Protein AF-A0A1H7IT92-F1 (afdb_monomer)

Foldseek 3Di:
DDDDDDDDDDDDDDDDDDDDDDDDDDDDDDDDDDDDDDDDDDDPDDDPVVLVVVVVPDPVVVVVVVVVVLVVCVVDPVCVVVSVVVVLVVVVVVLLVLVVCCCPPSDPPGHNLVPDDPVVVVVVVVVSLVVLVVSLVVCVLQLVVVSVVLSVVLCVQPVPDDDPVSNVVSSVVVVLVVVCVVCVVVLVVCLVVVQALVNVCVVVVNDPVNSLVSLQVSLVAPLLVVLLVQQALVNVCVSRVDDDPNSSVSNLVSNCVQVLLLCLLVVDDLVVSCVSNVPDDPVSSVVSVVSNVVVCVCVVVVVPVLLSVLSVCVVVVNALVCSCVVSVVPDPVSSVVSLLCCLRHPLLVVLVVQDALVRSCVSRVRDDVVSSVVSLQVCLVPDLLVCLLVQAALVVSCVSNVRDDPVSSVSSLVSNCVNPVLVCLLVQAALVVSCVSNVPDDPVSSLSSLSSNCSHDLVVCVLLPDDLVVSCVRRVHDSVSSVVSVVSLVPDPVCVVVSVVSVVVVVVVVVD

Mean predicted aligned error: 17.18 Å

Solvent-accessible surface area (backbone atoms only — not comparable to full-atom values): 29131 Å² total; per-residue (Å²): 132,89,85,88,86,87,88,85,92,86,86,86,87,88,88,81,90,84,90,89,85,89,82,83,89,84,86,79,79,83,75,81,87,76,76,88,79,87,77,90,87,82,84,83,76,76,68,76,72,69,60,57,58,67,66,66,72,58,58,68,64,55,61,50,45,50,52,49,46,54,57,54,43,73,71,39,86,90,41,53,63,64,47,46,53,48,47,49,50,48,49,51,52,47,53,52,49,54,47,47,36,26,76,52,45,89,48,97,86,42,65,37,54,89,76,43,53,74,70,51,43,51,54,49,53,50,53,49,49,52,49,52,52,49,50,35,51,53,30,57,76,64,74,39,65,65,62,36,53,56,50,47,55,46,47,56,64,62,68,57,86,86,52,76,62,59,50,54,48,52,52,49,54,50,56,43,56,51,51,43,61,77,40,34,71,60,50,53,49,38,47,75,71,66,50,33,49,52,56,51,25,60,78,66,68,44,53,72,71,59,33,41,51,47,32,40,50,44,37,69,70,52,45,52,59,45,41,75,74,67,49,26,47,52,55,50,35,65,74,39,49,67,81,44,68,68,30,52,52,51,41,40,51,49,42,36,68,64,51,42,49,55,41,42,69,73,68,49,52,54,67,59,48,36,60,61,41,39,60,77,56,67,67,55,53,50,48,44,46,50,54,45,49,51,50,48,52,43,44,73,68,58,76,43,59,69,53,52,56,41,51,55,42,43,76,73,67,46,42,48,56,56,42,38,62,76,67,61,59,77,50,68,68,60,48,50,54,51,38,43,48,43,40,68,73,53,29,43,60,45,35,75,72,65,41,26,44,57,56,29,35,58,72,46,50,56,78,58,62,71,48,50,52,53,53,43,43,55,37,37,77,38,69,46,36,53,43,35,74,73,65,46,30,38,52,60,44,34,61,62,43,45,56,79,54,68,68,43,50,50,52,46,37,48,50,41,30,74,76,47,41,53,56,45,24,49,75,54,45,27,38,56,58,46,30,62,69,44,36,53,80,54,69,66,52,50,53,54,42,36,48,48,22,41,79,32,46,36,40,52,40,38,70,76,69,43,52,63,68,59,32,20,65,64,35,48,35,57,60,67,58,54,50,54,53,49,52,56,52,68,70,36,74,80,44,54,60,53,50,53,51,48,56,52,50,52,57,55,61,76,74,107

Nearest PDB structures (foldseek):
  8fni-assembly1_6  TM=1.551E-01  e=2.163E-01  Trypanosoma brucei
  8fnk-assembly1_8  TM=2.147E-01  e=4.131E+00  Trypanosoma brucei

Radius of gyration: 33.47 Å; Cα contacts (8 Å, |Δi|>4): 419; chains: 1; bounding box: 94×77×106 Å

Sequence (512 aa):
MSDLEGTRAGTSAMNTSVAPGATAGATTQIAPRQGPSIAPGWSSRLPIEMVGAIAQYLPLIELTRLKRVSSAVKSHTSMLWTAQALQLRISTITTVLDFMKVLHPTSESDPNLNHLSPAEQARFLARLSDRLCSLSRLDAKRGLPFLLTTLKDFRQRCSTTHSELRVREAFGMLGIDMLIREHSTRLCLAICLGASPKSLASDFELNQRTAELVEIAFVRFVARHQLNEGTSVNALVRQHGFQTAAAIEQLEDFALNIVGKKAILGGKSPEDLIQELGITTHAAKVEVQELAHGYRSTVQRGEFPHLHAAFCDLDSGITIHNVVSNRQVKDARDRRILENYVGEFLAWPDIMNGLPIGDAVNARGITDPAVRDSLERVVAEGPASIKVLDGVKVNEVVVAHGITSDEEIGHLEQLAIYVSGGKRVNDGESVSEVCTSLGLFGTEARIILEQISFFGPAGLSVLVGQSSEEAAGRFGISLDDMKSALYSLQAAPELSEFRNFVAAAETRQSQV

Secondary structure (DSSP, 8-state):
---------------------------------PPPP-------PPPTHHHHHHHTSS-HHHHHHHHHHHHHHTT-GGGHHHHHHHHHHHHHHHHHHHHHHHHS-SSTTS--GGGS-HHHHHHHHHHHHHHHHHHHHHHHHTT-HHHHHHHHHHHHHHHS---HHHHHHHHHHHHHHHHHHHHHHHHHHHHHTT--HHHHHHHTT--HHHHHHHHHHHIIIIIHHHHHTT--HHHHHHHHT---HHHHHHHHHHHIIIIIHHHHHTT--HHHHHHHHT---HHHHHHHHHHHHHHHHHHHTTSSHHHHHHHHHHHTT--HHHHHHHTT---HHHHHHHHHHHIIIIIHHHHHTT--HHHHHHHHT---HHHHHHHHHHHIIIIIHHHHHTT--HHHHHHHHT---HHHHHHHHHHHIIIIIHHHHHTT--HHHHHHHHT---HHHHHHHHHHHIIIIIHHHHHTT--HHHHHHHHT--HHHHHHHHHHHHS-THHHHHHHHHHHHHHHHTT-

pLDDT: mean 71.58, std 22.37, range [25.94, 98.38]

Structure (mmCIF, N/CA/C/O backbone):
data_AF-A0A1H7IT92-F1
#
_entry.id   AF-A0A1H7IT92-F1
#
loop_
_atom_site.group_PDB
_atom_site.id
_atom_site.type_symbol
_atom_site.label_atom_id
_atom_site.label_alt_id
_atom_site.label_comp_id
_atom_site.label_asym_id
_atom_site.label_entity_id
_atom_site.label_seq_id
_atom_site.pdbx_PDB_ins_code
_atom_site.Cartn_x
_atom_site.Cartn_y
_atom_site.Cartn_z
_atom_site.occupancy
_atom_site.B_iso_or_equiv
_atom_site.auth_seq_id
_atom_site.auth_comp_id
_atom_site.auth_asym_id
_atom_site.auth_atom_id
_atom_site.pdbx_PDB_model_num
ATOM 1 N N . MET A 1 1 ? 51.457 -3.741 -55.002 1.00 35.97 1 MET A N 1
ATOM 2 C CA . MET A 1 1 ? 52.435 -3.820 -56.104 1.00 35.97 1 MET A CA 1
ATOM 3 C C . MET A 1 1 ? 51.662 -3.566 -57.383 1.00 35.97 1 MET A C 1
ATOM 5 O O . MET A 1 1 ? 50.735 -4.332 -57.601 1.00 35.97 1 MET A O 1
ATOM 9 N N . SER A 1 2 ? 52.026 -2.476 -58.083 1.00 40.31 2 SER A N 1
ATOM 10 C CA . SER A 1 2 ? 51.707 -2.093 -59.484 1.00 40.31 2 SER A CA 1
ATOM 11 C C . SER A 1 2 ? 50.212 -1.989 -59.869 1.00 40.31 2 SER A C 1
ATOM 13 O O . SER A 1 2 ? 49.451 -2.909 -59.625 1.00 40.31 2 SER A O 1
ATOM 15 N N . ASP A 1 3 ? 49.665 -0.929 -60.467 1.00 40.50 3 ASP A N 1
ATOM 16 C CA . ASP A 1 3 ? 50.217 0.271 -61.097 1.00 40.50 3 ASP A CA 1
ATOM 17 C C . ASP A 1 3 ? 49.181 1.413 -61.105 1.00 40.50 3 ASP A C 1
ATOM 19 O O . ASP A 1 3 ? 47.974 1.210 -60.963 1.00 40.50 3 ASP A O 1
ATOM 23 N N . LEU A 1 4 ? 49.726 2.621 -61.240 1.00 46.38 4 LEU A N 1
ATOM 24 C CA . LEU A 1 4 ? 49.091 3.924 -61.423 1.00 46.38 4 LEU A CA 1
ATOM 25 C C . LEU A 1 4 ? 48.688 4.155 -62.888 1.00 46.38 4 LEU A C 1
ATOM 27 O O . LEU A 1 4 ? 49.410 3.720 -63.771 1.00 46.38 4 LEU A O 1
ATOM 31 N N . GLU A 1 5 ? 47.632 4.948 -63.107 1.00 44.38 5 GLU A N 1
ATOM 32 C CA . GLU A 1 5 ? 47.449 5.986 -64.151 1.00 44.38 5 GLU A CA 1
ATOM 33 C C . GLU A 1 5 ? 45.984 6.480 -64.036 1.00 44.38 5 GLU A C 1
ATOM 35 O O . GLU A 1 5 ? 45.065 5.680 -63.942 1.00 44.38 5 GLU A O 1
ATOM 40 N N . GLY A 1 6 ? 45.613 7.757 -63.940 1.00 35.31 6 GLY A N 1
ATOM 41 C CA . GLY A 1 6 ? 46.311 9.002 -64.213 1.00 35.31 6 GLY A CA 1
ATOM 42 C C . GLY A 1 6 ? 45.521 9.789 -65.259 1.00 35.31 6 GLY A C 1
ATOM 43 O O . GLY A 1 6 ? 45.669 9.517 -66.440 1.00 35.31 6 GLY A O 1
ATOM 44 N N . THR A 1 7 ? 44.716 10.785 -64.867 1.00 38.47 7 THR A N 1
ATOM 45 C CA . THR A 1 7 ? 44.590 12.038 -65.643 1.00 38.47 7 THR A CA 1
ATOM 46 C C . THR A 1 7 ? 43.902 13.155 -64.863 1.00 38.47 7 THR A C 1
ATOM 48 O O . THR A 1 7 ? 42.931 12.971 -64.135 1.00 38.47 7 THR A O 1
ATOM 51 N N . ARG A 1 8 ? 44.487 14.338 -65.023 1.00 40.81 8 ARG A N 1
ATOM 52 C CA . ARG A 1 8 ? 44.271 15.613 -64.343 1.00 40.81 8 ARG A CA 1
ATOM 53 C C . ARG A 1 8 ? 44.101 16.663 -65.448 1.00 40.81 8 ARG A C 1
ATOM 55 O O . ARG A 1 8 ? 44.673 16.473 -66.518 1.00 40.81 8 ARG A O 1
ATOM 62 N N . ALA A 1 9 ? 43.461 17.784 -65.110 1.00 36.62 9 ALA A N 1
ATOM 63 C CA . ALA A 1 9 ? 43.737 19.161 -65.565 1.00 36.62 9 ALA A CA 1
ATOM 64 C C . ALA A 1 9 ? 42.543 19.912 -66.177 1.00 36.62 9 ALA A C 1
ATOM 66 O O . ALA A 1 9 ? 41.836 19.411 -67.043 1.00 36.62 9 ALA A O 1
ATOM 67 N N . GLY A 1 10 ? 42.395 21.167 -65.734 1.00 31.95 10 GLY A N 1
ATOM 68 C CA . GLY A 1 10 ? 41.480 22.146 -66.314 1.00 31.95 10 GLY A CA 1
ATOM 69 C C . GLY A 1 10 ? 41.241 23.392 -65.455 1.00 31.95 10 GLY A C 1
ATOM 70 O O . GLY A 1 10 ? 40.098 23.741 -65.204 1.00 31.95 10 GLY A O 1
ATOM 71 N N . THR A 1 11 ? 42.296 24.056 -64.973 1.00 39.69 11 THR A N 1
ATOM 72 C CA . THR A 1 11 ? 42.247 25.428 -64.427 1.00 39.69 11 THR A CA 1
ATOM 73 C C . THR A 1 11 ? 42.433 26.458 -65.542 1.00 39.69 11 THR A C 1
ATOM 75 O O . THR A 1 11 ? 43.371 26.312 -66.321 1.00 39.69 11 THR A O 1
ATOM 78 N N . SER A 1 12 ? 41.669 27.557 -65.540 1.00 34.81 12 SER A N 1
ATOM 79 C CA . SER A 1 12 ? 42.197 28.875 -65.934 1.00 34.81 12 SER A CA 1
ATOM 80 C C . SER A 1 12 ? 41.390 30.014 -65.314 1.00 34.81 12 SER A C 1
ATOM 82 O O . SER A 1 12 ? 40.167 30.060 -65.401 1.00 34.81 12 SER A O 1
ATOM 84 N N . ALA A 1 13 ? 42.130 30.929 -64.698 1.00 42.12 13 ALA A N 1
ATOM 85 C CA . ALA A 1 13 ? 41.706 32.200 -64.135 1.00 42.12 13 ALA A CA 1
ATOM 86 C C . ALA A 1 13 ? 41.703 33.314 -65.198 1.00 42.12 13 ALA A C 1
ATOM 88 O O . ALA A 1 13 ? 42.387 33.181 -66.211 1.00 42.12 13 ALA A O 1
ATOM 89 N N . MET A 1 14 ? 41.061 34.452 -64.904 1.00 35.12 14 MET A N 1
ATOM 90 C CA . MET A 1 14 ? 41.675 35.768 -65.135 1.00 35.12 14 MET A CA 1
ATOM 91 C C . MET A 1 14 ? 41.018 36.891 -64.310 1.00 35.12 14 MET A C 1
ATOM 93 O O . MET A 1 14 ? 39.802 36.966 -64.167 1.00 35.12 14 MET A O 1
ATOM 97 N N . ASN A 1 15 ? 41.904 37.721 -63.755 1.00 38.88 15 ASN A N 1
ATOM 98 C CA . ASN A 1 15 ? 41.731 38.912 -62.917 1.00 38.88 15 ASN A CA 1
ATOM 99 C C . ASN A 1 15 ? 41.330 40.172 -63.709 1.00 38.88 15 ASN A C 1
ATOM 101 O O . ASN A 1 15 ? 41.627 40.228 -64.895 1.00 38.88 15 ASN A O 1
ATOM 1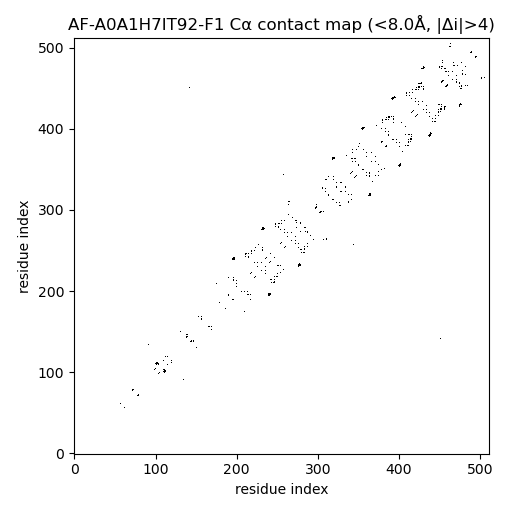05 N N . THR A 1 16 ? 40.816 41.199 -63.001 1.00 33.06 16 THR A N 1
ATOM 106 C CA . THR A 1 16 ? 41.371 42.582 -62.799 1.00 33.06 16 THR A CA 1
ATOM 107 C C . THR A 1 16 ? 40.300 43.443 -62.080 1.00 33.06 16 THR A C 1
ATOM 109 O O . THR A 1 16 ? 39.157 43.418 -62.514 1.00 33.06 16 THR A O 1
ATOM 112 N N . SER A 1 17 ? 40.489 44.016 -60.870 1.00 35.44 17 SER A N 1
ATOM 113 C CA . SER A 1 17 ? 41.211 45.270 -60.488 1.00 35.44 17 SER A CA 1
ATOM 114 C C . SER A 1 17 ? 40.656 46.524 -61.231 1.00 35.44 17 SER A C 1
ATOM 116 O O . SER A 1 17 ? 40.449 46.424 -62.429 1.00 35.44 17 SER A O 1
ATOM 118 N N . VAL A 1 18 ? 40.295 47.707 -60.678 1.00 33.66 18 VAL A N 1
ATOM 119 C CA . VAL A 1 18 ? 40.802 48.572 -59.578 1.00 33.66 18 VAL A CA 1
ATOM 120 C C . VAL A 1 18 ? 39.775 49.696 -59.217 1.00 33.66 18 VAL A C 1
ATOM 122 O O . VAL A 1 18 ? 39.308 50.400 -60.103 1.00 33.66 18 VAL A O 1
ATOM 125 N N . ALA A 1 19 ? 39.515 49.866 -57.906 1.00 35.78 19 ALA A N 1
ATOM 126 C CA . ALA A 1 19 ? 39.455 51.094 -57.064 1.00 35.78 19 ALA A CA 1
ATOM 127 C C . ALA A 1 19 ? 38.465 52.288 -57.315 1.00 35.78 19 ALA A C 1
ATOM 129 O O . ALA A 1 19 ? 37.547 52.174 -58.116 1.00 35.78 19 ALA A O 1
ATOM 130 N N . PRO A 1 20 ? 38.537 53.396 -56.526 1.00 48.44 20 PRO A N 1
ATOM 131 C CA . PRO A 1 20 ? 37.796 53.593 -55.268 1.00 48.44 20 PRO A CA 1
ATOM 132 C C . PRO A 1 20 ? 36.915 54.867 -55.265 1.00 48.44 20 PRO A C 1
ATOM 134 O O . PRO A 1 20 ? 37.155 55.809 -56.014 1.00 48.44 20 PRO A O 1
ATOM 137 N N . GLY A 1 21 ? 35.935 54.957 -54.360 1.00 32.09 21 GLY A N 1
ATOM 138 C CA . GLY A 1 21 ? 35.112 56.165 -54.211 1.00 32.09 21 GLY A CA 1
ATOM 139 C C . GLY A 1 21 ? 34.469 56.272 -52.834 1.00 32.09 21 GLY A C 1
ATOM 140 O O . GLY A 1 21 ? 33.633 55.456 -52.463 1.00 32.09 21 GLY A O 1
ATOM 141 N N . ALA A 1 22 ? 34.893 57.280 -52.077 1.00 36.91 22 ALA A N 1
ATOM 142 C CA . ALA A 1 22 ? 34.348 57.659 -50.785 1.00 36.91 22 ALA A CA 1
ATOM 143 C C . ALA A 1 22 ? 33.010 58.397 -50.938 1.00 36.91 22 ALA A C 1
ATOM 145 O O . ALA A 1 22 ? 32.921 59.319 -51.741 1.00 36.91 22 ALA A O 1
ATOM 146 N N . THR A 1 23 ? 32.036 58.098 -50.076 1.00 36.78 23 THR A N 1
ATOM 147 C CA . THR A 1 23 ? 31.021 59.073 -49.651 1.00 36.78 23 THR A CA 1
ATOM 148 C C . THR A 1 23 ? 30.606 58.801 -48.214 1.00 36.78 23 THR A C 1
ATOM 150 O O . THR A 1 23 ? 30.307 57.675 -47.822 1.00 36.78 23 THR A O 1
ATOM 153 N N . ALA A 1 24 ? 30.651 59.876 -47.442 1.00 34.53 24 ALA A N 1
ATOM 154 C CA . ALA A 1 24 ? 30.368 59.968 -46.029 1.00 34.53 24 ALA A CA 1
ATOM 155 C C . ALA A 1 24 ? 28.861 60.033 -45.725 1.00 34.53 24 ALA A C 1
ATOM 157 O O . ALA A 1 24 ? 28.076 60.507 -46.538 1.00 34.53 24 ALA A O 1
ATOM 158 N N . GLY A 1 25 ? 28.522 59.683 -44.480 1.00 35.59 25 GLY A N 1
ATOM 159 C CA . GLY A 1 25 ? 27.577 60.452 -43.668 1.00 35.59 25 GLY A CA 1
ATOM 160 C C . GLY A 1 25 ? 26.091 60.124 -43.804 1.00 35.59 25 GLY A C 1
ATOM 161 O O . GLY A 1 25 ? 25.366 60.817 -44.506 1.00 35.59 25 GLY A O 1
ATOM 162 N N . ALA A 1 26 ? 25.609 59.183 -42.989 1.00 33.56 26 ALA A N 1
ATOM 163 C CA . ALA A 1 26 ? 24.222 59.184 -42.526 1.00 33.56 26 ALA A CA 1
ATOM 164 C C . ALA A 1 26 ? 24.185 58.864 -41.024 1.00 33.56 26 ALA A C 1
ATOM 166 O O . ALA A 1 26 ? 24.154 57.714 -40.589 1.00 33.56 26 ALA A O 1
ATOM 167 N N . THR A 1 27 ? 24.243 59.925 -40.225 1.00 37.25 27 THR A N 1
ATOM 168 C CA . THR A 1 27 ? 24.030 59.910 -38.779 1.00 37.25 27 THR A CA 1
ATOM 169 C C . THR A 1 27 ? 22.557 59.608 -38.518 1.00 37.25 27 THR A C 1
ATOM 171 O O . THR A 1 27 ? 21.703 60.458 -38.757 1.00 37.25 27 THR A O 1
ATOM 174 N N . THR A 1 28 ? 22.236 58.409 -38.030 1.00 35.00 28 THR A N 1
ATOM 175 C CA . THR A 1 28 ? 20.873 58.118 -37.563 1.00 35.00 28 THR A CA 1
ATOM 176 C C . THR A 1 28 ? 20.798 58.513 -36.090 1.00 35.00 28 THR A C 1
ATOM 178 O O . THR A 1 28 ? 21.383 57.855 -35.231 1.00 35.00 28 THR A O 1
ATOM 181 N N . GLN A 1 29 ? 20.147 59.643 -35.808 1.00 33.78 29 GLN A N 1
ATOM 182 C CA . GLN A 1 29 ? 19.831 60.081 -34.450 1.00 33.78 29 GLN A CA 1
ATOM 183 C C . GLN A 1 29 ? 18.906 59.060 -33.777 1.00 33.78 29 GLN A C 1
ATOM 185 O O . GLN A 1 29 ? 17.847 58.716 -34.300 1.00 33.78 29 GLN A O 1
ATOM 190 N N . ILE A 1 30 ? 19.301 58.606 -32.589 1.00 35.19 30 ILE A N 1
ATOM 191 C CA . ILE A 1 30 ? 18.447 57.854 -31.673 1.00 35.19 30 ILE A CA 1
ATOM 192 C C . ILE A 1 30 ? 17.440 58.845 -31.077 1.00 35.19 30 ILE A C 1
ATOM 194 O O . ILE A 1 30 ? 17.811 59.714 -30.289 1.00 35.19 30 ILE A O 1
ATOM 198 N N . ALA A 1 31 ? 16.170 58.726 -31.464 1.00 36.12 31 ALA A N 1
ATOM 199 C CA . ALA A 1 31 ? 15.068 59.408 -30.791 1.00 36.12 31 ALA A CA 1
ATOM 200 C C . ALA A 1 31 ? 14.829 58.778 -29.399 1.00 36.12 31 ALA A C 1
ATOM 202 O O . ALA A 1 31 ? 14.974 57.561 -29.242 1.00 36.12 31 ALA A O 1
ATOM 203 N N . PRO A 1 32 ? 14.477 59.570 -28.370 1.00 35.16 32 PRO A N 1
ATOM 204 C CA . PRO A 1 32 ? 14.304 59.064 -27.016 1.00 35.16 32 PRO A CA 1
ATOM 205 C C . PRO A 1 32 ? 13.087 58.135 -26.919 1.00 35.16 32 PRO A C 1
ATOM 207 O O . PRO A 1 32 ? 12.016 58.426 -27.450 1.00 35.16 32 PRO A O 1
ATOM 210 N N . ARG A 1 33 ? 13.264 57.023 -26.191 1.00 38.75 33 ARG A N 1
ATOM 211 C CA . ARG A 1 33 ? 12.204 56.094 -25.774 1.00 38.75 33 ARG A CA 1
ATOM 212 C C . ARG A 1 33 ? 11.021 56.866 -25.178 1.00 38.75 33 ARG A C 1
ATOM 214 O O . ARG A 1 33 ? 11.120 57.375 -24.065 1.00 38.75 33 ARG A O 1
ATOM 221 N N . GLN A 1 34 ? 9.891 56.876 -25.878 1.00 36.19 34 GLN A N 1
ATOM 222 C CA . GLN A 1 34 ? 8.588 57.073 -25.252 1.00 36.19 34 GLN A CA 1
ATOM 223 C C . GLN A 1 34 ? 8.076 55.701 -24.806 1.00 36.19 34 GLN A C 1
ATOM 225 O O . GLN A 1 34 ? 7.982 54.774 -25.610 1.00 36.19 34 GLN A O 1
ATOM 230 N N . GLY A 1 35 ? 7.832 55.549 -23.503 1.00 40.28 35 GLY A N 1
ATOM 231 C CA . GLY A 1 35 ? 7.224 54.345 -22.943 1.00 40.28 35 GLY A CA 1
ATOM 232 C C . GLY A 1 35 ? 5.778 54.179 -23.429 1.00 40.28 35 GLY A C 1
ATOM 233 O O . GLY A 1 35 ? 5.126 55.180 -23.736 1.00 40.28 35 GLY A O 1
ATOM 234 N N . PRO A 1 36 ? 5.258 52.943 -23.514 1.00 32.56 36 PRO A N 1
ATOM 235 C CA . PRO A 1 36 ? 3.877 52.731 -23.906 1.00 32.56 36 PRO A CA 1
ATOM 236 C C . PRO A 1 36 ? 2.927 53.307 -22.849 1.00 32.56 36 PRO A C 1
ATOM 238 O O . PRO A 1 36 ? 2.944 52.930 -21.678 1.00 32.56 36 PRO A O 1
ATOM 241 N N . SER A 1 37 ? 2.110 54.245 -23.322 1.00 32.59 37 SER A N 1
ATOM 242 C CA . SER A 1 37 ? 0.928 54.792 -22.668 1.00 32.59 37 SER A CA 1
ATOM 243 C C . SER A 1 37 ? -0.058 53.669 -22.337 1.00 32.59 37 SER A C 1
ATOM 245 O O . SER A 1 37 ? -0.436 52.887 -23.210 1.00 32.59 37 SER A O 1
ATOM 247 N N . ILE A 1 38 ? -0.470 53.590 -21.072 1.00 33.44 38 ILE A N 1
ATOM 248 C CA . ILE A 1 38 ? -1.524 52.689 -20.607 1.00 33.44 38 ILE A CA 1
ATOM 249 C C . ILE A 1 38 ? -2.866 53.348 -20.939 1.00 33.44 38 ILE A C 1
ATOM 251 O O . ILE A 1 38 ? -3.234 54.350 -20.328 1.00 33.44 38 ILE A O 1
ATOM 255 N N . ALA A 1 39 ? -3.600 52.768 -21.889 1.00 29.50 39 ALA A N 1
ATOM 256 C CA . ALA A 1 39 ? -5.025 53.025 -22.072 1.00 29.50 39 ALA A CA 1
ATOM 257 C C . ALA A 1 39 ? -5.840 51.861 -21.467 1.00 29.50 39 ALA A C 1
ATOM 259 O O . ALA A 1 39 ? -5.441 50.702 -21.615 1.00 29.50 39 ALA A O 1
ATOM 260 N N . PRO A 1 40 ? -6.960 52.140 -20.776 1.00 37.84 40 PRO A N 1
ATOM 261 C CA . PRO A 1 40 ? -7.734 51.139 -20.057 1.00 37.84 40 PRO A CA 1
ATOM 262 C C . PRO A 1 40 ? -8.791 50.497 -20.962 1.00 37.84 40 PRO A C 1
ATOM 264 O O . PRO A 1 40 ? -9.455 51.185 -21.734 1.00 37.84 40 PRO A O 1
ATOM 267 N N . GLY A 1 41 ? -9.019 49.195 -20.785 1.00 38.06 41 GLY A N 1
ATOM 268 C CA . GLY A 1 41 ? -10.298 48.585 -21.148 1.00 38.06 41 GLY A CA 1
ATOM 269 C C . GLY A 1 41 ? -10.206 47.280 -21.917 1.00 38.06 41 GLY A C 1
ATOM 270 O O . GLY A 1 41 ? -10.438 47.286 -23.114 1.00 38.06 41 GLY A O 1
ATOM 271 N N . TRP A 1 42 ? -9.987 46.166 -21.213 1.00 25.94 42 TRP A N 1
ATOM 272 C CA . TRP A 1 42 ? -10.478 44.841 -21.610 1.00 25.94 42 TRP A CA 1
ATOM 273 C C . TRP A 1 42 ? -11.066 44.172 -20.363 1.00 25.94 42 TRP A C 1
ATOM 275 O O . TRP A 1 42 ? -10.355 43.624 -19.525 1.00 25.94 42 TRP A O 1
ATOM 285 N N . SER A 1 43 ? -12.384 44.290 -20.206 1.00 31.25 43 SER A N 1
ATOM 286 C CA . SER A 1 43 ? -13.174 43.531 -19.241 1.00 31.25 43 SER A CA 1
ATOM 287 C C . SER A 1 43 ? -13.406 42.121 -19.789 1.00 31.25 43 SER A C 1
ATOM 289 O O . SER A 1 43 ? -14.236 41.939 -20.681 1.00 31.25 43 SER A O 1
ATOM 291 N N . SER A 1 44 ? -12.716 41.115 -19.260 1.00 28.44 44 SER A N 1
ATOM 292 C CA . SER A 1 44 ? -13.086 39.712 -19.456 1.00 28.44 44 SER A CA 1
ATOM 293 C C . SER A 1 44 ? -14.245 39.366 -18.516 1.00 28.44 44 SER A C 1
ATOM 295 O O . SER A 1 44 ? -14.061 38.923 -17.385 1.00 28.44 44 SER A O 1
ATOM 297 N N . ARG A 1 45 ? -15.476 39.609 -18.979 1.00 30.94 45 ARG A N 1
ATOM 298 C CA . ARG A 1 45 ? -16.673 39.027 -18.363 1.00 30.94 45 ARG A CA 1
ATOM 299 C C . ARG A 1 45 ? -16.672 37.522 -18.645 1.00 30.94 45 ARG A C 1
ATOM 301 O O . ARG A 1 45 ? -16.725 37.119 -19.803 1.00 30.94 45 ARG A O 1
ATOM 308 N N . LEU A 1 46 ? -16.627 36.711 -17.592 1.00 30.92 46 LEU A N 1
ATOM 309 C CA . LEU A 1 46 ? -17.108 35.328 -17.635 1.00 30.92 46 LEU A CA 1
ATOM 310 C C . LEU A 1 46 ? -18.633 35.343 -17.885 1.00 30.92 46 LEU A C 1
ATOM 312 O O . LEU A 1 46 ? -19.304 36.254 -17.387 1.00 30.92 46 LEU A O 1
ATOM 316 N N . PRO A 1 47 ? -19.205 34.389 -18.643 1.00 33.16 47 PRO A N 1
ATOM 317 C CA . PRO A 1 47 ? -20.640 34.363 -18.911 1.00 33.16 47 PRO A CA 1
ATOM 318 C C . PRO A 1 47 ? -21.436 34.124 -17.620 1.00 33.16 47 PRO A C 1
ATOM 320 O O . PRO A 1 47 ? -21.209 33.151 -16.902 1.00 33.16 47 PRO A O 1
ATOM 323 N N . ILE A 1 48 ? -22.400 35.009 -17.350 1.00 32.97 48 ILE A N 1
ATOM 324 C CA . ILE A 1 48 ? -23.349 34.992 -16.215 1.00 32.97 48 ILE A CA 1
ATOM 325 C C . ILE A 1 48 ? -24.145 33.671 -16.113 1.00 32.97 48 ILE A C 1
ATOM 327 O O . ILE A 1 48 ? -24.650 33.319 -15.049 1.00 32.97 48 ILE A O 1
ATOM 331 N N . GLU A 1 49 ? -24.183 32.883 -17.185 1.00 31.91 49 GLU A N 1
ATOM 332 C CA . GLU A 1 49 ? -24.820 31.562 -17.253 1.00 31.91 49 GLU A CA 1
ATOM 333 C C . GLU A 1 49 ? -24.092 30.492 -16.405 1.00 31.91 49 GLU A C 1
ATOM 335 O O . GLU A 1 49 ? -24.712 29.522 -15.973 1.00 31.91 49 GLU A O 1
ATOM 340 N N . MET A 1 50 ? -22.809 30.701 -16.072 1.00 33.81 50 MET A N 1
ATOM 341 C CA . MET A 1 50 ? -21.953 29.756 -15.331 1.00 33.81 50 MET A CA 1
ATOM 342 C C . MET A 1 50 ? -22.214 29.735 -13.808 1.00 33.81 50 MET A C 1
ATOM 344 O O . MET A 1 50 ? -21.877 28.767 -13.129 1.00 33.81 50 MET A O 1
ATOM 348 N N . VAL A 1 51 ? -22.845 30.780 -13.259 1.00 34.72 51 VAL A N 1
ATOM 349 C CA . VAL A 1 51 ? -23.133 30.906 -11.813 1.00 34.72 51 VAL A CA 1
ATOM 350 C C . VAL A 1 51 ? -24.559 30.451 -11.476 1.00 34.72 51 VAL A C 1
ATOM 352 O O . VAL A 1 51 ? -24.813 29.952 -10.379 1.00 34.72 51 VAL A O 1
ATOM 355 N N . GLY A 1 52 ? -25.479 30.521 -12.445 1.00 29.69 52 GLY A N 1
ATOM 356 C CA . GLY A 1 52 ? -26.848 30.020 -12.295 1.00 29.69 52 GLY A CA 1
ATOM 357 C C . GLY A 1 52 ? -26.923 28.502 -12.109 1.00 29.69 52 GLY A C 1
ATOM 358 O O . GLY A 1 52 ? -27.767 28.031 -11.351 1.00 29.69 52 GLY A O 1
ATOM 359 N N . ALA A 1 53 ? -26.011 27.743 -12.728 1.00 31.95 53 ALA A N 1
ATOM 360 C CA . ALA A 1 53 ? -26.005 26.284 -12.639 1.00 31.95 53 ALA A CA 1
ATOM 361 C C . ALA A 1 53 ? -25.594 25.788 -11.241 1.00 31.95 53 ALA A C 1
ATOM 363 O O . ALA A 1 53 ? -26.268 24.940 -10.674 1.00 31.95 53 ALA A O 1
ATOM 364 N N . ILE A 1 54 ? -24.572 26.377 -10.610 1.00 33.66 54 ILE A N 1
ATOM 365 C CA . ILE A 1 54 ? -24.109 25.940 -9.275 1.00 33.66 54 ILE A CA 1
ATOM 366 C C . ILE A 1 54 ? -25.137 26.287 -8.179 1.00 33.66 54 ILE A C 1
ATOM 368 O O . ILE A 1 54 ? -25.309 25.534 -7.222 1.00 33.66 54 ILE A O 1
ATOM 372 N N . ALA A 1 55 ? -25.889 27.381 -8.342 1.00 31.58 55 ALA A N 1
ATOM 373 C CA . ALA A 1 55 ? -26.966 27.756 -7.424 1.00 31.58 55 ALA A CA 1
ATOM 374 C C . ALA A 1 55 ? -28.231 26.877 -7.553 1.00 31.58 55 ALA A C 1
ATOM 376 O O . ALA A 1 55 ? -29.050 26.861 -6.634 1.00 31.58 55 ALA A O 1
ATOM 377 N N . GLN A 1 56 ? -28.395 26.130 -8.653 1.00 31.36 56 GLN A N 1
ATOM 378 C CA . GLN A 1 56 ? -29.548 25.243 -8.879 1.00 31.36 56 GLN A CA 1
ATOM 379 C C . GLN A 1 56 ? -29.383 23.833 -8.282 1.00 31.36 56 GLN A C 1
ATOM 381 O O . GLN A 1 56 ? -30.369 23.103 -8.199 1.00 31.36 56 GLN A O 1
ATOM 386 N N . TYR A 1 57 ? -28.193 23.469 -7.785 1.00 39.25 57 TYR A N 1
ATOM 387 C CA . TYR A 1 57 ? -27.886 22.110 -7.304 1.00 39.25 57 TYR A CA 1
ATOM 388 C C . TYR A 1 57 ? -27.846 21.914 -5.782 1.00 39.25 57 TYR A C 1
ATOM 390 O O . TYR A 1 57 ? -27.446 20.864 -5.286 1.00 39.25 57 TYR A O 1
ATOM 398 N N . LEU A 1 58 ? -28.367 22.868 -5.017 1.00 37.31 58 LEU A N 1
ATOM 399 C CA . LEU A 1 58 ? -28.829 22.598 -3.658 1.00 37.31 58 LEU A CA 1
ATOM 400 C C . LEU A 1 58 ? -30.349 22.702 -3.670 1.00 37.31 58 LEU A C 1
ATOM 402 O O . LEU A 1 58 ? -30.874 23.820 -3.681 1.00 37.31 58 LEU A O 1
ATOM 406 N N . PRO A 1 59 ? -31.101 21.586 -3.620 1.00 37.62 59 PRO A N 1
ATOM 407 C CA . PRO A 1 59 ? -32.503 21.699 -3.285 1.00 37.62 59 PRO A CA 1
ATOM 408 C C . PRO A 1 59 ? -32.546 22.385 -1.918 1.00 37.62 59 PRO A C 1
ATOM 410 O O . PRO A 1 59 ? -32.050 21.843 -0.931 1.00 37.62 59 PRO A O 1
ATOM 413 N N . LEU A 1 60 ? -33.168 23.564 -1.814 1.00 37.03 60 LEU A N 1
ATOM 414 C CA . LEU A 1 60 ? -33.494 24.190 -0.521 1.00 37.03 60 LEU A CA 1
ATOM 415 C C . LEU A 1 60 ? -34.210 23.195 0.423 1.00 37.03 60 LEU A C 1
ATOM 417 O O . LEU A 1 60 ? -34.186 23.345 1.647 1.00 37.03 60 LEU A O 1
ATOM 421 N N . ILE A 1 61 ? -34.810 22.151 -0.156 1.00 34.84 61 ILE A N 1
ATOM 422 C CA . ILE A 1 61 ? -35.368 20.971 0.502 1.00 34.84 61 ILE A CA 1
ATOM 423 C C . ILE A 1 61 ? -34.330 20.209 1.344 1.00 34.84 61 ILE A C 1
ATOM 425 O O . ILE A 1 61 ? -34.680 19.821 2.451 1.00 34.84 61 ILE A O 1
ATOM 429 N N . GLU A 1 62 ? -33.077 20.050 0.915 1.00 40.91 62 GLU A N 1
ATOM 430 C CA . GLU A 1 62 ? -32.014 19.331 1.645 1.00 40.91 62 GLU A CA 1
ATOM 431 C C . GLU A 1 62 ? -31.487 20.140 2.839 1.00 40.91 62 GLU A C 1
ATOM 433 O O . GLU A 1 62 ? -31.351 19.608 3.933 1.00 40.91 62 GLU A O 1
ATOM 438 N N . LEU A 1 63 ? -31.309 21.458 2.703 1.00 38.75 63 LEU A N 1
ATOM 439 C CA . LEU A 1 63 ? -30.878 22.338 3.805 1.00 38.75 63 LEU A CA 1
ATOM 440 C C . LEU A 1 63 ? -31.988 22.529 4.857 1.00 38.75 63 LEU A C 1
ATOM 442 O O . LEU A 1 63 ? -31.730 22.611 6.061 1.00 38.75 63 LEU A O 1
ATOM 446 N N . THR A 1 64 ? -33.248 22.533 4.412 1.00 39.00 64 THR A N 1
ATOM 447 C CA . THR A 1 64 ? -34.424 22.539 5.295 1.00 39.00 64 THR A CA 1
ATOM 448 C C . THR A 1 64 ? -34.647 21.165 5.932 1.00 39.00 64 THR A C 1
ATOM 450 O O . THR A 1 64 ? -35.026 21.102 7.100 1.00 39.00 64 THR A O 1
ATOM 453 N N . ARG A 1 65 ? -34.357 20.063 5.223 1.00 38.62 65 ARG A N 1
ATOM 454 C CA . ARG A 1 65 ? -34.341 18.699 5.775 1.00 38.62 65 ARG A CA 1
ATOM 455 C C . ARG A 1 65 ? -33.207 18.516 6.774 1.00 38.62 65 ARG A C 1
ATOM 457 O O . ARG A 1 65 ? -33.486 18.012 7.843 1.00 38.62 65 ARG A O 1
ATOM 464 N N . LEU A 1 66 ? -32.001 19.020 6.528 1.00 36.94 66 LEU A N 1
ATOM 465 C CA . LEU A 1 66 ? -30.874 19.011 7.470 1.00 36.94 66 LEU A CA 1
ATOM 466 C C . LEU A 1 66 ? -31.147 19.866 8.709 1.00 36.94 66 LEU A C 1
ATOM 468 O O . LEU A 1 66 ? -30.825 19.447 9.817 1.00 36.94 66 LEU A O 1
ATOM 472 N N . LYS A 1 67 ? -31.810 21.022 8.570 1.00 40.81 67 LYS A N 1
ATOM 473 C CA . LYS A 1 67 ? -32.288 21.805 9.724 1.00 40.81 67 LYS A CA 1
ATOM 474 C C . LYS A 1 67 ? -33.407 21.089 10.487 1.00 40.81 67 LYS A C 1
ATOM 476 O O . LYS A 1 67 ? -33.392 21.119 11.713 1.00 40.81 67 LYS A O 1
ATOM 481 N N . ARG A 1 68 ? -34.327 20.405 9.791 1.00 40.19 68 ARG A N 1
ATOM 482 C CA . ARG A 1 68 ? -35.390 19.586 10.407 1.00 40.19 68 ARG A CA 1
ATOM 483 C C . ARG A 1 68 ? -34.841 18.334 11.088 1.00 40.19 68 ARG A C 1
ATOM 485 O O . ARG A 1 68 ? -35.286 18.016 12.182 1.00 40.19 68 ARG A O 1
ATOM 492 N N . VAL A 1 69 ? -33.851 17.678 10.490 1.00 37.38 69 VAL A N 1
ATOM 493 C CA . VAL A 1 69 ? -33.106 16.544 11.046 1.00 37.38 69 VAL A CA 1
ATOM 494 C C . VAL A 1 69 ? -32.284 17.024 12.236 1.00 37.38 69 VAL A C 1
ATOM 496 O O . VAL A 1 69 ? -32.388 16.427 13.288 1.00 37.38 69 VAL A O 1
ATOM 499 N N . SER A 1 70 ? -31.595 18.166 12.164 1.00 39.12 70 SER A N 1
ATOM 500 C CA . SER A 1 70 ? -30.916 18.783 13.318 1.00 39.12 70 SER A CA 1
ATOM 501 C C . SER A 1 70 ? -31.888 19.107 14.464 1.00 39.12 70 SER A C 1
ATOM 503 O O . SER A 1 70 ? -31.578 18.845 15.625 1.00 39.12 70 SER A O 1
ATOM 505 N N . SER A 1 71 ? -33.093 19.614 14.172 1.00 41.16 71 SER A N 1
ATOM 506 C CA . SER A 1 71 ? -34.120 19.848 15.199 1.00 41.16 71 SER A CA 1
ATOM 507 C C . SER A 1 71 ? -34.781 18.566 15.724 1.00 41.16 71 SER A C 1
ATOM 509 O O . SER A 1 71 ? -35.123 18.516 16.899 1.00 41.16 71 SER A O 1
ATOM 511 N N . ALA A 1 72 ? -34.929 17.529 14.893 1.00 36.66 72 ALA A N 1
ATOM 512 C CA . ALA A 1 72 ? -35.484 16.225 15.272 1.00 36.66 72 ALA A CA 1
ATOM 513 C C . ALA A 1 72 ? -34.470 15.362 16.044 1.00 36.66 72 ALA A C 1
ATOM 515 O O . ALA A 1 72 ? -34.830 14.602 16.934 1.00 36.66 72 ALA A O 1
ATOM 516 N N . VAL A 1 73 ? -33.183 15.533 15.754 1.00 37.34 73 VAL A N 1
ATOM 517 C CA . VAL A 1 73 ? -32.067 14.902 16.460 1.00 37.34 73 VAL A CA 1
ATOM 518 C C . VAL A 1 73 ? -31.841 15.570 17.823 1.00 37.34 73 VAL A C 1
ATOM 520 O O . VAL A 1 73 ? -31.470 14.898 18.778 1.00 37.34 73 VAL A O 1
ATOM 523 N N . LYS A 1 74 ? -32.158 16.865 17.975 1.00 39.78 74 LYS A N 1
ATOM 524 C CA . LYS A 1 74 ? -32.193 17.536 19.289 1.00 39.78 74 LYS A CA 1
ATOM 525 C C . LYS A 1 74 ? -33.294 17.016 20.225 1.00 39.78 74 LYS A C 1
ATOM 527 O O . LYS A 1 74 ? -33.184 17.246 21.425 1.00 39.78 74 LYS A O 1
ATOM 532 N N . SER A 1 75 ? -34.335 16.347 19.715 1.00 36.34 75 SER A N 1
ATOM 533 C CA . SER A 1 75 ? -35.448 15.835 20.531 1.00 36.34 75 SER A CA 1
ATOM 534 C C . SER A 1 75 ? -35.330 14.356 20.923 1.00 36.34 75 SER A C 1
ATOM 536 O O . SER A 1 75 ? -36.154 13.890 21.703 1.00 36.34 75 SER A O 1
ATOM 538 N N . HIS A 1 76 ? -34.315 13.628 20.438 1.00 33.53 76 HIS A N 1
ATOM 539 C CA . HIS A 1 76 ? -34.079 12.216 20.766 1.00 33.53 76 HIS A CA 1
ATOM 540 C C . HIS A 1 76 ? -32.727 12.040 21.474 1.00 33.53 76 HIS A C 1
ATOM 542 O O . HIS A 1 76 ? -31.659 12.206 20.887 1.00 33.53 76 HIS A O 1
ATOM 548 N N . THR A 1 77 ? -32.773 11.689 22.760 1.00 38.31 77 THR A N 1
ATOM 549 C CA . THR A 1 77 ? -31.624 11.614 23.680 1.00 38.31 77 THR A CA 1
ATOM 550 C C . THR A 1 77 ? -30.581 10.543 23.330 1.00 38.31 77 THR A C 1
ATOM 552 O O . THR A 1 77 ? -29.443 10.659 23.775 1.00 38.31 77 THR A O 1
ATOM 555 N N . SER A 1 78 ? -30.901 9.553 22.489 1.00 35.03 78 SER A N 1
ATOM 556 C CA . SER A 1 78 ? -29.979 8.470 22.097 1.00 35.03 78 SER A CA 1
ATOM 557 C C . SER A 1 78 ? -29.062 8.786 20.905 1.00 35.03 78 SER A C 1
ATOM 559 O O . SER A 1 78 ? -28.172 7.998 20.602 1.00 35.03 78 SER A O 1
ATOM 561 N N . MET A 1 79 ? -29.225 9.934 20.235 1.00 36.28 79 MET A N 1
ATOM 562 C CA . MET A 1 79 ? -28.431 10.314 19.051 1.00 36.28 79 MET A CA 1
ATOM 563 C C . MET A 1 79 ? -27.522 11.529 19.276 1.00 36.28 79 MET A C 1
ATOM 565 O O . MET A 1 79 ? -27.043 12.127 18.316 1.00 36.28 79 MET A O 1
ATOM 569 N N . LEU A 1 80 ? -27.249 11.916 20.525 1.00 39.22 80 LEU A N 1
ATOM 570 C CA . LEU A 1 80 ? -26.519 13.155 20.823 1.00 39.22 80 LEU A CA 1
ATOM 571 C C . LEU A 1 80 ? -25.070 13.169 20.297 1.00 39.22 80 LEU A C 1
ATOM 573 O O . LEU A 1 80 ? -24.579 14.229 19.919 1.00 39.22 80 LEU A O 1
ATOM 577 N N . TRP A 1 81 ? -24.395 12.019 20.216 1.00 39.62 81 TRP A N 1
ATOM 578 C CA . TRP A 1 81 ? -23.018 11.937 19.708 1.00 39.62 81 TRP A CA 1
ATOM 579 C C . TRP A 1 81 ? -22.943 11.958 18.185 1.00 39.62 81 TRP A C 1
ATOM 581 O O . TRP A 1 81 ? -22.137 12.700 17.628 1.00 39.62 81 TRP A O 1
ATOM 591 N N . THR A 1 82 ? -23.843 11.253 17.498 1.00 39.25 82 THR A N 1
ATOM 592 C CA . THR A 1 82 ? -24.034 11.389 16.049 1.00 39.25 82 THR A CA 1
ATOM 593 C C . THR A 1 82 ? -24.444 12.815 15.711 1.00 39.25 82 THR A C 1
ATOM 595 O O . THR A 1 82 ? -23.905 13.385 14.773 1.00 39.25 82 THR A O 1
ATOM 598 N N . ALA A 1 83 ? -25.299 13.442 16.525 1.00 37.47 83 ALA A N 1
ATOM 599 C CA . ALA A 1 83 ? -25.663 14.848 16.406 1.00 37.47 83 ALA A CA 1
ATOM 600 C C . ALA A 1 83 ? -24.466 15.773 16.577 1.00 37.47 83 ALA A C 1
ATOM 602 O O . ALA A 1 83 ? -24.340 16.710 15.810 1.00 37.47 83 ALA A O 1
ATOM 603 N N . GLN A 1 84 ? -23.598 15.542 17.565 1.00 45.12 84 GLN A N 1
ATOM 604 C CA . GLN A 1 84 ? -22.448 16.398 17.851 1.00 45.12 84 GLN A CA 1
ATOM 605 C C . GLN A 1 84 ? -21.304 16.197 16.860 1.00 45.12 84 GLN A C 1
ATOM 607 O O . GLN A 1 84 ? -20.691 17.182 16.466 1.00 45.12 84 GLN A O 1
ATOM 612 N N . ALA A 1 85 ? -21.032 14.968 16.423 1.00 44.34 85 ALA A N 1
ATOM 613 C CA . ALA A 1 85 ? -20.084 14.674 15.352 1.00 44.34 85 ALA A CA 1
ATOM 614 C C . ALA A 1 85 ? -20.596 15.217 14.011 1.00 44.34 85 ALA A C 1
ATOM 616 O O . ALA A 1 85 ? -19.836 15.836 13.271 1.00 44.34 85 ALA A O 1
ATOM 617 N N . LEU A 1 86 ? -21.897 15.079 13.733 1.00 43.56 86 LEU A N 1
ATOM 618 C CA . LEU A 1 86 ? -22.554 15.700 12.586 1.00 43.56 86 LEU A CA 1
ATOM 619 C C . LEU A 1 86 ? -22.579 17.225 12.721 1.00 43.56 86 LEU A C 1
ATOM 621 O O . LEU A 1 86 ? -22.348 17.898 11.737 1.00 43.56 86 LEU A O 1
ATOM 625 N N . GLN A 1 87 ? -22.776 17.797 13.910 1.00 46.97 87 GLN A N 1
ATOM 626 C CA . GLN A 1 87 ? -22.729 19.243 14.157 1.00 46.97 87 GLN A CA 1
ATOM 627 C C . GLN A 1 87 ? -21.304 19.778 14.000 1.00 46.97 87 GLN A C 1
ATOM 629 O O . GLN A 1 87 ? -21.135 20.878 13.485 1.00 46.97 87 GLN A O 1
ATOM 634 N N . LEU A 1 88 ? -20.280 19.017 14.407 1.00 50.44 88 LEU A N 1
ATOM 635 C CA . LEU A 1 88 ? -18.877 19.362 14.185 1.00 50.44 88 LEU A CA 1
ATOM 636 C C . LEU A 1 88 ? -18.550 19.286 12.695 1.00 50.44 88 LEU A C 1
ATOM 638 O O . LEU A 1 88 ? -18.011 20.241 12.156 1.00 50.44 88 LEU A O 1
ATOM 642 N N . ARG A 1 89 ? -18.955 18.208 12.010 1.00 49.31 89 ARG A N 1
ATOM 643 C CA . ARG A 1 89 ? -18.809 18.058 10.555 1.00 49.31 89 ARG A CA 1
ATOM 644 C C . ARG A 1 89 ? -19.559 19.151 9.804 1.00 49.31 89 ARG A C 1
ATOM 646 O O . ARG A 1 89 ? -18.968 19.779 8.944 1.00 49.31 89 ARG A O 1
ATOM 653 N N . ILE A 1 90 ? -20.800 19.457 10.178 1.00 48.62 90 ILE A N 1
ATOM 654 C CA . ILE A 1 90 ? -21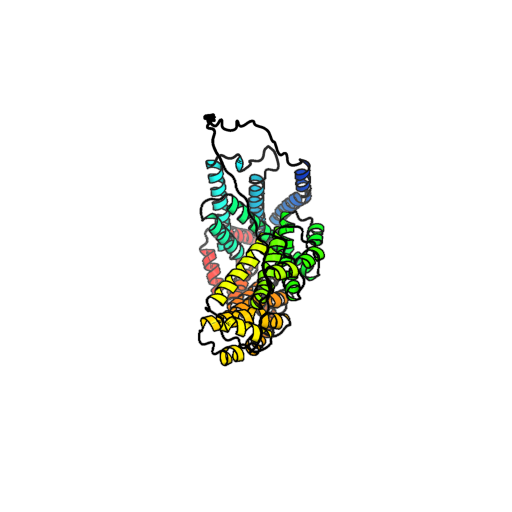.589 20.575 9.649 1.00 48.62 90 ILE A CA 1
ATOM 655 C C . ILE A 1 90 ? -20.884 21.891 9.958 1.00 48.62 90 ILE A C 1
ATOM 657 O O . ILE A 1 90 ? -20.808 22.727 9.076 1.00 48.62 90 ILE A O 1
ATOM 661 N N . SER A 1 91 ? -20.332 22.099 11.154 1.00 50.78 91 SER A N 1
ATOM 662 C CA . SER A 1 91 ? -19.598 23.325 11.491 1.00 50.78 91 SER A CA 1
ATOM 663 C C . SER A 1 91 ? -18.323 23.458 10.664 1.00 50.78 91 SER A C 1
ATOM 665 O O . SER A 1 91 ? -18.016 24.562 10.226 1.00 50.78 91 SER A O 1
ATOM 667 N N . THR A 1 92 ? -17.591 22.370 10.433 1.00 53.34 92 THR A N 1
ATOM 668 C CA . THR A 1 92 ? -16.387 22.335 9.598 1.00 53.34 92 THR A CA 1
ATOM 669 C C . THR A 1 92 ? -16.752 22.575 8.138 1.00 53.34 92 THR A C 1
ATOM 671 O O . THR A 1 92 ? -16.201 23.482 7.530 1.00 53.34 92 THR A O 1
ATOM 674 N N . ILE A 1 93 ? -17.755 21.869 7.610 1.00 48.69 93 ILE A N 1
ATOM 675 C CA . ILE A 1 93 ? -18.302 22.056 6.259 1.00 48.69 93 ILE A CA 1
ATOM 676 C C . ILE A 1 93 ? -18.820 23.485 6.087 1.00 48.69 93 ILE A C 1
ATOM 678 O O . ILE A 1 93 ? -18.497 24.121 5.101 1.00 48.69 93 ILE A O 1
ATOM 682 N N . THR A 1 94 ? -19.548 24.041 7.056 1.00 51.19 94 THR A N 1
ATOM 683 C CA . THR A 1 94 ? -20.054 25.425 7.006 1.00 51.19 94 THR A CA 1
ATOM 684 C C . THR A 1 94 ? -18.902 26.425 7.049 1.00 51.19 94 THR A C 1
ATOM 686 O O . THR A 1 94 ? -18.909 27.377 6.286 1.00 51.19 94 THR A O 1
ATOM 689 N N . THR A 1 95 ? -17.869 26.181 7.862 1.00 55.84 95 THR A N 1
ATOM 690 C CA . THR A 1 95 ? -16.665 27.033 7.908 1.00 55.84 95 THR A CA 1
ATOM 691 C C . THR A 1 95 ? -15.901 26.986 6.581 1.00 55.84 95 THR A C 1
ATOM 693 O O . THR A 1 95 ? -15.452 28.020 6.096 1.00 55.84 95 THR A O 1
ATOM 696 N N . VAL A 1 96 ? -15.789 25.804 5.965 1.00 51.50 96 VAL A N 1
ATOM 697 C CA . VAL A 1 96 ? -15.171 25.612 4.645 1.00 51.50 96 VAL A CA 1
ATOM 698 C C . VAL A 1 96 ? -16.028 26.239 3.541 1.00 51.50 96 VAL A C 1
ATOM 700 O O . VAL A 1 96 ? -15.487 26.906 2.669 1.00 51.50 96 VAL A O 1
ATOM 703 N N . LEU A 1 97 ? -17.354 26.105 3.591 1.00 48.91 97 LEU A N 1
ATOM 704 C CA . LEU A 1 97 ? -18.284 26.703 2.630 1.00 48.91 97 LEU A CA 1
ATOM 705 C C . LEU A 1 97 ? -18.323 28.229 2.742 1.00 48.91 97 LEU A C 1
ATOM 707 O O . LEU A 1 97 ? -18.301 28.909 1.723 1.00 48.91 97 LEU A O 1
ATOM 711 N N . ASP A 1 98 ? -18.344 28.784 3.951 1.00 55.19 98 ASP A N 1
ATOM 712 C CA . ASP A 1 98 ? -18.272 30.231 4.164 1.00 55.19 98 ASP A CA 1
ATOM 713 C C . ASP A 1 98 ? -16.907 30.779 3.727 1.00 55.19 98 ASP A C 1
ATOM 715 O O . ASP A 1 98 ? -16.833 31.858 3.146 1.00 55.19 98 ASP A O 1
ATOM 719 N N . PHE A 1 99 ? -15.832 30.004 3.890 1.00 58.19 99 PHE A N 1
ATOM 720 C CA . PHE A 1 99 ? -14.529 30.320 3.310 1.00 58.19 99 PHE A CA 1
ATOM 721 C C . PHE A 1 99 ? -14.545 30.277 1.774 1.00 58.19 99 PHE A C 1
ATOM 723 O O . PHE A 1 99 ? -14.034 31.193 1.130 1.00 58.19 99 PHE A O 1
ATOM 730 N N . MET A 1 100 ? -15.181 29.268 1.172 1.00 48.12 100 MET A N 1
ATOM 731 C CA . MET A 1 100 ? -15.340 29.185 -0.280 1.00 48.12 100 MET A CA 1
ATOM 732 C C . MET A 1 100 ? -16.164 30.347 -0.842 1.00 48.12 100 MET A C 1
ATOM 734 O O . MET A 1 100 ? -15.790 30.877 -1.883 1.00 48.12 100 MET A O 1
ATOM 738 N N . LYS A 1 101 ? -17.208 30.807 -0.139 1.00 52.47 101 LYS A N 1
ATOM 739 C CA . LYS A 1 101 ? -17.974 32.013 -0.512 1.00 52.47 101 LYS A CA 1
ATOM 740 C C . LYS A 1 101 ? -17.127 33.285 -0.471 1.00 52.47 101 LYS A C 1
ATOM 742 O O . LYS A 1 101 ? -17.303 34.154 -1.312 1.00 52.47 101 LYS A O 1
ATOM 747 N N . VAL A 1 102 ? -16.191 33.395 0.472 1.00 53.28 102 VAL A N 1
ATOM 748 C CA . VAL A 1 102 ? -15.269 34.544 0.559 1.00 53.28 102 VAL A CA 1
ATOM 749 C C . VAL A 1 102 ? -14.190 34.491 -0.534 1.00 53.28 102 VAL A C 1
ATOM 751 O O . VAL A 1 102 ? -13.767 35.524 -1.056 1.00 53.28 102 VAL A O 1
ATOM 754 N N . LEU A 1 103 ? -13.735 33.292 -0.913 1.00 45.25 103 LEU A N 1
ATOM 755 C CA . LEU A 1 103 ? -12.781 33.112 -2.013 1.00 45.25 103 LEU A CA 1
ATOM 756 C C . LEU A 1 103 ? -13.421 33.256 -3.400 1.00 45.25 103 LEU A C 1
ATOM 758 O O . LEU A 1 103 ? -12.723 33.640 -4.342 1.00 45.25 103 LEU A O 1
ATOM 762 N N . HIS A 1 104 ? -14.711 32.937 -3.516 1.00 45.81 104 HIS A N 1
ATOM 763 C CA . HIS A 1 104 ? -15.488 32.911 -4.753 1.00 45.81 104 HIS A CA 1
ATOM 764 C C . HIS A 1 104 ? -16.905 33.461 -4.495 1.00 45.81 104 HIS A C 1
ATOM 766 O O . HIS A 1 104 ? -17.850 32.680 -4.353 1.00 45.81 104 HIS A O 1
ATOM 772 N N . PRO A 1 105 ? -17.063 34.794 -4.394 1.00 49.97 105 PRO A N 1
ATOM 773 C CA . PRO A 1 105 ? -18.343 35.416 -4.073 1.00 49.97 105 PRO A CA 1
ATOM 774 C C . PRO A 1 105 ? -19.388 35.117 -5.150 1.00 49.97 105 PRO A C 1
ATOM 776 O O . PRO A 1 105 ? -19.148 35.287 -6.345 1.00 49.97 105 PRO A O 1
ATOM 779 N N . THR A 1 106 ? -20.556 34.658 -4.710 1.00 42.66 106 THR A N 1
ATOM 780 C CA . THR A 1 106 ? -21.684 34.273 -5.573 1.00 42.66 106 THR A CA 1
ATOM 781 C C . THR A 1 106 ? -22.637 35.434 -5.873 1.00 42.66 106 THR A C 1
ATOM 783 O O . THR A 1 106 ? -23.524 35.295 -6.713 1.00 42.66 106 THR A O 1
ATOM 786 N N . SER A 1 107 ? -22.459 36.578 -5.203 1.00 48.91 107 SER A N 1
ATOM 787 C CA . SER A 1 107 ? -23.221 37.816 -5.398 1.00 48.91 107 SER A CA 1
ATOM 788 C C . SER A 1 107 ? -22.319 39.056 -5.283 1.00 48.91 107 SER A C 1
ATOM 790 O O . SER A 1 107 ? -21.281 39.004 -4.627 1.00 48.91 107 SER A O 1
ATOM 792 N N . GLU A 1 108 ? -22.728 40.191 -5.870 1.00 47.78 108 GLU A N 1
ATOM 793 C CA . GLU A 1 108 ? -22.021 41.486 -5.738 1.00 47.78 108 GLU A CA 1
ATOM 794 C C . GLU A 1 108 ? -21.934 41.989 -4.282 1.00 47.78 108 GLU A C 1
ATOM 796 O O . GLU A 1 108 ? -21.114 42.848 -3.970 1.00 47.78 108 GLU A O 1
ATOM 801 N N . SER A 1 109 ? -22.759 41.445 -3.382 1.00 46.91 109 SER A N 1
ATOM 802 C CA . SER A 1 109 ? -22.778 41.772 -1.953 1.00 46.91 109 SER A CA 1
ATOM 803 C C . SER A 1 109 ? -21.883 40.885 -1.077 1.00 46.91 109 SER A C 1
ATOM 805 O O . SER A 1 109 ? -21.739 41.179 0.110 1.00 46.91 109 SER A O 1
ATOM 807 N N . ASP A 1 110 ? -21.286 39.818 -1.619 1.00 49.84 110 ASP A N 1
ATOM 808 C CA . ASP A 1 110 ? -20.424 38.919 -0.845 1.00 49.84 110 ASP A CA 1
ATOM 809 C C . ASP A 1 110 ? -18.968 39.426 -0.826 1.00 49.84 110 ASP A C 1
ATOM 811 O O . ASP A 1 110 ? -18.422 39.811 -1.865 1.00 49.84 110 ASP A O 1
ATOM 815 N N . PRO A 1 111 ? -18.291 39.429 0.337 1.00 51.88 111 PRO A N 1
ATOM 816 C CA . PRO A 1 111 ? -16.938 39.957 0.443 1.00 51.88 111 PRO A CA 1
ATOM 817 C C . PRO A 1 111 ? -15.942 39.047 -0.287 1.00 51.88 111 PRO A C 1
ATOM 819 O O . PRO A 1 111 ? -15.624 37.957 0.183 1.00 51.88 111 PRO A O 1
ATOM 822 N N . ASN A 1 112 ? -15.406 39.519 -1.414 1.00 62.56 112 ASN A N 1
ATOM 823 C CA . ASN A 1 112 ? -14.249 38.900 -2.059 1.00 62.56 112 ASN A CA 1
ATOM 824 C C . ASN A 1 112 ? -13.011 39.120 -1.187 1.00 62.56 112 ASN A C 1
ATOM 826 O O . ASN A 1 112 ? -12.706 40.264 -0.833 1.00 62.56 112 ASN A O 1
ATOM 830 N N . LEU A 1 113 ? -12.246 38.063 -0.914 1.00 52.53 113 LEU A N 1
ATOM 831 C CA . LEU A 1 113 ? -10.967 38.175 -0.211 1.00 52.53 113 LEU A CA 1
ATOM 832 C C . LEU A 1 113 ? -10.051 39.236 -0.858 1.00 52.53 113 LEU A C 1
ATOM 834 O O . LEU A 1 113 ? -9.415 40.009 -0.147 1.00 52.53 113 LEU A O 1
ATOM 838 N N . ASN A 1 114 ? -10.072 39.354 -2.191 1.00 57.22 114 ASN A N 1
ATOM 839 C CA . ASN A 1 114 ? -9.265 40.312 -2.957 1.00 57.22 114 ASN A CA 1
ATOM 840 C C . ASN A 1 114 ? -9.712 41.780 -2.795 1.00 57.22 114 ASN A C 1
ATOM 842 O O . ASN A 1 114 ? -8.974 42.685 -3.179 1.00 57.22 114 ASN A O 1
ATOM 846 N N . HIS A 1 115 ? -10.912 42.029 -2.261 1.00 62.19 115 HIS A N 1
ATOM 847 C CA . HIS A 1 115 ? -11.431 43.375 -1.982 1.00 62.19 115 HIS A CA 1
ATOM 848 C C . HIS A 1 115 ? -11.224 43.805 -0.526 1.00 62.19 115 HIS A C 1
ATOM 850 O O . HIS A 1 115 ? -11.426 44.973 -0.200 1.00 62.19 115 HIS A O 1
ATOM 856 N N . LEU A 1 116 ? -10.803 42.886 0.345 1.00 64.56 116 LEU A N 1
ATOM 857 C CA . LEU A 1 116 ? -10.396 43.211 1.705 1.00 64.56 116 LEU A CA 1
ATOM 858 C C . LEU A 1 116 ? -9.020 43.881 1.686 1.00 64.56 116 LEU A C 1
ATOM 860 O O . LEU A 1 116 ? -8.143 43.506 0.907 1.00 64.56 116 LEU A O 1
ATOM 864 N N . SER A 1 117 ? -8.798 44.845 2.579 1.00 74.00 117 SER A N 1
ATOM 865 C CA . SER A 1 117 ? -7.453 45.386 2.774 1.00 74.00 117 SER A CA 1
ATOM 866 C C . SER A 1 117 ? -6.494 44.280 3.247 1.00 74.00 117 SER A C 1
ATOM 868 O O . SER A 1 117 ? -6.927 43.337 3.918 1.00 74.00 117 SER A O 1
ATOM 870 N N . PRO A 1 118 ? -5.176 44.389 2.997 1.00 66.50 118 PRO A N 1
ATOM 871 C CA . PRO A 1 118 ? -4.205 43.392 3.461 1.00 66.50 118 PRO A CA 1
ATOM 872 C C . PRO A 1 118 ? -4.295 43.100 4.970 1.00 66.50 118 PRO A C 1
ATOM 874 O O . PRO A 1 118 ? -4.111 41.967 5.411 1.00 66.50 118 PRO A O 1
ATOM 877 N N . ALA A 1 119 ? -4.646 44.109 5.776 1.00 62.41 119 ALA A N 1
ATOM 878 C CA . ALA A 1 119 ? -4.862 43.952 7.212 1.00 62.41 119 ALA A CA 1
ATOM 879 C C . ALA A 1 119 ? -6.127 43.135 7.543 1.00 62.41 119 ALA A C 1
ATOM 881 O O . ALA A 1 119 ? -6.134 42.363 8.501 1.00 62.41 119 ALA A O 1
ATOM 882 N N . GLU A 1 120 ? -7.200 43.282 6.769 1.00 60.75 120 GLU A N 1
ATOM 883 C CA . GLU A 1 120 ? -8.441 42.518 6.933 1.00 60.75 120 GLU A CA 1
ATOM 884 C C . GLU A 1 120 ? -8.296 41.082 6.439 1.00 60.75 120 GLU A C 1
ATOM 886 O O . GLU A 1 120 ? -8.748 40.167 7.128 1.00 60.75 120 GLU A O 1
ATOM 891 N N . GLN A 1 121 ? -7.592 40.875 5.322 1.00 62.06 121 GLN A N 1
ATOM 892 C CA . GLN A 1 121 ? -7.196 39.549 4.846 1.00 62.06 121 GLN A CA 1
ATOM 893 C C . GLN A 1 121 ? -6.370 38.821 5.913 1.00 62.06 121 GLN A C 1
ATOM 895 O O . GLN A 1 121 ? -6.698 37.696 6.288 1.00 62.06 121 GLN A O 1
ATOM 900 N N . ALA A 1 122 ? -5.360 39.486 6.488 1.00 61.25 122 ALA A N 1
ATOM 901 C CA . ALA A 1 122 ? -4.538 38.920 7.555 1.00 61.25 122 ALA A CA 1
ATOM 902 C C . ALA A 1 122 ? -5.362 38.562 8.805 1.00 61.25 122 ALA A C 1
ATOM 904 O O . ALA A 1 122 ? -5.218 37.468 9.348 1.00 61.25 122 ALA A O 1
ATOM 905 N N . ARG A 1 123 ? -6.281 39.436 9.247 1.00 63.66 123 ARG A N 1
ATOM 906 C CA . ARG A 1 123 ? -7.181 39.150 10.385 1.00 63.66 123 ARG A CA 1
ATOM 907 C C . ARG A 1 123 ? -8.178 38.031 10.091 1.00 63.66 123 ARG A C 1
ATOM 909 O O . ARG A 1 123 ? -8.587 37.319 11.007 1.00 63.66 123 ARG A O 1
ATOM 916 N N . PHE A 1 124 ? -8.637 37.910 8.852 1.00 62.62 124 PHE A N 1
ATOM 917 C CA . PHE A 1 124 ? -9.538 36.842 8.433 1.00 62.62 124 PHE A CA 1
ATOM 918 C C . PHE A 1 124 ? -8.811 35.493 8.418 1.00 62.62 124 PHE A C 1
ATOM 920 O O . PHE A 1 124 ? -9.275 34.548 9.055 1.00 62.62 124 PHE A O 1
ATOM 927 N N . LEU A 1 125 ? -7.626 35.432 7.804 1.00 63.84 125 LEU A N 1
ATOM 928 C CA . LEU A 1 125 ? -6.772 34.243 7.791 1.00 63.84 125 LEU A CA 1
ATOM 929 C C . LEU A 1 125 ? -6.329 33.834 9.203 1.00 63.84 125 LEU A C 1
ATOM 931 O O . LEU A 1 125 ? -6.337 32.647 9.515 1.00 63.84 125 LEU A O 1
ATOM 935 N N . ALA A 1 126 ? -6.021 34.793 10.084 1.00 62.31 126 ALA A N 1
ATOM 936 C CA . ALA A 1 126 ? -5.710 34.518 11.487 1.00 62.31 126 ALA A CA 1
ATOM 937 C C . ALA A 1 126 ? -6.901 33.885 12.226 1.00 62.31 126 ALA A C 1
ATOM 939 O O . ALA A 1 126 ? -6.741 32.852 12.869 1.00 62.31 126 ALA A O 1
ATOM 940 N N . ARG A 1 127 ? -8.116 34.430 12.066 1.00 63.03 127 ARG A N 1
ATOM 941 C CA . ARG A 1 127 ? -9.336 33.862 12.672 1.00 63.03 127 ARG A CA 1
ATOM 942 C C . ARG A 1 127 ? -9.665 32.469 12.140 1.00 63.03 127 ARG A C 1
ATOM 944 O O . ARG A 1 127 ? -10.082 31.608 12.913 1.00 63.03 127 ARG A O 1
ATOM 951 N N . LEU A 1 128 ? -9.471 32.236 10.843 1.00 58.72 128 LEU A N 1
ATOM 952 C CA . LEU A 1 128 ? -9.653 30.922 10.231 1.00 58.72 128 LEU A CA 1
ATOM 953 C C . LEU A 1 128 ? -8.619 29.921 10.758 1.00 58.72 128 LEU A C 1
ATOM 955 O O . LEU A 1 128 ? -8.987 28.817 11.148 1.00 58.72 128 LEU A O 1
ATOM 959 N N . SER A 1 129 ? -7.350 30.326 10.828 1.00 60.31 129 SER A N 1
ATOM 960 C CA . SER A 1 129 ? -6.266 29.530 11.408 1.00 60.31 129 SER A CA 1
ATOM 961 C C . SER A 1 129 ? -6.554 29.172 12.867 1.00 60.31 129 SER A C 1
ATOM 963 O O . SER A 1 129 ? -6.479 28.002 13.234 1.00 60.31 129 SER A O 1
ATOM 965 N N . ASP A 1 130 ? -6.993 30.132 13.685 1.00 61.84 130 ASP A N 1
ATOM 966 C CA . ASP A 1 130 ? -7.382 29.899 15.080 1.00 61.84 130 ASP A CA 1
ATOM 967 C C . ASP A 1 130 ? -8.581 28.955 15.192 1.00 61.84 130 ASP A C 1
ATOM 969 O O . ASP A 1 130 ? -8.621 28.090 16.076 1.00 61.84 130 ASP A O 1
ATOM 973 N N . ARG A 1 131 ? -9.555 29.068 14.280 1.00 56.41 131 ARG A N 1
ATOM 974 C CA . ARG A 1 131 ? -10.726 28.189 14.253 1.00 56.41 131 ARG A CA 1
ATOM 975 C C . ARG A 1 131 ? -10.357 26.767 13.842 1.00 56.41 131 ARG A C 1
ATOM 977 O O . ARG A 1 131 ? -10.784 25.832 14.513 1.00 56.41 131 ARG A O 1
ATOM 984 N N . LEU A 1 132 ? -9.518 26.599 12.822 1.00 55.03 132 LEU A N 1
ATOM 985 C CA . LEU A 1 132 ? -8.971 25.304 12.410 1.00 55.03 132 LEU A CA 1
ATOM 986 C C . LEU A 1 132 ? -8.070 24.703 13.494 1.00 55.03 132 LEU A C 1
ATOM 988 O O . LEU A 1 132 ? -8.144 23.509 13.751 1.00 55.03 132 LEU A O 1
ATOM 992 N N . CYS A 1 133 ? -7.291 25.519 14.208 1.00 57.09 133 CYS A N 1
ATOM 993 C CA . CYS A 1 133 ? -6.511 25.081 15.367 1.00 57.09 133 CYS A CA 1
ATOM 994 C C . CYS A 1 133 ? -7.401 24.662 16.541 1.00 57.09 133 CYS A C 1
ATOM 996 O O . CYS A 1 133 ? -7.037 23.762 17.296 1.00 57.09 133 CYS A O 1
ATOM 998 N N . SER A 1 134 ? -8.546 25.318 16.726 1.00 59.19 134 SER A N 1
ATOM 999 C CA . SER A 1 134 ? -9.525 24.951 17.752 1.00 59.19 134 SER A CA 1
ATOM 1000 C C . SER A 1 134 ? -10.222 23.638 17.397 1.00 59.19 134 SER A C 1
ATOM 1002 O O . SER A 1 134 ? -10.359 22.779 18.262 1.00 59.19 134 SER A O 1
ATOM 1004 N N . LEU A 1 135 ? -10.584 23.449 16.123 1.00 52.50 135 LEU A N 1
ATOM 1005 C CA . LEU A 1 135 ? -11.139 22.196 15.601 1.00 52.50 135 LEU A CA 1
ATOM 1006 C C . LEU A 1 135 ? -10.117 21.053 15.679 1.00 52.50 135 LEU A C 1
ATOM 1008 O O . LEU A 1 135 ? -10.432 20.012 16.235 1.00 52.50 135 LEU A O 1
ATOM 1012 N N . SER A 1 136 ? -8.864 21.290 15.279 1.00 53.56 136 SER A N 1
ATOM 1013 C CA . SER A 1 136 ? -7.759 20.333 15.423 1.00 53.56 136 SER A CA 1
ATOM 1014 C C . SER A 1 136 ? -7.544 19.917 16.881 1.00 53.56 136 SER A C 1
ATOM 1016 O O . SER A 1 136 ? -7.386 18.738 17.171 1.00 53.56 136 SER A O 1
ATOM 1018 N N . ARG A 1 137 ? -7.581 20.862 17.831 1.00 58.03 137 ARG A N 1
ATOM 1019 C CA . ARG A 1 137 ? -7.476 20.552 19.268 1.00 58.03 137 ARG A CA 1
ATOM 1020 C C . ARG A 1 137 ? -8.677 19.758 19.787 1.00 58.03 137 ARG A C 1
ATOM 1022 O O . ARG A 1 137 ? -8.493 18.876 20.623 1.00 58.03 137 ARG A O 1
ATOM 1029 N N . LEU A 1 138 ? -9.879 20.058 19.298 1.00 50.78 138 LEU A N 1
ATOM 1030 C CA . LEU A 1 138 ? -11.099 19.300 19.590 1.00 50.78 138 LEU A CA 1
ATOM 1031 C C . LEU A 1 138 ? -11.035 17.873 19.025 1.00 50.78 138 LEU A C 1
ATOM 1033 O O . LEU A 1 138 ? -11.446 16.950 19.722 1.00 50.78 138 LEU A O 1
ATOM 1037 N N . ASP A 1 139 ? -10.466 17.681 17.835 1.00 55.75 139 ASP A N 1
ATOM 1038 C CA . ASP A 1 139 ? -10.268 16.363 17.216 1.00 55.75 139 ASP A CA 1
ATOM 1039 C C . ASP A 1 139 ? -9.169 15.546 17.914 1.00 55.75 139 ASP A C 1
ATOM 1041 O O . ASP A 1 139 ? -9.368 14.360 18.177 1.00 55.75 139 ASP A O 1
ATOM 1045 N N . ALA A 1 140 ? -8.053 16.177 18.311 1.00 50.62 140 ALA A N 1
ATOM 1046 C CA . ALA A 1 140 ? -6.988 15.536 19.101 1.00 50.62 140 ALA A CA 1
ATOM 1047 C C . ALA A 1 140 ? -7.508 15.011 20.438 1.00 50.62 140 ALA A C 1
ATOM 1049 O O . ALA A 1 140 ? -7.201 13.890 20.831 1.00 50.62 140 ALA A O 1
ATOM 1050 N N . LYS A 1 141 ? -8.315 15.819 21.133 1.00 50.03 141 LYS A N 1
ATOM 1051 C CA . LYS A 1 141 ? -8.930 15.431 22.408 1.00 50.03 141 LYS A CA 1
ATOM 1052 C C . LYS A 1 141 ? -9.959 14.304 22.260 1.00 50.03 141 LYS A C 1
ATOM 1054 O O . LYS A 1 141 ? -10.272 13.655 23.251 1.00 50.03 141 LYS A O 1
ATOM 1059 N N . ARG A 1 142 ? -10.503 14.090 21.059 1.00 51.75 142 ARG A N 1
ATOM 1060 C CA . ARG A 1 142 ? -11.556 13.101 20.774 1.00 51.75 142 ARG A CA 1
ATOM 1061 C C . ARG A 1 142 ? -11.042 11.842 20.074 1.00 51.75 142 ARG A C 1
ATOM 1063 O O . ARG A 1 142 ? -11.856 11.051 19.616 1.00 51.75 142 ARG A O 1
ATOM 1070 N N . GLY A 1 143 ? -9.722 11.664 19.973 1.00 40.97 143 GLY A N 1
ATOM 1071 C CA . GLY A 1 143 ? -9.141 10.460 19.379 1.00 40.97 143 GLY A CA 1
ATOM 1072 C C . GLY A 1 143 ? -9.502 10.278 17.903 1.00 40.97 143 GLY A C 1
ATOM 1073 O O . GLY A 1 143 ? -9.631 9.152 17.443 1.00 40.97 143 GLY A O 1
ATOM 1074 N N . LEU A 1 144 ? -9.692 11.374 17.156 1.00 49.25 144 LEU A N 1
ATOM 1075 C CA . LEU A 1 144 ? -9.861 11.349 15.701 1.00 49.25 144 LEU A CA 1
ATOM 1076 C C . LEU A 1 144 ? -8.514 11.711 15.047 1.00 49.25 144 LEU A C 1
ATOM 1078 O O . LEU A 1 144 ? -8.315 12.869 14.665 1.00 49.25 144 LEU A O 1
ATOM 1082 N N . PRO A 1 145 ? -7.561 10.761 14.922 1.00 47.44 145 PRO A N 1
ATOM 1083 C CA . PRO A 1 145 ? -6.202 11.045 14.454 1.00 47.44 145 PRO A CA 1
ATOM 1084 C C . PRO A 1 145 ? -6.177 11.649 13.045 1.00 47.44 145 PRO A C 1
ATOM 1086 O O . PRO A 1 145 ? -5.305 12.455 12.741 1.00 47.44 145 PRO A O 1
ATOM 1089 N N . PHE A 1 146 ? -7.178 11.341 12.217 1.00 46.41 146 PHE A N 1
ATOM 1090 C CA . PHE A 1 146 ? -7.222 11.697 10.802 1.00 46.41 146 PHE A CA 1
ATOM 1091 C C . PHE A 1 146 ? -7.286 13.209 10.514 1.00 46.41 146 PHE A C 1
ATOM 1093 O O . PHE A 1 146 ? -6.456 13.728 9.770 1.00 46.41 146 PHE A O 1
ATOM 1100 N N . LEU A 1 147 ? -8.223 13.941 11.134 1.00 47.12 147 LEU A N 1
ATOM 1101 C CA . LEU A 1 147 ? -8.282 15.404 10.990 1.00 47.12 147 LEU A CA 1
ATOM 1102 C C . LEU A 1 147 ? -7.012 16.049 11.542 1.00 47.12 147 LEU A C 1
ATOM 1104 O O . LEU A 1 147 ? -6.578 17.083 11.046 1.00 47.12 147 LEU A O 1
ATOM 1108 N N . LEU A 1 148 ? -6.375 15.417 12.529 1.00 45.91 148 LEU A N 1
ATOM 1109 C CA . LEU A 1 148 ? -5.127 15.895 13.092 1.00 45.91 148 LEU A CA 1
ATOM 1110 C C . LEU A 1 148 ? -3.969 15.825 12.101 1.00 45.91 148 LEU A C 1
ATOM 1112 O O . LEU A 1 148 ? -3.220 16.793 12.020 1.00 45.91 148 LEU A O 1
ATOM 1116 N N . THR A 1 149 ? -3.808 14.724 11.364 1.00 49.31 149 THR A N 1
ATOM 1117 C CA . THR A 1 149 ? -2.735 14.568 10.369 1.00 49.31 149 THR A CA 1
ATOM 1118 C C . THR A 1 149 ? -2.944 15.531 9.212 1.00 49.31 149 THR A C 1
ATOM 1120 O O . THR A 1 149 ? -2.048 16.304 8.887 1.00 49.31 149 THR A O 1
ATOM 1123 N N . THR A 1 150 ? -4.164 15.600 8.674 1.00 50.28 150 THR A N 1
ATOM 1124 C CA . THR A 1 150 ? -4.466 16.487 7.548 1.00 50.28 150 THR A CA 1
ATOM 1125 C C . THR A 1 150 ? -4.404 17.968 7.939 1.00 50.28 150 THR A C 1
ATOM 1127 O O . THR A 1 150 ? -3.903 18.786 7.169 1.00 50.28 150 THR A O 1
ATOM 1130 N N . LEU A 1 151 ? -4.828 18.339 9.157 1.00 49.88 151 LEU A N 1
ATOM 1131 C CA . LEU A 1 151 ? -4.683 19.708 9.672 1.00 49.88 151 LEU A CA 1
ATOM 1132 C C . LEU A 1 151 ? -3.240 20.037 10.085 1.00 49.88 151 LEU A C 1
ATOM 1134 O O . LEU A 1 151 ? -2.849 21.200 9.990 1.00 49.88 151 LEU A O 1
ATOM 1138 N N . LYS A 1 152 ? -2.435 19.057 10.522 1.00 52.97 152 LYS A N 1
ATOM 1139 C CA . LYS A 1 152 ? -0.992 19.228 10.770 1.00 52.97 152 LYS A CA 1
ATOM 1140 C C . LYS A 1 152 ? -0.237 19.453 9.466 1.00 52.97 152 LYS A C 1
ATOM 1142 O O . LYS A 1 152 ? 0.525 20.410 9.404 1.00 52.97 152 LYS A O 1
ATOM 1147 N N . ASP A 1 153 ? -0.505 18.665 8.430 1.00 53.00 153 ASP A N 1
ATOM 1148 C CA . ASP A 1 153 ? 0.081 18.843 7.098 1.00 53.00 153 ASP A CA 1
ATOM 1149 C C . ASP A 1 153 ? -0.350 20.168 6.475 1.00 53.00 153 ASP A C 1
ATOM 1151 O O . ASP A 1 153 ? 0.468 20.905 5.924 1.00 53.00 153 ASP A O 1
ATOM 1155 N N . PHE A 1 154 ? -1.625 20.524 6.626 1.00 52.88 154 PHE A N 1
ATOM 1156 C CA . PHE A 1 154 ? -2.145 21.829 6.241 1.00 52.88 154 PHE A CA 1
ATOM 1157 C C . PHE A 1 154 ? -1.430 22.963 6.995 1.00 52.88 154 PHE A C 1
ATOM 1159 O O . PHE A 1 154 ? -0.941 23.905 6.376 1.00 52.88 154 PHE A O 1
ATOM 1166 N N . ARG A 1 155 ? -1.280 22.855 8.322 1.00 52.44 155 ARG A N 1
ATOM 1167 C CA . ARG A 1 155 ? -0.547 23.827 9.147 1.00 52.44 155 ARG A CA 1
ATOM 1168 C C . ARG A 1 155 ? 0.919 23.931 8.731 1.00 52.44 155 ARG A C 1
ATOM 1170 O O . ARG A 1 155 ? 1.421 25.045 8.626 1.00 52.44 155 ARG A O 1
ATOM 1177 N N . GLN A 1 156 ? 1.585 22.807 8.470 1.00 55.19 156 GLN A N 1
ATOM 1178 C CA . GLN A 1 156 ? 2.962 22.748 7.980 1.00 55.19 156 GLN A CA 1
ATOM 1179 C C . GLN A 1 156 ? 3.078 23.538 6.667 1.00 55.19 156 GLN A C 1
ATOM 1181 O O . GLN A 1 156 ? 3.898 24.451 6.569 1.00 55.19 156 GLN A O 1
ATOM 1186 N N . ARG A 1 157 ? 2.177 23.273 5.710 1.00 55.19 157 ARG A N 1
ATOM 1187 C CA . ARG A 1 157 ? 2.115 23.936 4.396 1.00 55.19 157 ARG A CA 1
ATOM 1188 C C . ARG A 1 157 ? 1.771 25.427 4.486 1.00 55.19 157 ARG A C 1
ATOM 1190 O O . ARG A 1 157 ? 2.304 26.216 3.712 1.00 55.19 157 ARG A O 1
ATOM 1197 N N . CYS A 1 158 ? 0.931 25.833 5.439 1.00 48.34 158 CYS A N 1
ATOM 1198 C CA . CYS A 1 158 ? 0.592 27.240 5.680 1.00 48.34 158 CYS A CA 1
ATOM 1199 C C . CYS A 1 158 ? 1.646 28.008 6.497 1.00 48.34 158 CYS A C 1
ATOM 1201 O O . CYS A 1 158 ? 1.687 29.234 6.421 1.00 48.34 158 CYS A O 1
ATOM 1203 N N . SER A 1 159 ? 2.477 27.322 7.292 1.00 49.53 159 SER A N 1
ATOM 1204 C CA . SER A 1 159 ? 3.466 27.950 8.186 1.00 49.53 159 SER A CA 1
ATOM 1205 C C . SER A 1 159 ? 4.751 28.408 7.491 1.00 49.53 159 SER A C 1
ATOM 1207 O O . SER A 1 159 ? 5.469 29.251 8.025 1.00 49.53 159 SER A O 1
ATOM 1209 N N . THR A 1 160 ? 5.031 27.905 6.288 1.00 45.41 160 THR A N 1
ATOM 1210 C CA . THR A 1 160 ? 6.133 28.389 5.447 1.00 45.41 160 THR A CA 1
ATOM 1211 C C . THR A 1 160 ? 5.663 29.602 4.638 1.00 45.41 160 THR A C 1
ATOM 1213 O O . THR A 1 160 ? 4.678 29.516 3.908 1.00 45.41 160 THR A O 1
ATOM 1216 N N . THR A 1 161 ? 6.311 30.754 4.797 1.00 42.44 161 THR A N 1
ATOM 1217 C CA . THR A 1 161 ? 5.798 32.067 4.371 1.00 42.44 161 THR A CA 1
ATOM 1218 C C . THR A 1 161 ? 5.597 32.245 2.852 1.00 42.44 161 THR A C 1
ATOM 1220 O O . THR A 1 161 ? 6.454 31.897 2.047 1.00 42.44 161 THR A O 1
ATOM 1223 N N . HIS A 1 162 ? 4.481 32.922 2.527 1.00 47.38 162 HIS A N 1
ATOM 1224 C CA . HIS A 1 162 ? 4.162 33.765 1.354 1.00 47.38 162 HIS A CA 1
ATOM 1225 C C . HIS A 1 162 ? 3.847 33.157 -0.024 1.00 47.38 162 HIS A C 1
ATOM 1227 O O . HIS A 1 162 ? 4.387 33.589 -1.037 1.00 47.38 162 HIS A O 1
ATOM 1233 N N . SER A 1 163 ? 2.790 32.349 -0.128 1.00 52.56 163 SER A N 1
ATOM 1234 C CA . SER A 1 163 ? 1.852 32.598 -1.238 1.00 52.56 163 SER A CA 1
ATOM 1235 C C . SER A 1 163 ? 0.419 32.228 -0.867 1.00 52.56 163 SER A C 1
ATOM 1237 O O . SER A 1 163 ? 0.126 31.122 -0.423 1.00 52.56 163 SER A O 1
ATOM 1239 N N . GLU A 1 164 ? -0.490 33.175 -1.085 1.00 46.50 164 GLU A N 1
ATOM 1240 C CA . GLU A 1 164 ? -1.945 32.979 -1.060 1.00 46.50 164 GLU A CA 1
ATOM 1241 C C . GLU A 1 164 ? -2.377 31.811 -1.974 1.00 46.50 164 GLU A C 1
ATOM 1243 O O . GLU A 1 164 ? -3.341 31.100 -1.686 1.00 46.50 164 GLU A O 1
ATOM 1248 N N . LEU A 1 165 ? -1.592 31.559 -3.030 1.00 44.56 165 LEU A N 1
ATOM 1249 C CA . LEU A 1 165 ? -1.722 30.433 -3.954 1.00 44.56 165 LEU A CA 1
ATOM 1250 C C . LEU A 1 165 ? -1.595 29.070 -3.251 1.00 44.56 165 LEU A C 1
ATOM 1252 O O . LEU A 1 165 ? -2.472 28.228 -3.404 1.00 44.56 165 LEU A O 1
ATOM 1256 N N . ARG A 1 166 ? -0.571 28.875 -2.406 1.00 51.47 166 ARG A N 1
ATOM 1257 C CA . ARG A 1 166 ? -0.342 27.598 -1.701 1.00 51.47 166 ARG A CA 1
ATOM 1258 C C . ARG A 1 166 ? -1.402 27.295 -0.649 1.00 51.47 166 ARG A C 1
ATOM 1260 O O . ARG A 1 166 ? -1.733 26.135 -0.419 1.00 51.47 166 ARG A O 1
ATOM 1267 N N . VAL A 1 167 ? -1.967 28.330 -0.028 1.00 46.91 167 VAL A N 1
ATOM 1268 C CA . VAL A 1 167 ? -3.100 28.176 0.897 1.00 46.91 167 VAL A CA 1
ATOM 1269 C C . VAL A 1 167 ? -4.352 27.752 0.121 1.00 46.91 167 VAL A C 1
ATOM 1271 O O . VAL A 1 167 ? -5.024 26.803 0.522 1.00 46.91 167 VAL A O 1
ATOM 1274 N N . ARG A 1 168 ? -4.630 28.383 -1.030 1.00 45.31 168 ARG A N 1
ATOM 1275 C CA . ARG A 1 168 ? -5.723 27.989 -1.940 1.00 45.31 168 ARG A CA 1
ATOM 1276 C C . ARG A 1 168 ? -5.558 26.564 -2.489 1.00 45.31 168 ARG A C 1
ATOM 1278 O O . ARG A 1 168 ? -6.539 25.826 -2.561 1.00 45.31 168 ARG A O 1
ATOM 1285 N N . GLU A 1 169 ? -4.341 26.154 -2.837 1.00 47.66 169 GLU A N 1
ATOM 1286 C CA . GLU A 1 169 ? -4.022 24.787 -3.272 1.00 47.66 169 GLU A CA 1
ATOM 1287 C C . GLU A 1 169 ? -4.234 23.765 -2.152 1.00 47.66 169 GLU A C 1
ATOM 1289 O O . GLU A 1 169 ? -4.899 22.754 -2.372 1.00 47.66 169 GLU A O 1
ATOM 1294 N N . ALA A 1 170 ? -3.749 24.049 -0.938 1.00 46.06 170 ALA A N 1
ATOM 1295 C CA . ALA A 1 170 ? -3.902 23.161 0.213 1.00 46.06 170 ALA A CA 1
ATOM 1296 C C . ALA A 1 170 ? -5.377 22.948 0.600 1.00 46.06 170 ALA A C 1
ATOM 1298 O O . ALA A 1 170 ? -5.778 21.823 0.892 1.00 46.06 170 ALA A O 1
ATOM 1299 N N . PHE A 1 171 ? -6.205 23.998 0.544 1.00 47.69 171 PHE A N 1
ATOM 1300 C CA . PHE A 1 171 ? -7.651 23.875 0.768 1.00 47.69 171 PHE A CA 1
ATOM 1301 C C . PHE A 1 171 ? -8.379 23.150 -0.363 1.00 47.69 171 PHE A C 1
ATOM 1303 O O . PHE A 1 171 ? -9.307 22.391 -0.093 1.00 47.69 171 PHE A O 1
ATOM 1310 N N . GLY A 1 172 ? -7.957 23.355 -1.615 1.00 49.28 172 GLY A N 1
ATOM 1311 C CA . GLY A 1 172 ? -8.462 22.582 -2.745 1.00 49.28 172 GLY A CA 1
ATOM 1312 C C . GLY A 1 172 ? -8.225 21.090 -2.528 1.00 49.28 172 GLY A C 1
ATOM 1313 O O . GLY A 1 172 ? -9.180 20.322 -2.504 1.00 49.28 172 GLY A O 1
ATOM 1314 N N . MET A 1 173 ? -6.976 20.699 -2.271 1.00 45.94 173 MET A N 1
ATOM 1315 C CA . MET A 1 173 ? -6.602 19.305 -2.008 1.00 45.94 173 MET A CA 1
ATOM 1316 C C . MET A 1 173 ? -7.361 18.699 -0.818 1.00 45.94 173 MET A C 1
ATOM 1318 O O . MET A 1 173 ? -7.780 17.553 -0.900 1.00 45.94 173 MET A O 1
ATOM 1322 N N . LEU A 1 174 ? -7.622 19.470 0.245 1.00 45.78 174 LEU A N 1
ATOM 1323 C CA . LEU A 1 174 ? -8.409 19.019 1.399 1.00 45.78 174 LEU A CA 1
ATOM 1324 C C . LEU A 1 174 ? -9.882 18.740 1.048 1.00 45.78 174 LEU A C 1
ATOM 1326 O O . LEU A 1 174 ? -10.424 17.703 1.423 1.00 45.78 174 LEU A O 1
ATOM 1330 N N . GLY A 1 175 ? -10.540 19.659 0.332 1.00 47.41 175 GLY A N 1
ATOM 1331 C CA . GLY A 1 175 ? -11.927 19.467 -0.112 1.00 47.41 175 GLY A CA 1
ATOM 1332 C C . GLY A 1 175 ? -12.064 18.303 -1.094 1.00 47.41 175 GLY A C 1
ATOM 1333 O O . GLY A 1 175 ? -13.066 17.593 -1.094 1.00 47.41 175 GLY A O 1
ATOM 1334 N N . ILE A 1 176 ? -11.016 18.072 -1.880 1.00 48.09 176 ILE A N 1
ATOM 1335 C CA . ILE A 1 176 ? -10.882 16.966 -2.820 1.00 48.09 176 ILE A CA 1
ATOM 1336 C C . ILE A 1 176 ? -10.663 15.640 -2.096 1.00 48.09 176 ILE A C 1
ATOM 1338 O O . ILE A 1 176 ? -11.356 14.692 -2.419 1.00 48.09 176 ILE A O 1
ATOM 1342 N N . ASP A 1 177 ? -9.801 15.56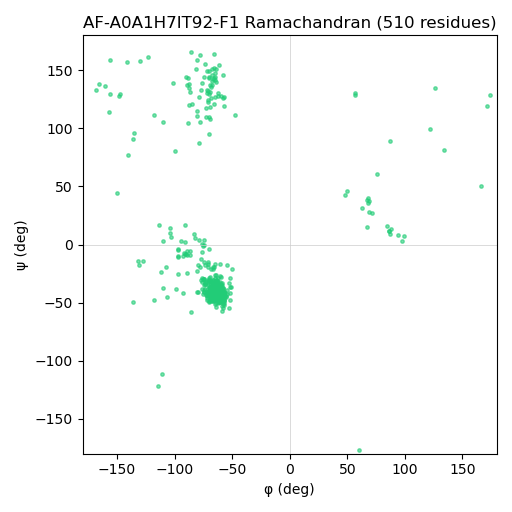4 -1.083 1.00 47.72 177 ASP A N 1
ATOM 1343 C CA . ASP A 1 177 ? -9.643 14.358 -0.259 1.00 47.72 177 ASP A CA 1
ATOM 1344 C C . ASP A 1 177 ? -10.952 13.977 0.439 1.00 47.72 177 ASP A C 1
ATOM 1346 O O . ASP A 1 177 ? -11.258 12.796 0.597 1.00 47.72 177 ASP A O 1
ATOM 1350 N N . MET A 1 178 ? -11.756 14.966 0.835 1.00 49.81 178 MET A N 1
ATOM 1351 C CA . MET A 1 178 ? -13.074 14.733 1.427 1.00 49.81 178 MET A CA 1
ATOM 1352 C C . MET A 1 178 ? -14.109 14.255 0.395 1.00 49.81 178 MET A C 1
ATOM 1354 O O . MET A 1 178 ? -14.827 13.300 0.681 1.00 49.81 178 MET A O 1
ATOM 1358 N N . LEU A 1 179 ? -14.154 14.855 -0.801 1.00 47.19 179 LEU A N 1
ATOM 1359 C CA . LEU A 1 179 ? -15.025 14.438 -1.915 1.00 47.19 179 LEU A CA 1
ATOM 1360 C C . LEU A 1 179 ? -14.637 13.070 -2.478 1.00 47.19 179 LEU A C 1
ATOM 1362 O O . LEU A 1 179 ? -15.498 12.221 -2.700 1.00 47.19 179 LEU A O 1
ATOM 1366 N N . ILE A 1 180 ? -13.334 12.849 -2.662 1.00 50.28 180 ILE A N 1
ATOM 1367 C CA . ILE A 1 180 ? -12.772 11.550 -2.995 1.00 50.28 180 ILE A CA 1
ATOM 1368 C C . ILE A 1 180 ? -13.190 10.588 -1.903 1.00 50.28 180 ILE A C 1
ATOM 1370 O O . ILE A 1 180 ? -13.743 9.588 -2.270 1.00 50.28 180 ILE A O 1
ATOM 1374 N N . ARG A 1 181 ? -13.079 10.859 -0.598 1.00 52.59 181 ARG A N 1
ATOM 1375 C CA . ARG A 1 181 ? -13.511 9.892 0.438 1.00 52.59 181 ARG A CA 1
ATOM 1376 C C . ARG A 1 181 ? -15.013 9.616 0.497 1.00 52.59 181 ARG A C 1
ATOM 1378 O O . ARG A 1 181 ? -15.395 8.493 0.805 1.00 52.59 181 ARG A O 1
ATOM 1385 N N . GLU A 1 182 ? -15.864 10.601 0.230 1.00 50.69 182 GLU A N 1
ATOM 1386 C CA . GLU A 1 182 ? -17.320 10.396 0.209 1.00 50.69 182 GLU A CA 1
ATOM 1387 C C . GLU A 1 182 ? -17.762 9.561 -1.004 1.00 50.69 182 GLU A C 1
ATOM 1389 O O . GLU A 1 182 ? -18.709 8.775 -0.924 1.00 50.69 182 GLU A O 1
ATOM 1394 N N . HIS A 1 183 ? -17.023 9.664 -2.110 1.00 53.94 183 HIS A N 1
ATOM 1395 C CA . HIS A 1 183 ? -17.292 8.926 -3.338 1.00 53.94 183 HIS A CA 1
ATOM 1396 C C . HIS A 1 183 ? -16.257 7.833 -3.656 1.00 53.94 183 HIS A C 1
ATOM 1398 O O . HIS A 1 183 ? -16.419 7.164 -4.669 1.00 53.94 183 HIS A O 1
ATOM 1404 N N . SER A 1 184 ? -15.245 7.582 -2.816 1.00 57.06 184 SER A N 1
ATOM 1405 C CA . SER A 1 184 ? -14.012 6.848 -3.187 1.00 57.06 184 SER A CA 1
ATOM 1406 C C . SER A 1 184 ? -14.308 5.400 -3.418 1.00 57.06 184 SER A C 1
ATOM 1408 O O . SER A 1 184 ? -13.872 4.850 -4.412 1.00 57.06 184 SER A O 1
ATOM 1410 N N . THR A 1 185 ? -15.094 4.776 -2.548 1.00 53.44 185 THR A N 1
ATOM 1411 C CA . THR A 1 185 ? -15.469 3.378 -2.732 1.00 53.44 185 THR A CA 1
ATOM 1412 C C . THR A 1 185 ? -16.252 3.198 -4.031 1.00 53.44 185 THR A C 1
ATOM 1414 O O . THR A 1 185 ? -16.037 2.222 -4.735 1.00 53.44 185 THR A O 1
ATOM 1417 N N . ARG A 1 186 ? -17.113 4.158 -4.404 1.00 58.66 186 ARG A N 1
ATOM 1418 C CA . ARG A 1 186 ? -17.880 4.107 -5.660 1.00 58.66 186 ARG A CA 1
ATOM 1419 C C . ARG A 1 186 ? -17.026 4.428 -6.885 1.00 58.66 186 ARG A C 1
ATOM 1421 O O . ARG A 1 186 ? -17.153 3.734 -7.883 1.00 58.66 186 ARG A O 1
ATOM 1428 N N . LEU A 1 187 ? -16.164 5.439 -6.800 1.00 62.12 187 LEU A N 1
ATOM 1429 C CA . LEU A 1 187 ? -15.216 5.824 -7.843 1.00 62.12 187 LEU A CA 1
ATOM 1430 C C . LEU A 1 187 ? -14.204 4.705 -8.078 1.00 62.12 187 LEU A C 1
ATOM 1432 O O . LEU A 1 187 ? -14.114 4.226 -9.196 1.00 62.12 187 LEU A O 1
ATOM 1436 N N . CYS A 1 188 ? -13.518 4.220 -7.043 1.00 60.75 188 CYS A N 1
ATOM 1437 C CA . CYS A 1 188 ? -12.584 3.099 -7.140 1.00 60.75 188 CYS A CA 1
ATOM 1438 C C . CYS A 1 188 ? -13.272 1.846 -7.684 1.00 60.75 188 CYS A C 1
ATOM 1440 O O . CYS A 1 188 ? -12.757 1.254 -8.623 1.00 60.75 188 CYS A O 1
ATOM 1442 N N . LEU A 1 189 ? -14.455 1.475 -7.174 1.00 59.78 189 LEU A N 1
ATOM 1443 C CA . LEU A 1 189 ? -15.191 0.323 -7.699 1.00 59.78 189 LEU A CA 1
ATOM 1444 C C . LEU A 1 189 ? -15.550 0.511 -9.177 1.00 59.78 189 LEU A C 1
ATOM 1446 O O . LEU A 1 189 ? -15.347 -0.398 -9.970 1.00 59.78 189 LEU A O 1
ATOM 1450 N N . ALA A 1 190 ? -16.049 1.682 -9.571 1.00 68.25 190 ALA A N 1
ATOM 1451 C CA . ALA A 1 190 ? -16.408 1.941 -10.960 1.00 68.25 190 ALA A CA 1
ATOM 1452 C C . ALA A 1 190 ? -15.176 1.960 -11.885 1.00 68.25 190 ALA A C 1
ATOM 1454 O O . ALA A 1 190 ? -15.238 1.412 -12.982 1.00 68.25 190 ALA A O 1
ATOM 1455 N N . ILE A 1 191 ? -14.042 2.495 -11.421 1.00 69.56 191 ILE A N 1
ATOM 1456 C CA . ILE A 1 191 ? -12.744 2.422 -12.106 1.00 69.56 191 ILE A CA 1
ATOM 1457 C C . ILE A 1 191 ? -12.311 0.958 -12.275 1.00 69.56 191 ILE A C 1
ATOM 1459 O O . ILE A 1 191 ? -11.971 0.547 -13.383 1.00 69.56 191 ILE A O 1
ATOM 1463 N N . CYS A 1 192 ? -12.390 0.145 -11.216 1.00 65.19 192 CYS A N 1
ATOM 1464 C CA . CYS A 1 192 ? -12.085 -1.289 -11.262 1.00 65.19 192 CYS A CA 1
ATOM 1465 C C . CYS A 1 192 ? -13.029 -2.070 -12.191 1.00 65.19 192 CYS A C 1
ATOM 1467 O O . CYS A 1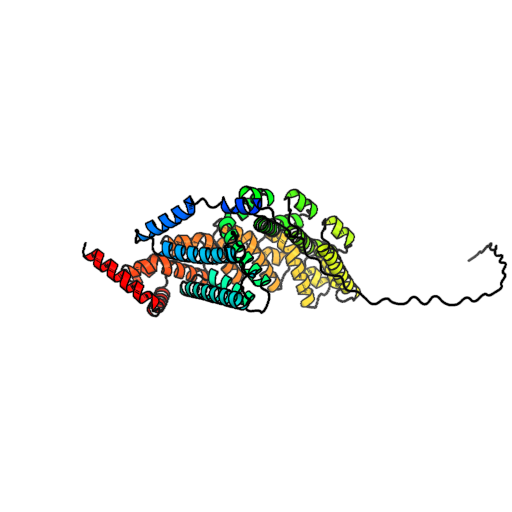 192 ? -12.617 -3.052 -12.800 1.00 65.19 192 CYS A O 1
ATOM 1469 N N . LEU A 1 193 ? -14.278 -1.622 -12.336 1.00 71.12 193 LEU A N 1
ATOM 1470 C CA . LEU A 1 193 ? -15.260 -2.177 -13.273 1.00 71.12 193 LEU A CA 1
ATOM 1471 C C . LEU A 1 193 ? -15.102 -1.639 -14.710 1.00 71.12 193 LEU A C 1
ATOM 1473 O O . LEU A 1 193 ? -15.920 -1.955 -15.573 1.00 71.12 193 LEU A O 1
ATOM 1477 N N . GLY A 1 194 ? -14.059 -0.849 -14.985 1.00 76.31 194 GLY A N 1
ATOM 1478 C CA . GLY A 1 194 ? -13.719 -0.369 -16.325 1.00 76.31 194 GLY A CA 1
ATOM 1479 C C . GLY A 1 194 ? -14.461 0.894 -16.768 1.00 76.31 194 GLY A C 1
ATOM 1480 O O . GLY A 1 194 ? -14.480 1.196 -17.962 1.00 76.31 194 GLY A O 1
ATOM 1481 N N . ALA A 1 195 ? -15.079 1.644 -15.851 1.00 83.56 195 ALA A N 1
ATOM 1482 C CA . ALA A 1 195 ? -15.701 2.922 -16.184 1.00 83.56 195 ALA A CA 1
ATOM 1483 C C . ALA A 1 195 ? -14.631 3.957 -16.556 1.00 83.56 195 ALA A C 1
ATOM 1485 O O . ALA A 1 195 ? -13.720 4.226 -15.779 1.00 83.56 195 ALA A O 1
ATOM 1486 N N . SER A 1 196 ? -14.762 4.579 -17.727 1.00 86.69 196 SER A N 1
ATOM 1487 C CA . SER A 1 196 ? -13.849 5.643 -18.156 1.00 86.69 196 SER A CA 1
ATOM 1488 C C . SER A 1 196 ? -13.942 6.882 -17.244 1.00 86.69 196 SER A C 1
ATOM 1490 O O . SER A 1 196 ? -15.031 7.197 -16.754 1.00 86.69 196 SER A O 1
ATOM 1492 N N . PRO A 1 197 ? -12.864 7.670 -17.076 1.00 84.06 197 PRO A N 1
ATOM 1493 C CA . PRO A 1 197 ? -12.930 8.962 -16.389 1.00 84.06 197 PRO A CA 1
ATOM 1494 C C . PRO A 1 197 ? -14.028 9.877 -16.933 1.00 84.06 197 PRO A C 1
ATOM 1496 O O . PRO A 1 197 ? -14.713 10.551 -16.168 1.00 84.06 197 PRO A O 1
ATOM 1499 N N . LYS A 1 198 ? -14.254 9.847 -18.252 1.00 85.38 198 LYS A N 1
ATOM 1500 C CA . LYS A 1 198 ? -15.309 10.621 -18.911 1.00 85.38 198 LYS A CA 1
ATOM 1501 C C . LYS A 1 198 ? -16.713 10.188 -18.484 1.00 85.38 198 LYS A C 1
ATOM 1503 O O . LYS A 1 198 ? -17.550 11.050 -18.224 1.00 85.38 198 LYS A O 1
ATOM 1508 N N . SER A 1 199 ? -16.986 8.883 -18.421 1.00 87.06 199 SER A N 1
ATOM 1509 C CA . SER A 1 199 ? -18.284 8.389 -17.941 1.00 87.06 199 SER A CA 1
ATOM 1510 C C . SER A 1 199 ? -18.469 8.716 -16.465 1.00 87.06 199 SER A C 1
ATOM 1512 O O . SER A 1 199 ? -19.517 9.221 -16.104 1.00 87.06 199 SER A O 1
ATOM 1514 N N . LEU A 1 200 ? -17.427 8.576 -15.639 1.00 84.25 200 LEU A N 1
ATOM 1515 C CA . LEU A 1 200 ? -17.477 8.957 -14.222 1.00 84.25 200 LEU A CA 1
ATOM 1516 C C . LEU A 1 200 ? -17.745 10.455 -14.036 1.00 84.25 200 LEU A C 1
ATOM 1518 O O . LEU A 1 200 ? -18.575 10.840 -13.221 1.00 84.25 200 LEU A O 1
ATOM 1522 N N . ALA A 1 201 ? -17.094 11.313 -14.820 1.00 83.31 201 ALA A N 1
ATOM 1523 C CA . ALA A 1 201 ? -17.361 12.744 -14.777 1.00 83.31 201 ALA A CA 1
ATOM 1524 C C . ALA A 1 201 ? -18.813 13.075 -15.152 1.00 83.31 201 ALA A C 1
ATOM 1526 O O . ALA A 1 201 ? -19.416 13.938 -14.522 1.00 83.31 201 ALA A O 1
ATOM 1527 N N . SER A 1 202 ? -19.388 12.367 -16.130 1.00 84.50 202 SER A N 1
ATOM 1528 C CA . SER A 1 202 ? -20.788 12.538 -16.531 1.00 84.50 202 SER A CA 1
ATOM 1529 C C . SER A 1 202 ? -21.770 11.987 -15.493 1.00 84.50 202 SER A C 1
ATOM 1531 O O . SER A 1 202 ? -22.714 12.679 -15.129 1.00 84.50 202 SER A O 1
ATOM 1533 N N . ASP A 1 203 ? -21.551 10.764 -15.010 1.00 83.38 203 ASP A N 1
ATOM 1534 C CA . ASP A 1 203 ? -22.458 10.041 -14.108 1.00 83.38 203 ASP A CA 1
ATOM 1535 C C . ASP A 1 203 ? -22.562 10.710 -12.734 1.00 83.38 203 ASP A C 1
ATOM 1537 O O . ASP A 1 203 ? -23.599 10.638 -12.076 1.00 83.38 203 ASP A O 1
ATOM 1541 N N . PHE A 1 204 ? -21.486 11.374 -12.304 1.00 78.50 204 PHE A N 1
ATOM 1542 C CA . PHE A 1 204 ? -21.427 12.115 -11.047 1.00 78.50 204 PHE A CA 1
ATOM 1543 C C . PHE A 1 204 ? -21.543 13.638 -11.234 1.00 78.50 204 PHE A C 1
ATOM 1545 O O . PHE A 1 204 ? -21.364 14.368 -10.262 1.00 78.50 204 PHE A O 1
ATOM 1552 N N . GLU A 1 205 ? -21.820 14.118 -12.456 1.00 83.88 205 GLU A N 1
ATOM 1553 C CA . GLU A 1 205 ? -21.918 15.549 -12.798 1.00 83.88 205 GLU A CA 1
ATOM 1554 C C . GLU A 1 205 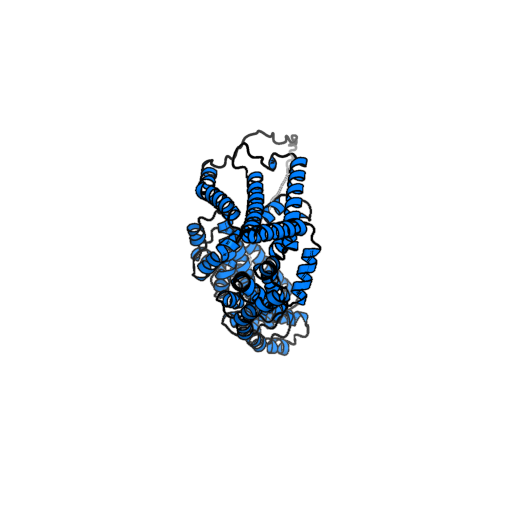? -20.727 16.373 -12.254 1.00 83.88 205 GLU A C 1
ATOM 1556 O O . GLU A 1 205 ? -20.872 17.465 -11.696 1.00 83.88 205 GLU A O 1
ATOM 1561 N N . LEU A 1 206 ? -19.515 15.820 -12.379 1.00 81.00 206 LEU A N 1
ATOM 1562 C CA . LEU A 1 206 ? -18.306 16.404 -11.809 1.00 81.00 206 LEU A CA 1
ATOM 1563 C C . LEU A 1 206 ? -17.944 17.702 -12.531 1.00 81.00 206 LEU A C 1
ATOM 1565 O O . LEU A 1 206 ? -17.893 17.771 -13.759 1.00 81.00 206 LEU A O 1
ATOM 1569 N N . ASN A 1 207 ? -17.597 18.732 -11.758 1.00 84.44 207 ASN A N 1
ATOM 1570 C CA . ASN A 1 207 ? -16.981 19.924 -12.332 1.00 84.44 207 ASN A CA 1
ATOM 1571 C C . ASN A 1 207 ? -15.590 19.593 -12.906 1.00 84.44 207 ASN A C 1
ATOM 1573 O O . ASN A 1 207 ? -14.975 18.584 -12.555 1.00 84.44 207 ASN A O 1
ATOM 1577 N N . GLN A 1 208 ? -15.062 20.490 -13.741 1.00 85.25 208 GLN A N 1
ATOM 1578 C CA . GLN A 1 208 ? -13.786 20.300 -14.437 1.00 85.25 208 GLN A CA 1
ATOM 1579 C C . GLN A 1 208 ? -12.619 19.928 -13.506 1.00 85.25 208 GLN A C 1
ATOM 1581 O O . GLN A 1 208 ? -11.839 19.042 -13.839 1.00 85.25 208 GLN A O 1
ATOM 1586 N N . ARG A 1 209 ? -12.511 20.559 -12.328 1.00 82.12 209 ARG A N 1
ATOM 1587 C CA . ARG A 1 209 ? -11.419 20.291 -11.380 1.00 82.12 209 ARG A CA 1
ATOM 1588 C C . ARG A 1 209 ? -11.551 18.906 -10.755 1.00 82.12 209 ARG A C 1
ATOM 1590 O O . ARG A 1 209 ? -10.563 18.200 -10.606 1.00 82.12 209 ARG A O 1
ATOM 1597 N N . THR A 1 210 ? -12.761 18.503 -10.377 1.00 79.19 210 THR A N 1
ATOM 1598 C CA . THR A 1 210 ? -12.992 17.163 -9.824 1.00 79.19 210 THR A CA 1
ATOM 1599 C C . THR A 1 210 ? -12.812 16.086 -10.897 1.00 79.19 210 THR A C 1
ATOM 1601 O O . THR A 1 210 ? -12.235 15.045 -10.603 1.00 79.19 210 THR A O 1
ATOM 1604 N N . ALA A 1 211 ? -13.212 16.354 -12.144 1.00 83.44 211 ALA A N 1
ATOM 1605 C CA . ALA A 1 211 ? -12.956 15.469 -13.279 1.00 83.44 211 ALA A CA 1
ATOM 1606 C C . ALA A 1 211 ? -11.450 15.282 -13.542 1.00 83.44 211 ALA A C 1
ATOM 1608 O O . ALA A 1 211 ? -11.005 14.149 -13.691 1.00 83.44 211 ALA A O 1
ATOM 1609 N N . GLU A 1 212 ? -10.653 16.357 -13.501 1.00 87.12 212 GLU A N 1
ATOM 1610 C CA . GLU A 1 212 ? -9.182 16.301 -13.593 1.00 87.12 212 GLU A CA 1
ATOM 1611 C C . GLU A 1 212 ? -8.573 15.360 -12.547 1.00 87.12 212 GLU A C 1
ATOM 1613 O O . GLU A 1 212 ? -7.696 14.553 -12.841 1.00 87.12 212 GLU A O 1
ATOM 1618 N N . LEU A 1 213 ? -9.078 15.409 -11.317 1.00 81.25 213 LEU A N 1
ATOM 1619 C CA . LEU A 1 213 ? -8.580 14.568 -10.230 1.00 81.25 213 LEU A CA 1
ATOM 1620 C C . LEU A 1 213 ? -9.002 13.113 -10.356 1.00 81.25 213 LEU A C 1
ATOM 1622 O O . LEU A 1 213 ? -8.233 12.227 -9.989 1.00 81.25 213 LEU A O 1
ATOM 1626 N N . VAL A 1 214 ? -10.197 12.862 -10.892 1.00 83.62 214 VAL A N 1
ATOM 1627 C CA . VAL A 1 214 ? -10.627 11.510 -11.252 1.00 83.62 214 VAL A CA 1
ATOM 1628 C C . VAL A 1 214 ? -9.758 10.959 -12.378 1.00 83.62 214 VAL A C 1
ATOM 1630 O O . VAL A 1 214 ? -9.329 9.813 -12.286 1.00 83.62 214 VAL A O 1
ATOM 1633 N N . GLU A 1 215 ? -9.427 11.764 -13.393 1.00 89.75 215 GLU A N 1
ATOM 1634 C CA . GLU A 1 215 ? -8.481 11.373 -14.444 1.00 89.75 215 GLU A CA 1
ATOM 1635 C C . GLU A 1 215 ? -7.091 11.055 -13.864 1.00 89.75 215 GLU A C 1
ATOM 1637 O O . GLU A 1 215 ? -6.544 9.992 -14.150 1.00 89.75 215 GLU A O 1
ATOM 1642 N N . ILE A 1 216 ? -6.552 11.907 -12.985 1.00 84.25 216 ILE A N 1
ATOM 1643 C CA . ILE A 1 216 ? -5.274 11.677 -12.287 1.00 84.25 216 ILE A CA 1
ATOM 1644 C C . ILE A 1 216 ? -5.306 10.386 -11.458 1.00 84.25 216 ILE A C 1
ATOM 1646 O O . ILE A 1 216 ? -4.367 9.589 -11.500 1.00 84.25 216 ILE A O 1
ATOM 1650 N N . ALA A 1 217 ? -6.382 10.152 -10.704 1.00 78.56 217 ALA A N 1
ATOM 1651 C CA . ALA A 1 217 ? -6.543 8.917 -9.948 1.00 78.56 217 ALA A CA 1
ATOM 1652 C C . ALA A 1 217 ? -6.574 7.705 -10.892 1.00 78.56 217 ALA A C 1
ATOM 1654 O O . ALA A 1 217 ? -5.872 6.722 -10.664 1.00 78.56 217 ALA A O 1
ATOM 1655 N N . PHE A 1 218 ? -7.315 7.795 -11.995 1.00 84.44 218 PHE A N 1
ATOM 1656 C CA . PHE A 1 218 ? -7.411 6.727 -12.984 1.00 84.44 218 PHE A CA 1
ATOM 1657 C C . PHE A 1 218 ? -6.054 6.379 -13.610 1.00 84.44 218 PHE A C 1
ATOM 1659 O O . PHE A 1 218 ? -5.741 5.197 -13.769 1.00 84.44 218 PHE A O 1
ATOM 1666 N N . VAL A 1 219 ? -5.218 7.379 -13.915 1.00 84.00 219 VAL A N 1
ATOM 1667 C CA . VAL A 1 219 ? -3.843 7.161 -14.398 1.00 84.00 219 VAL A CA 1
ATOM 1668 C C . VAL A 1 219 ? -3.049 6.292 -13.417 1.00 84.00 219 VAL A C 1
ATOM 1670 O O . VAL A 1 219 ? -2.409 5.322 -13.827 1.00 84.00 219 VAL A O 1
ATOM 1673 N N . ARG A 1 220 ? -3.147 6.579 -12.114 1.00 78.88 220 ARG A N 1
ATOM 1674 C CA . ARG A 1 220 ? -2.424 5.835 -11.069 1.00 78.88 220 ARG A CA 1
ATOM 1675 C C . ARG A 1 220 ? -2.884 4.384 -10.934 1.00 78.88 220 ARG A C 1
ATOM 1677 O O . ARG A 1 220 ? -2.048 3.517 -10.688 1.00 78.88 220 ARG A O 1
ATOM 1684 N N . PHE A 1 221 ? -4.182 4.123 -11.093 1.00 73.38 221 PHE A N 1
ATOM 1685 C CA . PHE A 1 221 ? -4.764 2.803 -10.828 1.00 73.38 221 PHE A CA 1
ATOM 1686 C C . PHE A 1 221 ? -4.848 1.890 -12.058 1.00 73.38 221 PHE A C 1
ATOM 1688 O O . PHE A 1 221 ? -4.557 0.703 -11.945 1.00 73.38 221 PHE A O 1
ATOM 1695 N N . VAL A 1 222 ? -5.231 2.412 -13.227 1.00 75.31 222 VAL A N 1
ATOM 1696 C CA . VAL A 1 222 ? -5.525 1.586 -14.416 1.00 75.31 222 VAL A CA 1
ATOM 1697 C C . VAL A 1 222 ? -4.431 1.705 -15.465 1.00 75.31 222 VAL A C 1
ATOM 1699 O O . VAL A 1 222 ? -3.966 0.700 -16.007 1.00 75.31 222 VAL A O 1
ATOM 1702 N N . ALA A 1 223 ? -3.985 2.930 -15.742 1.00 77.81 223 ALA A N 1
ATOM 1703 C CA . ALA A 1 223 ? -3.061 3.161 -16.842 1.00 77.81 223 ALA A CA 1
ATOM 1704 C C . ALA A 1 223 ? -1.680 2.540 -16.579 1.00 77.81 223 ALA A C 1
ATOM 1706 O O . ALA A 1 223 ? -1.055 2.034 -17.506 1.00 77.81 223 ALA A O 1
ATOM 1707 N N . ARG A 1 224 ? -1.244 2.477 -15.313 1.00 76.44 224 ARG A N 1
ATOM 1708 C CA . ARG A 1 224 ? 0.011 1.820 -14.907 1.00 76.44 224 ARG A CA 1
ATOM 1709 C C . ARG A 1 224 ? 0.106 0.360 -15.365 1.00 76.44 224 ARG A C 1
ATOM 1711 O O . ARG A 1 224 ? 1.150 -0.049 -15.866 1.00 76.44 224 ARG A O 1
ATOM 1718 N N . HIS A 1 225 ? -0.963 -0.420 -15.209 1.00 78.19 225 HIS A N 1
ATOM 1719 C CA . HIS A 1 225 ? -0.979 -1.821 -15.640 1.00 78.19 225 HIS A CA 1
ATOM 1720 C C . HIS A 1 225 ? -0.887 -1.934 -17.164 1.00 78.19 225 HIS A C 1
ATOM 1722 O O . HIS A 1 225 ? -0.061 -2.671 -17.689 1.00 78.19 225 HIS A O 1
ATOM 1728 N N . GLN A 1 226 ? -1.686 -1.147 -17.881 1.00 84.88 226 GLN A N 1
ATOM 1729 C CA . GLN A 1 226 ? -1.736 -1.210 -19.342 1.00 84.88 226 GLN A CA 1
ATOM 1730 C C . GLN A 1 226 ? -0.457 -0.670 -20.004 1.00 84.88 226 GLN A C 1
ATOM 1732 O O . GLN A 1 226 ? -0.053 -1.173 -21.053 1.00 84.88 226 GLN A O 1
ATOM 1737 N N . LEU A 1 227 ? 0.214 0.308 -19.382 1.00 86.06 227 LEU A N 1
ATOM 1738 C CA . LEU A 1 227 ? 1.554 0.755 -19.778 1.00 86.06 227 LEU A CA 1
ATOM 1739 C C . LEU A 1 227 ? 2.582 -0.383 -19.652 1.00 86.06 227 LEU A C 1
ATOM 1741 O O . LEU A 1 227 ? 3.384 -0.570 -20.564 1.00 86.06 227 LEU A O 1
ATOM 1745 N N . ASN A 1 228 ? 2.533 -1.175 -18.572 1.00 78.19 228 ASN A N 1
ATOM 1746 C CA . ASN A 1 228 ? 3.396 -2.356 -18.404 1.00 78.19 228 ASN A CA 1
ATOM 1747 C C . ASN A 1 228 ? 3.157 -3.425 -19.482 1.00 78.19 228 ASN A C 1
ATOM 1749 O O . ASN A 1 228 ? 4.094 -4.108 -19.886 1.00 78.19 228 ASN A O 1
ATOM 1753 N N . GLU A 1 229 ? 1.924 -3.549 -19.976 1.00 83.62 229 GLU A N 1
ATOM 1754 C CA . GLU A 1 229 ? 1.566 -4.445 -21.086 1.00 83.62 229 GLU A CA 1
ATOM 1755 C C . GLU A 1 229 ? 1.991 -3.903 -22.466 1.00 83.62 229 GLU A C 1
ATOM 1757 O O . GLU A 1 229 ? 1.759 -4.550 -23.487 1.00 83.62 229 GLU A O 1
ATOM 1762 N N . GLY A 1 230 ? 2.624 -2.725 -22.519 1.00 87.56 230 GLY A N 1
ATOM 1763 C CA . GLY A 1 230 ? 3.111 -2.103 -23.752 1.00 87.56 230 GLY A CA 1
ATOM 1764 C C . GLY A 1 230 ? 2.084 -1.225 -24.469 1.00 87.56 230 GLY A C 1
ATOM 1765 O O . GLY A 1 230 ? 2.296 -0.845 -25.621 1.00 87.56 230 GLY A O 1
ATOM 1766 N N . THR A 1 231 ? 0.970 -0.877 -23.818 1.00 91.75 231 THR A N 1
ATOM 1767 C CA . THR A 1 231 ? 0.006 0.079 -24.381 1.00 91.75 231 THR A CA 1
ATOM 1768 C C . THR A 1 231 ? 0.618 1.479 -24.379 1.00 91.75 231 THR A C 1
ATOM 1770 O O . THR A 1 231 ? 1.103 1.935 -23.351 1.00 91.75 231 THR A O 1
ATOM 1773 N N . SER A 1 232 ? 0.593 2.193 -25.507 1.00 93.88 232 SER A N 1
ATOM 1774 C CA . SER A 1 232 ? 1.137 3.558 -25.575 1.00 93.88 232 SER A CA 1
ATOM 1775 C C . SER A 1 232 ? 0.240 4.583 -24.868 1.00 93.88 232 SER A C 1
ATOM 1777 O O . SER A 1 232 ? -0.979 4.411 -24.789 1.00 93.88 232 SER A O 1
ATOM 1779 N N . VAL A 1 233 ? 0.818 5.705 -24.427 1.00 94.50 233 VAL A N 1
ATOM 1780 C CA . VAL A 1 233 ? 0.096 6.846 -23.830 1.00 94.50 233 VAL A CA 1
ATOM 1781 C C . VAL A 1 233 ? -1.042 7.290 -24.746 1.00 94.50 233 VAL A C 1
ATOM 1783 O O . VAL A 1 233 ? -2.181 7.412 -24.309 1.00 94.50 233 VAL A O 1
ATOM 1786 N N . ASN A 1 234 ? -0.773 7.453 -26.044 1.00 93.44 234 ASN A N 1
ATOM 1787 C CA . ASN A 1 234 ? -1.789 7.854 -27.019 1.00 93.44 234 ASN A CA 1
ATOM 1788 C C . ASN A 1 234 ? -2.955 6.862 -27.119 1.00 93.44 234 ASN A C 1
ATOM 1790 O O . ASN A 1 234 ? -4.101 7.279 -27.304 1.00 93.44 234 ASN A O 1
ATOM 1794 N N . ALA A 1 235 ? -2.681 5.558 -27.027 1.00 94.31 235 ALA A N 1
ATOM 1795 C CA . ALA A 1 235 ? -3.731 4.547 -27.020 1.00 94.31 235 ALA A CA 1
ATOM 1796 C C . ALA A 1 235 ? -4.581 4.652 -25.745 1.00 94.31 235 ALA A C 1
ATOM 1798 O O . ALA A 1 235 ? -5.805 4.663 -25.848 1.00 94.31 235 ALA A O 1
ATOM 1799 N N . LEU A 1 236 ? -3.956 4.851 -24.581 1.00 93.44 236 LEU A N 1
ATOM 1800 C CA . LEU A 1 236 ? -4.643 5.031 -23.297 1.00 93.44 236 LEU A CA 1
ATOM 1801 C C . LEU A 1 236 ? -5.491 6.305 -23.253 1.00 93.44 236 LEU A C 1
ATOM 1803 O O . LEU A 1 236 ? -6.646 6.259 -22.833 1.00 93.44 236 LEU A O 1
ATOM 1807 N N . VAL A 1 237 ? -4.964 7.424 -23.758 1.00 93.62 237 VAL A N 1
ATOM 1808 C CA . VAL A 1 237 ? -5.703 8.690 -23.904 1.00 93.62 237 VAL A CA 1
ATOM 1809 C C . VAL A 1 237 ? -6.939 8.512 -24.769 1.00 93.62 237 VAL A C 1
ATOM 1811 O O . VAL A 1 237 ? -8.015 8.971 -24.392 1.00 93.62 237 VAL A O 1
ATOM 1814 N N . ARG A 1 238 ? -6.832 7.798 -25.893 1.00 93.06 238 ARG A N 1
ATOM 1815 C CA . ARG A 1 238 ? -7.987 7.532 -26.763 1.00 93.06 238 ARG A CA 1
ATOM 1816 C C . ARG A 1 238 ? -8.979 6.553 -26.143 1.00 93.06 238 ARG A C 1
ATOM 1818 O O . ARG A 1 238 ? -10.179 6.766 -26.271 1.00 93.06 238 ARG A O 1
ATOM 1825 N N . GLN A 1 239 ? -8.485 5.495 -25.504 1.00 92.06 239 GLN A N 1
ATOM 1826 C CA . GLN A 1 239 ? -9.304 4.436 -24.920 1.00 92.06 239 GLN A CA 1
ATOM 1827 C C . GLN A 1 239 ? -10.130 4.943 -23.736 1.00 92.06 239 GLN A C 1
ATOM 1829 O O . GLN A 1 239 ? -11.325 4.672 -23.665 1.00 92.06 239 GLN A O 1
ATOM 1834 N N . HIS A 1 240 ? -9.503 5.695 -22.829 1.00 90.38 240 HIS A N 1
ATOM 1835 C CA . HIS A 1 240 ? -10.136 6.169 -21.593 1.00 90.38 240 HIS A CA 1
ATOM 1836 C C . HIS A 1 240 ? -10.671 7.597 -21.704 1.00 90.38 240 HIS A C 1
ATOM 1838 O O . HIS A 1 240 ? -11.432 8.048 -20.851 1.00 90.38 240 HIS A O 1
ATOM 1844 N N . GLY A 1 241 ? -10.321 8.306 -22.778 1.00 92.25 241 GLY A N 1
ATOM 1845 C CA . GLY A 1 241 ? -10.818 9.646 -23.052 1.00 92.25 241 GLY A CA 1
ATOM 1846 C C . GLY A 1 241 ? -10.311 10.690 -22.061 1.00 92.25 241 GLY A C 1
ATOM 1847 O O . GLY A 1 241 ? -11.106 11.545 -21.680 1.00 92.25 241 GLY A O 1
ATOM 1848 N N . PHE A 1 242 ? -9.037 10.617 -21.651 1.00 91.50 242 PHE A N 1
ATOM 1849 C CA . PHE A 1 242 ? -8.392 11.657 -20.836 1.00 91.50 242 PHE A CA 1
ATOM 1850 C C . PHE A 1 242 ? -8.443 13.002 -21.572 1.00 91.50 242 PHE A C 1
ATOM 1852 O O . PHE A 1 242 ? -8.027 13.092 -22.730 1.00 91.50 242 PHE A O 1
ATOM 1859 N N . GLN A 1 243 ? -8.968 14.040 -20.922 1.00 91.12 243 GLN A N 1
ATOM 1860 C CA . GLN A 1 243 ? -9.153 15.363 -21.529 1.00 91.12 243 GLN A CA 1
ATOM 1861 C C . GLN A 1 243 ? -8.238 16.417 -20.917 1.00 91.12 243 GLN A C 1
ATOM 1863 O O . GLN A 1 243 ? -7.972 17.442 -21.549 1.00 91.12 243 GLN A O 1
ATOM 1868 N N . THR A 1 244 ? -7.778 16.201 -19.687 1.00 92.38 244 THR A N 1
ATOM 1869 C CA . THR A 1 244 ? -7.019 17.205 -18.951 1.00 92.38 244 THR A CA 1
ATOM 1870 C C . THR A 1 244 ? -5.528 17.091 -19.231 1.00 92.38 244 THR A C 1
ATOM 1872 O O . THR A 1 244 ? -4.952 16.003 -19.264 1.00 92.38 244 THR A O 1
ATOM 1875 N N . ALA A 1 245 ? -4.879 18.244 -19.416 1.00 92.00 245 ALA A N 1
ATOM 1876 C CA . ALA A 1 245 ? -3.437 18.300 -19.638 1.00 92.00 245 ALA A CA 1
ATOM 1877 C C . ALA A 1 245 ? -2.662 17.684 -18.461 1.00 92.00 245 ALA A C 1
ATOM 1879 O O . ALA A 1 245 ? -1.707 16.955 -18.694 1.00 92.00 245 ALA A O 1
ATOM 1880 N N . ALA A 1 246 ? -3.122 17.902 -17.223 1.00 89.62 246 ALA A N 1
ATOM 1881 C CA . ALA A 1 246 ? -2.490 17.363 -16.022 1.00 89.62 246 ALA A CA 1
ATOM 1882 C C . ALA A 1 246 ? -2.537 15.828 -15.953 1.00 89.62 246 ALA A C 1
ATOM 1884 O O . ALA A 1 246 ? -1.555 15.206 -15.554 1.00 89.62 246 ALA A O 1
ATOM 1885 N N . ALA A 1 247 ? -3.647 15.198 -16.358 1.00 90.56 247 ALA A N 1
ATOM 1886 C CA . ALA A 1 247 ? -3.722 13.740 -16.407 1.00 90.56 247 ALA A CA 1
ATOM 1887 C C . ALA A 1 247 ? -2.842 13.157 -17.518 1.00 90.56 247 ALA A C 1
ATOM 1889 O O . ALA A 1 247 ? -2.179 12.147 -17.296 1.00 90.56 247 ALA A O 1
ATOM 1890 N N . ILE A 1 248 ? -2.795 13.801 -18.691 1.00 94.38 248 ILE A N 1
ATOM 1891 C CA . ILE A 1 248 ? -1.915 13.386 -19.795 1.00 94.38 248 ILE A CA 1
ATOM 1892 C C . ILE A 1 248 ? -0.443 13.524 -19.387 1.00 94.38 248 ILE A C 1
ATOM 1894 O O . ILE A 1 248 ? 0.333 12.603 -19.612 1.00 94.38 248 ILE A O 1
ATOM 1898 N N . GLU A 1 249 ? -0.066 14.630 -18.745 1.00 93.19 249 GLU A N 1
ATOM 1899 C CA . GLU A 1 249 ? 1.291 14.851 -18.238 1.00 93.19 249 GLU A CA 1
ATOM 1900 C C . GLU A 1 249 ? 1.675 13.794 -17.195 1.00 93.19 249 GLU A C 1
ATOM 1902 O O . GLU A 1 249 ? 2.724 13.169 -17.328 1.00 93.19 249 GLU A O 1
ATOM 1907 N N . GLN A 1 250 ? 0.797 13.499 -16.225 1.00 90.38 250 GLN A N 1
ATOM 1908 C CA . GLN A 1 250 ? 1.046 12.408 -15.276 1.00 90.38 250 GLN A CA 1
ATOM 1909 C C . GLN A 1 250 ? 1.169 11.052 -15.975 1.00 90.38 250 GLN A C 1
ATOM 1911 O O . GLN A 1 250 ? 2.007 10.241 -15.596 1.00 90.38 250 GLN A O 1
ATOM 1916 N N . LEU A 1 251 ? 0.343 10.783 -16.986 1.00 93.06 251 LEU A N 1
ATOM 1917 C CA . LEU A 1 251 ? 0.397 9.531 -17.732 1.00 93.06 251 LEU A CA 1
ATOM 1918 C C . LEU A 1 251 ? 1.719 9.375 -18.495 1.00 93.06 251 LEU A C 1
ATOM 1920 O O . LEU A 1 251 ? 2.277 8.279 -18.528 1.00 93.06 251 LEU A O 1
ATOM 1924 N N . GLU A 1 252 ? 2.221 10.455 -19.090 1.00 94.75 252 GLU A N 1
ATOM 1925 C CA . GLU A 1 252 ? 3.516 10.483 -19.773 1.00 94.75 252 GLU A CA 1
ATOM 1926 C C . GLU A 1 252 ? 4.685 10.316 -18.792 1.00 94.75 252 GLU A C 1
ATOM 1928 O O . GLU A 1 252 ? 5.580 9.517 -19.066 1.00 94.75 252 GLU A O 1
ATOM 1933 N N . ASP A 1 253 ? 4.645 10.976 -17.631 1.00 90.50 253 ASP A N 1
ATOM 1934 C CA . ASP A 1 253 ? 5.620 10.795 -16.544 1.00 90.50 253 ASP A CA 1
ATOM 1935 C C . ASP A 1 253 ? 5.632 9.336 -16.042 1.00 90.50 253 ASP A C 1
ATOM 1937 O O . ASP A 1 253 ? 6.680 8.693 -15.924 1.00 90.50 253 ASP A O 1
ATOM 1941 N N . PHE A 1 254 ? 4.456 8.729 -15.853 1.00 87.81 254 PHE A N 1
ATOM 1942 C CA . PHE A 1 254 ? 4.356 7.305 -15.527 1.00 87.81 254 PHE A CA 1
ATOM 1943 C C . PHE A 1 254 ? 4.932 6.412 -16.630 1.00 87.81 254 PHE A C 1
ATOM 1945 O O . PHE A 1 254 ? 5.696 5.490 -16.333 1.00 87.81 254 PHE A O 1
ATOM 1952 N N . ALA A 1 255 ? 4.606 6.676 -17.897 1.00 90.88 255 ALA A N 1
ATOM 1953 C CA . ALA A 1 255 ? 5.141 5.917 -19.025 1.00 90.88 255 ALA A CA 1
ATOM 1954 C C . ALA A 1 255 ? 6.672 6.010 -19.094 1.00 90.88 255 ALA A C 1
ATOM 1956 O O . ALA A 1 255 ? 7.341 5.013 -19.378 1.00 90.88 255 ALA A O 1
ATOM 1957 N N . LEU A 1 256 ? 7.242 7.175 -18.777 1.00 89.50 256 LEU A N 1
ATOM 1958 C CA . LEU A 1 256 ? 8.686 7.372 -18.729 1.00 89.50 256 LEU A CA 1
ATOM 1959 C C . LEU A 1 256 ? 9.349 6.634 -17.578 1.00 89.50 256 LEU A C 1
ATOM 1961 O O . LEU A 1 256 ? 10.368 5.972 -17.784 1.00 89.50 256 LEU A O 1
ATOM 1965 N N . ASN A 1 257 ? 8.762 6.699 -16.388 1.00 84.00 257 ASN A N 1
ATOM 1966 C CA . ASN A 1 257 ? 9.293 6.009 -15.222 1.00 84.00 257 ASN A CA 1
ATOM 1967 C C . ASN A 1 257 ? 9.263 4.485 -15.387 1.00 84.00 257 ASN A C 1
ATOM 1969 O O . ASN A 1 257 ? 10.224 3.819 -15.010 1.00 84.00 257 ASN A O 1
ATOM 1973 N N . ILE A 1 258 ? 8.203 3.952 -15.996 1.00 79.31 258 ILE A N 1
ATOM 1974 C CA . ILE A 1 258 ? 7.983 2.510 -16.139 1.00 79.31 258 ILE A CA 1
ATOM 1975 C C . ILE A 1 258 ? 8.693 1.949 -17.375 1.00 79.31 258 ILE A C 1
ATOM 1977 O O . ILE A 1 258 ? 9.505 1.031 -17.285 1.00 79.31 258 ILE A O 1
ATOM 1981 N N . VAL A 1 259 ? 8.378 2.483 -18.553 1.00 84.75 259 VAL A N 1
ATOM 1982 C CA . VAL A 1 259 ? 8.840 1.924 -19.831 1.00 84.75 259 VAL A CA 1
ATOM 1983 C C . VAL A 1 259 ? 10.057 2.686 -20.336 1.00 84.75 259 VAL A C 1
ATOM 1985 O O . VAL A 1 259 ? 11.003 2.084 -20.846 1.00 84.75 259 VAL A O 1
ATOM 1988 N N . GLY A 1 260 ? 10.067 4.009 -20.155 1.00 84.44 260 GLY A N 1
ATOM 1989 C CA . GLY A 1 260 ? 11.122 4.880 -20.660 1.00 84.44 260 GLY A CA 1
ATOM 1990 C C . GLY A 1 260 ? 12.497 4.564 -20.087 1.00 84.44 260 GLY A C 1
ATOM 1991 O O . GLY A 1 260 ? 13.442 4.361 -20.850 1.00 84.44 260 GLY A O 1
ATOM 1992 N N . LYS A 1 261 ? 12.608 4.441 -18.759 1.00 82.81 261 LYS A N 1
ATOM 1993 C CA . LYS A 1 261 ? 13.868 4.074 -18.094 1.00 82.81 261 LYS A CA 1
ATOM 1994 C C . LYS A 1 261 ? 14.395 2.743 -18.616 1.00 82.81 261 LYS A C 1
ATOM 1996 O O . LYS A 1 261 ? 15.525 2.695 -19.090 1.00 82.81 261 LYS A O 1
ATOM 2001 N N . LYS A 1 262 ? 13.570 1.692 -18.618 1.00 81.00 262 LYS A N 1
ATOM 2002 C CA . LYS A 1 262 ? 13.955 0.369 -19.131 1.00 81.00 262 LYS A CA 1
ATOM 2003 C C . LYS A 1 262 ? 14.413 0.423 -20.592 1.00 81.00 262 LYS A C 1
ATOM 2005 O O . LYS A 1 262 ? 15.464 -0.110 -20.933 1.00 81.00 262 LYS A O 1
ATOM 2010 N N . ALA A 1 263 ? 13.669 1.110 -21.453 1.00 84.94 263 ALA A N 1
ATOM 2011 C CA . ALA A 1 263 ? 14.004 1.227 -22.868 1.00 84.94 263 ALA A CA 1
ATOM 2012 C C . ALA A 1 263 ? 15.310 2.006 -23.115 1.00 84.94 263 ALA A C 1
ATOM 2014 O O . ALA A 1 263 ? 16.119 1.597 -23.949 1.00 84.94 263 ALA A O 1
ATOM 2015 N N . ILE A 1 264 ? 15.546 3.094 -22.374 1.00 84.94 264 ILE A N 1
ATOM 2016 C CA . ILE A 1 264 ? 16.802 3.861 -22.431 1.00 84.94 264 ILE A CA 1
ATOM 2017 C C . ILE A 1 264 ? 17.974 3.000 -21.946 1.00 84.94 264 ILE A C 1
ATOM 2019 O O . ILE A 1 264 ? 19.027 2.993 -22.587 1.00 84.94 264 ILE A O 1
ATOM 2023 N N . LEU A 1 265 ? 17.786 2.236 -20.862 1.00 76.19 265 LEU A N 1
ATOM 2024 C CA . LEU A 1 265 ? 18.778 1.273 -20.374 1.00 76.19 265 LEU A CA 1
ATOM 2025 C C . LEU A 1 265 ? 19.089 0.203 -21.428 1.00 76.19 265 LEU A C 1
ATOM 2027 O O . LEU A 1 265 ? 20.251 -0.161 -21.583 1.00 76.19 265 LEU A O 1
ATOM 2031 N N . GLY A 1 266 ? 18.090 -0.230 -22.201 1.00 77.56 266 GLY A N 1
ATOM 2032 C CA . GLY A 1 266 ? 18.232 -1.136 -23.346 1.00 77.56 266 GLY A CA 1
ATOM 2033 C C . GLY A 1 266 ? 18.828 -0.503 -24.614 1.00 77.56 266 GLY A C 1
ATOM 2034 O O . GLY A 1 266 ? 18.907 -1.165 -25.646 1.00 77.56 266 GLY A O 1
ATOM 2035 N N . GLY A 1 267 ? 19.246 0.768 -24.567 1.00 83.06 267 GLY A N 1
ATOM 2036 C CA . GLY A 1 267 ? 19.925 1.452 -25.672 1.00 83.06 267 GLY A CA 1
ATOM 2037 C C . GLY A 1 267 ? 19.004 2.104 -26.707 1.00 83.06 267 GLY A C 1
ATOM 2038 O O . GLY A 1 267 ? 19.482 2.527 -27.762 1.00 83.06 267 GLY A O 1
ATOM 2039 N N . LYS A 1 268 ? 17.702 2.214 -26.430 1.00 89.00 268 LYS A N 1
ATOM 2040 C CA . LYS A 1 268 ? 16.744 2.857 -27.337 1.00 89.00 268 LYS A CA 1
ATOM 2041 C C . LYS A 1 268 ? 17.028 4.355 -27.477 1.00 89.00 268 LYS A C 1
ATOM 2043 O O . LYS A 1 268 ? 17.434 5.016 -26.516 1.00 89.00 268 LYS A O 1
ATOM 2048 N N . SER A 1 269 ? 16.830 4.906 -28.676 1.00 92.31 269 SER A N 1
ATOM 2049 C CA . SER A 1 269 ? 16.971 6.350 -28.877 1.00 92.31 269 SER A CA 1
ATOM 2050 C C . SER A 1 269 ? 15.804 7.108 -28.215 1.00 92.31 269 SER A C 1
ATOM 2052 O O . SER A 1 269 ? 14.697 6.567 -28.132 1.00 92.31 269 SER A O 1
ATOM 2054 N N . PRO A 1 270 ? 16.019 8.348 -27.731 1.00 93.88 270 PRO A N 1
ATOM 2055 C CA . PRO A 1 270 ? 14.939 9.190 -27.213 1.00 93.88 270 PRO A CA 1
ATOM 2056 C C . PRO A 1 270 ? 13.806 9.379 -28.218 1.00 93.88 270 PRO A C 1
ATOM 2058 O O . PRO A 1 270 ? 12.641 9.364 -27.838 1.00 93.88 270 PRO A O 1
ATOM 2061 N N . GLU A 1 271 ? 14.143 9.538 -29.498 1.00 95.56 271 GLU A N 1
ATOM 2062 C CA . GLU A 1 271 ? 13.188 9.765 -30.578 1.00 95.56 271 GLU A CA 1
ATOM 2063 C C . GLU A 1 271 ? 12.282 8.547 -30.790 1.00 95.56 271 GLU A C 1
ATOM 2065 O O . GLU A 1 271 ? 11.058 8.694 -30.815 1.00 95.56 271 GLU A O 1
ATOM 2070 N N . ASP A 1 272 ? 12.871 7.348 -30.857 1.00 94.25 272 ASP A N 1
ATOM 2071 C CA . ASP A 1 272 ? 12.114 6.098 -30.983 1.00 94.25 272 ASP A CA 1
ATOM 2072 C C . ASP A 1 272 ? 11.220 5.880 -29.758 1.00 94.25 272 ASP A C 1
ATOM 2074 O O . ASP A 1 272 ? 10.077 5.445 -29.888 1.00 94.25 272 ASP A O 1
ATOM 2078 N N . LEU A 1 273 ? 11.718 6.210 -28.562 1.00 93.00 273 LEU A N 1
ATOM 2079 C CA . LEU A 1 273 ? 10.964 6.062 -27.322 1.00 93.00 273 LEU A CA 1
ATOM 2080 C C . LEU A 1 273 ? 9.781 7.036 -27.237 1.00 93.00 273 LEU A C 1
ATOM 2082 O O . LEU A 1 273 ? 8.679 6.625 -26.878 1.00 93.00 273 LEU A O 1
ATOM 2086 N N . ILE A 1 274 ? 9.984 8.308 -27.595 1.00 95.00 274 ILE A N 1
ATOM 2087 C CA . ILE A 1 274 ? 8.916 9.318 -27.666 1.00 95.00 274 ILE A CA 1
ATOM 2088 C C . ILE A 1 274 ? 7.828 8.859 -28.639 1.00 95.00 274 ILE A C 1
ATOM 2090 O O . ILE A 1 274 ? 6.639 8.965 -28.327 1.00 95.00 274 ILE A O 1
ATOM 2094 N N . GLN A 1 275 ? 8.224 8.338 -29.805 1.00 95.25 275 GLN A N 1
ATOM 2095 C CA . GLN A 1 275 ? 7.289 7.848 -30.813 1.00 95.25 275 GLN A CA 1
ATOM 2096 C C . GLN A 1 275 ? 6.524 6.607 -30.334 1.00 95.25 275 GLN A C 1
ATOM 2098 O O . GLN A 1 275 ? 5.303 6.558 -30.483 1.00 95.25 275 GLN A O 1
ATOM 2103 N N . GLU A 1 276 ? 7.215 5.629 -29.749 1.00 93.06 276 GLU A N 1
ATOM 2104 C CA . GLU A 1 276 ? 6.619 4.375 -29.278 1.00 93.06 276 GLU A CA 1
ATOM 2105 C C . GLU A 1 276 ? 5.657 4.584 -28.109 1.00 93.06 276 GLU A C 1
ATOM 2107 O O . GLU A 1 276 ? 4.521 4.108 -28.146 1.00 93.06 276 GLU A O 1
ATOM 2112 N N . LEU A 1 277 ? 6.081 5.341 -27.094 1.00 93.00 277 LEU A N 1
ATOM 2113 C CA . LEU A 1 277 ? 5.227 5.664 -25.955 1.00 93.00 277 LEU A CA 1
ATOM 2114 C C . LEU A 1 277 ? 4.116 6.636 -26.337 1.00 93.00 277 LEU A C 1
ATOM 2116 O O . LEU A 1 277 ? 3.127 6.734 -25.620 1.00 93.00 277 LEU A O 1
ATOM 2120 N N . GLY A 1 278 ? 4.233 7.323 -27.473 1.00 94.88 278 GLY A N 1
ATOM 2121 C CA . GLY A 1 278 ? 3.261 8.316 -27.899 1.00 94.88 278 GLY A CA 1
ATOM 2122 C C . GLY A 1 278 ? 3.275 9.555 -27.009 1.00 94.88 278 GLY A C 1
ATOM 2123 O O . GLY A 1 278 ? 2.213 10.103 -26.736 1.00 94.88 278 GLY A O 1
ATOM 2124 N N . ILE A 1 279 ? 4.457 9.983 -26.559 1.00 94.69 279 ILE A N 1
ATOM 2125 C CA . ILE A 1 279 ? 4.627 11.169 -25.716 1.00 94.69 279 ILE A CA 1
ATOM 2126 C C . ILE A 1 279 ? 4.376 12.422 -26.554 1.00 94.69 279 ILE A C 1
ATOM 2128 O O . ILE A 1 279 ? 5.004 12.663 -27.592 1.00 94.69 279 ILE A O 1
ATOM 2132 N N . THR A 1 280 ? 3.454 13.252 -26.092 1.00 95.06 280 THR A N 1
ATOM 2133 C CA . THR A 1 280 ? 2.989 14.448 -26.786 1.00 95.06 280 THR A CA 1
ATOM 2134 C C . THR A 1 280 ? 3.447 15.731 -26.110 1.00 95.06 280 THR A C 1
ATOM 2136 O O . THR A 1 280 ? 3.819 16.665 -26.839 1.00 95.06 280 THR A O 1
ATOM 2139 N N . THR A 1 281 ? 3.495 15.784 -24.774 1.00 94.56 281 THR A N 1
ATOM 2140 C CA . THR A 1 281 ? 3.834 17.018 -24.055 1.00 94.56 281 THR A CA 1
ATOM 2141 C C . THR A 1 281 ? 5.305 17.388 -24.228 1.00 94.56 281 THR A C 1
ATOM 2143 O O . THR A 1 281 ? 6.183 16.548 -24.434 1.00 94.56 281 THR A O 1
ATOM 2146 N N . HIS A 1 282 ? 5.590 18.693 -24.203 1.00 94.06 282 HIS A N 1
ATOM 2147 C CA . HIS A 1 282 ? 6.963 19.179 -24.332 1.00 94.06 282 HIS A CA 1
ATOM 2148 C C . HIS A 1 282 ? 7.808 18.829 -23.102 1.00 94.06 282 HIS A C 1
ATOM 2150 O O . HIS A 1 282 ? 8.958 18.436 -23.272 1.00 94.06 282 HIS A O 1
ATOM 2156 N N . ALA A 1 283 ? 7.228 18.921 -21.901 1.00 90.94 283 ALA A N 1
ATOM 2157 C CA . ALA A 1 283 ? 7.904 18.606 -20.645 1.00 90.94 283 ALA A CA 1
ATOM 2158 C C . ALA A 1 283 ? 8.406 17.154 -20.629 1.00 90.94 283 ALA A C 1
ATOM 2160 O O . ALA A 1 283 ? 9.606 16.932 -20.498 1.00 90.94 283 ALA A O 1
ATOM 2161 N N . ALA A 1 284 ? 7.529 16.186 -20.913 1.00 90.50 284 ALA A N 1
ATOM 2162 C CA . ALA A 1 284 ? 7.914 14.779 -20.970 1.00 90.50 284 ALA A CA 1
ATOM 2163 C C . ALA A 1 284 ? 8.953 14.497 -22.071 1.00 90.50 284 ALA A C 1
ATOM 2165 O O . ALA A 1 284 ? 9.876 13.717 -21.866 1.00 90.50 284 ALA A O 1
ATOM 2166 N N . LYS A 1 285 ? 8.877 15.164 -23.235 1.00 95.12 285 LYS A N 1
ATOM 2167 C CA . LYS A 1 285 ? 9.909 15.043 -24.291 1.00 95.12 285 LYS A CA 1
ATOM 2168 C C . LYS A 1 285 ? 11.288 15.500 -23.821 1.00 95.12 285 LYS A C 1
ATOM 2170 O O . LYS A 1 285 ? 12.273 14.827 -24.118 1.00 95.12 285 LYS A O 1
ATOM 2175 N N . VAL A 1 286 ? 11.353 16.633 -23.120 1.00 92.12 286 VAL A N 1
ATOM 2176 C CA . VAL A 1 286 ? 12.599 17.140 -22.527 1.00 92.12 286 VAL A CA 1
ATOM 2177 C C . VAL A 1 286 ? 13.117 16.147 -21.493 1.00 92.12 286 VAL A C 1
ATOM 2179 O O . VAL A 1 286 ? 14.288 15.786 -21.539 1.00 92.12 286 VAL A O 1
ATOM 2182 N N . GLU A 1 287 ? 12.242 15.617 -20.643 1.00 91.00 287 GLU A N 1
ATOM 2183 C CA . GLU A 1 287 ? 12.615 14.619 -19.643 1.00 91.00 287 GLU A CA 1
ATOM 2184 C C . GLU A 1 287 ? 13.178 13.332 -20.268 1.00 91.00 287 GLU A C 1
ATOM 2186 O O . GLU A 1 287 ? 14.201 12.831 -19.806 1.00 91.00 287 GLU A O 1
ATOM 2191 N N . VAL A 1 288 ? 12.610 12.827 -21.375 1.00 92.00 288 VAL A N 1
ATOM 2192 C CA . VAL A 1 288 ? 13.188 11.675 -22.107 1.00 92.00 288 VAL A CA 1
ATOM 2193 C C . VAL A 1 288 ? 14.621 11.971 -22.542 1.00 92.00 288 VAL A C 1
ATOM 2195 O O . VAL A 1 288 ? 15.515 11.131 -22.415 1.00 92.00 288 VAL A O 1
ATOM 2198 N N . GLN A 1 289 ? 14.838 13.167 -23.091 1.00 92.06 289 GLN A N 1
ATOM 2199 C CA . GLN A 1 289 ? 16.140 13.593 -23.591 1.00 92.06 289 GLN A CA 1
ATOM 2200 C C . GLN A 1 289 ? 17.143 13.751 -22.449 1.00 92.06 289 GLN A C 1
ATOM 2202 O O . GLN A 1 289 ? 18.282 13.307 -22.585 1.00 92.06 289 GLN A O 1
ATOM 2207 N N . GLU A 1 290 ? 16.725 14.325 -21.322 1.00 89.31 290 GLU A N 1
ATOM 2208 C CA . GLU A 1 290 ? 17.544 14.464 -20.119 1.00 89.31 290 GLU A CA 1
ATOM 2209 C C . GLU A 1 290 ? 17.881 13.108 -19.497 1.00 89.31 290 GLU A C 1
ATOM 2211 O O . GLU A 1 290 ? 19.047 12.862 -19.192 1.00 89.31 290 GLU A O 1
ATOM 2216 N N . LEU A 1 291 ? 16.914 12.191 -19.386 1.00 86.38 291 LEU A N 1
ATOM 2217 C CA . LEU A 1 291 ? 17.136 10.823 -18.906 1.00 86.38 291 LEU A CA 1
ATOM 2218 C C . LEU A 1 291 ? 18.140 10.081 -19.792 1.00 86.38 291 LEU A C 1
ATOM 2220 O O . LEU A 1 291 ? 19.097 9.482 -19.296 1.00 86.38 291 LEU A O 1
ATOM 2224 N N . ALA A 1 292 ? 17.969 10.157 -21.111 1.00 86.44 292 ALA A N 1
ATOM 2225 C CA . ALA A 1 292 ? 18.871 9.510 -22.051 1.00 86.44 292 ALA A CA 1
ATOM 2226 C C . ALA A 1 292 ? 20.257 10.159 -22.080 1.00 86.44 292 ALA A C 1
ATOM 2228 O O . ALA A 1 292 ? 21.262 9.453 -22.185 1.00 86.44 292 ALA A O 1
ATOM 2229 N N . HIS A 1 293 ? 20.339 11.488 -21.977 1.00 85.31 293 HIS A N 1
ATOM 2230 C CA . HIS A 1 293 ? 21.609 12.200 -21.897 1.00 85.31 293 HIS A CA 1
ATOM 2231 C C . HIS A 1 293 ? 22.336 11.884 -20.592 1.00 85.31 293 HIS A C 1
ATOM 2233 O O . HIS A 1 293 ? 23.520 11.554 -20.625 1.00 85.31 293 HIS A O 1
ATOM 2239 N N . GLY A 1 294 ? 21.625 11.918 -19.463 1.00 83.19 294 GLY A N 1
ATOM 2240 C CA . GLY A 1 294 ? 22.121 11.522 -18.153 1.00 83.19 294 GLY A CA 1
ATOM 2241 C C . GLY A 1 294 ? 22.715 10.124 -18.221 1.00 83.19 294 GLY A C 1
ATOM 2242 O O . GLY A 1 294 ? 23.910 9.964 -17.976 1.00 83.19 294 GLY A O 1
ATOM 2243 N N . TYR A 1 295 ? 21.939 9.154 -18.707 1.00 78.06 295 TYR A N 1
ATOM 2244 C CA . TYR A 1 295 ? 22.392 7.775 -18.851 1.00 78.06 295 TYR A CA 1
ATOM 2245 C C . TYR A 1 295 ? 23.596 7.630 -19.789 1.00 78.06 295 TYR A C 1
ATOM 2247 O O . TYR A 1 295 ? 24.606 7.040 -19.405 1.00 78.06 295 TYR A O 1
ATOM 2255 N N . ARG A 1 296 ? 23.557 8.225 -20.991 1.00 74.69 296 ARG A N 1
ATOM 2256 C CA . ARG A 1 296 ? 24.701 8.205 -21.919 1.00 74.69 296 ARG A CA 1
ATOM 2257 C C . ARG A 1 296 ? 25.936 8.833 -21.300 1.00 74.69 296 ARG A C 1
ATOM 2259 O O . ARG A 1 296 ? 27.016 8.283 -21.466 1.00 74.69 296 ARG A O 1
ATOM 2266 N N . SER A 1 297 ? 25.799 9.946 -20.585 1.00 75.38 297 SER A N 1
ATOM 2267 C CA . SER A 1 297 ? 26.927 10.615 -19.938 1.00 75.38 297 SER A CA 1
ATOM 2268 C C . SER A 1 297 ? 27.537 9.743 -18.840 1.00 75.38 297 SER A C 1
ATOM 2270 O O . SER A 1 297 ? 28.756 9.697 -18.711 1.00 75.38 297 SER A O 1
ATOM 2272 N N . THR A 1 298 ? 26.707 9.017 -18.090 1.00 71.50 298 THR A N 1
ATOM 2273 C CA . THR A 1 298 ? 27.115 8.090 -17.031 1.00 71.50 298 THR A CA 1
ATOM 2274 C C . THR A 1 298 ? 27.804 6.847 -17.607 1.00 71.50 298 THR A C 1
ATOM 2276 O O . THR A 1 298 ? 28.841 6.418 -17.102 1.00 71.50 298 THR A O 1
ATOM 2279 N N . VAL A 1 299 ? 27.295 6.314 -18.722 1.00 67.31 299 VAL A N 1
ATOM 2280 C CA . VAL A 1 299 ? 27.919 5.200 -19.455 1.00 67.31 299 VAL A CA 1
ATOM 2281 C C . VAL A 1 299 ? 29.233 5.636 -20.121 1.00 67.31 299 VAL A C 1
ATOM 2283 O O . VAL A 1 299 ? 30.247 4.959 -19.975 1.00 67.31 299 VAL A O 1
ATOM 2286 N N . GLN A 1 300 ? 29.255 6.782 -20.810 1.00 65.12 300 GLN A N 1
ATOM 2287 C CA . GLN A 1 300 ? 30.432 7.303 -21.525 1.00 65.12 300 GLN A CA 1
ATOM 2288 C C . GLN A 1 300 ? 31.565 7.725 -20.591 1.00 65.12 300 GLN A C 1
ATOM 2290 O O . GLN A 1 300 ? 32.731 7.578 -20.952 1.00 65.12 300 GLN A O 1
ATOM 2295 N N . ARG A 1 301 ? 31.248 8.211 -19.385 1.00 70.50 301 ARG A N 1
ATOM 2296 C CA . ARG A 1 301 ? 32.256 8.497 -18.354 1.00 70.50 301 ARG A CA 1
ATOM 2297 C C . ARG A 1 301 ? 32.896 7.235 -17.770 1.00 70.50 301 ARG A C 1
ATOM 2299 O O . ARG A 1 301 ? 33.813 7.348 -16.965 1.00 70.50 301 ARG A O 1
ATOM 2306 N N . GLY A 1 302 ? 32.443 6.045 -18.177 1.00 59.41 302 GLY A N 1
ATOM 2307 C CA . GLY A 1 302 ? 32.958 4.780 -17.666 1.00 59.41 302 GLY A CA 1
ATOM 2308 C C . GLY A 1 302 ? 32.618 4.558 -16.194 1.00 59.41 302 GLY A C 1
ATOM 2309 O O . GLY A 1 302 ? 33.204 3.680 -15.572 1.00 59.41 302 GLY A O 1
ATOM 2310 N N . GLU A 1 303 ? 31.678 5.331 -15.638 1.00 65.31 303 GLU A N 1
ATOM 2311 C CA . GLU A 1 303 ? 31.311 5.230 -14.227 1.00 65.31 303 GLU A CA 1
ATOM 2312 C C . GLU A 1 303 ? 30.587 3.897 -13.955 1.00 65.31 303 GLU A C 1
ATOM 2314 O O . GLU A 1 303 ? 30.730 3.358 -12.863 1.00 65.31 303 GLU A O 1
ATOM 2319 N N . PHE A 1 304 ? 29.890 3.309 -14.950 1.00 66.19 304 PHE A N 1
ATOM 2320 C CA . PHE A 1 304 ? 29.163 2.035 -14.777 1.00 66.19 304 PHE A CA 1
ATOM 2321 C C . PHE A 1 304 ? 29.023 1.118 -16.027 1.00 66.19 304 PHE A C 1
ATOM 2323 O O . PHE A 1 304 ? 27.936 0.586 -16.278 1.00 66.19 304 PHE A O 1
ATOM 2330 N N . PRO A 1 305 ? 30.061 0.879 -16.851 1.00 66.19 305 PRO A N 1
ATOM 2331 C CA . PRO A 1 305 ? 29.956 -0.003 -18.023 1.00 66.19 305 PRO A CA 1
ATOM 2332 C C . PRO A 1 305 ? 29.569 -1.451 -17.664 1.00 66.19 305 PRO A C 1
ATOM 2334 O O . PRO A 1 305 ? 28.920 -2.135 -18.456 1.00 66.19 305 PRO A O 1
ATOM 2337 N N . HIS A 1 306 ? 29.905 -1.913 -16.456 1.00 69.25 306 HIS A N 1
ATOM 2338 C CA . HIS A 1 306 ? 29.481 -3.213 -15.932 1.00 69.25 306 HIS A CA 1
ATOM 2339 C C . HIS A 1 306 ? 27.986 -3.272 -15.597 1.00 69.25 306 HIS A C 1
ATOM 2341 O O . HIS A 1 306 ? 27.403 -4.346 -15.731 1.00 69.25 306 HIS A O 1
ATOM 2347 N N . LEU A 1 307 ? 27.350 -2.150 -15.230 1.00 72.00 307 LEU A N 1
ATOM 2348 C CA . LEU A 1 307 ? 25.911 -2.115 -14.939 1.00 72.00 307 LEU A CA 1
ATOM 2349 C C . LEU A 1 307 ? 25.060 -2.211 -16.205 1.00 72.00 307 LEU A C 1
ATOM 2351 O O . LEU A 1 307 ? 24.055 -2.907 -16.198 1.00 72.00 307 LEU A O 1
ATOM 2355 N N . HIS A 1 308 ? 25.464 -1.575 -17.309 1.00 73.44 308 HIS A N 1
ATOM 2356 C CA . HIS A 1 308 ? 24.722 -1.693 -18.570 1.00 73.44 308 HIS A CA 1
ATOM 2357 C C . HIS A 1 308 ? 24.664 -3.149 -19.053 1.00 73.44 308 HIS A C 1
ATOM 2359 O O . HIS A 1 308 ? 23.590 -3.675 -19.333 1.00 73.44 308 HIS A O 1
ATOM 2365 N N . ALA A 1 309 ? 25.809 -3.837 -19.057 1.00 77.19 309 ALA A N 1
ATOM 2366 C CA . ALA A 1 309 ? 25.853 -5.252 -19.408 1.00 77.19 309 ALA A CA 1
ATOM 2367 C C . ALA A 1 309 ? 25.059 -6.124 -18.413 1.00 77.19 309 ALA A C 1
ATOM 2369 O O . ALA A 1 309 ? 24.405 -7.077 -18.826 1.00 77.19 309 ALA A O 1
ATOM 2370 N N . ALA A 1 310 ? 25.074 -5.771 -17.124 1.00 78.12 310 ALA A N 1
ATOM 2371 C CA . ALA A 1 310 ? 24.264 -6.421 -16.099 1.00 78.12 310 ALA A CA 1
ATOM 2372 C C . ALA A 1 310 ? 22.752 -6.258 -16.339 1.00 78.12 310 ALA A C 1
ATOM 2374 O O . ALA A 1 310 ? 22.023 -7.232 -16.197 1.00 78.12 310 ALA A O 1
ATOM 2375 N N . PHE A 1 311 ? 22.272 -5.079 -16.747 1.00 77.75 311 PHE A N 1
ATOM 2376 C CA . PHE A 1 311 ? 20.858 -4.880 -17.086 1.00 77.75 311 PHE A CA 1
ATOM 2377 C C . PHE A 1 311 ? 20.431 -5.721 -18.293 1.00 77.75 311 PHE A C 1
ATOM 2379 O O . PHE A 1 311 ? 19.391 -6.372 -18.240 1.00 77.75 311 PHE A O 1
ATOM 2386 N N . CYS A 1 312 ? 21.261 -5.792 -19.339 1.00 77.00 312 CYS A N 1
ATOM 2387 C CA . CYS A 1 312 ? 20.994 -6.655 -20.494 1.00 77.00 312 CYS A CA 1
ATOM 2388 C C . CYS A 1 312 ? 20.940 -8.146 -20.112 1.00 77.00 312 CYS A C 1
ATOM 2390 O O . CYS A 1 312 ? 20.080 -8.884 -20.599 1.00 77.00 312 CYS A O 1
ATOM 2392 N N . ASP A 1 313 ? 21.839 -8.591 -19.227 1.00 80.19 313 ASP A N 1
ATOM 2393 C CA . ASP A 1 313 ? 21.840 -9.959 -18.699 1.00 80.19 313 ASP A CA 1
ATOM 2394 C C . ASP A 1 313 ? 20.545 -10.246 -17.908 1.00 80.19 313 ASP A C 1
ATOM 2396 O O . ASP A 1 313 ? 19.915 -11.288 -18.108 1.00 80.19 313 ASP A O 1
ATOM 2400 N N . LEU A 1 314 ? 20.120 -9.311 -17.047 1.00 78.75 314 LEU A N 1
ATOM 2401 C CA . LEU A 1 314 ? 18.889 -9.410 -16.251 1.00 78.75 314 LEU A CA 1
ATOM 2402 C C . LEU A 1 314 ? 17.631 -9.488 -17.131 1.00 78.75 314 LEU A C 1
ATOM 2404 O O . LEU A 1 314 ? 16.777 -10.344 -16.903 1.00 78.75 314 LEU A O 1
ATOM 2408 N N . ASP A 1 315 ? 17.536 -8.647 -18.162 1.00 75.12 315 ASP A N 1
ATOM 2409 C CA . ASP A 1 315 ? 16.419 -8.662 -19.118 1.00 75.12 315 ASP A CA 1
ATOM 2410 C C . ASP A 1 315 ? 16.374 -9.955 -19.946 1.00 75.12 315 ASP A C 1
ATOM 2412 O O . ASP A 1 315 ? 15.303 -10.396 -20.362 1.00 75.12 315 ASP A O 1
ATOM 2416 N N . SER A 1 316 ? 17.523 -10.611 -20.127 1.00 77.56 316 SER A N 1
ATOM 2417 C CA . SER A 1 316 ? 17.624 -11.932 -20.760 1.00 77.56 316 SER A CA 1
ATOM 2418 C C . SER A 1 316 ? 17.242 -13.085 -19.815 1.00 77.56 316 SER A C 1
ATOM 2420 O O . SER A 1 316 ? 17.355 -14.253 -20.188 1.00 77.56 316 SER A O 1
ATOM 2422 N N . GLY A 1 317 ? 16.801 -12.780 -18.588 1.00 78.94 317 GLY A N 1
ATOM 2423 C CA . GLY A 1 317 ? 16.360 -13.754 -17.589 1.00 78.94 317 GLY A CA 1
ATOM 2424 C C . GLY A 1 317 ? 17.475 -14.315 -16.702 1.00 78.94 317 GLY A C 1
ATOM 2425 O O . GLY A 1 317 ? 17.230 -15.253 -15.941 1.00 78.94 317 GLY A O 1
ATOM 2426 N N . ILE A 1 318 ? 18.695 -13.770 -16.764 1.00 79.94 318 ILE A N 1
ATOM 2427 C CA . ILE A 1 318 ? 19.773 -14.168 -15.852 1.00 79.94 318 ILE A CA 1
ATOM 2428 C C . ILE A 1 318 ? 19.448 -13.622 -14.457 1.00 79.94 318 ILE A C 1
ATOM 2430 O O . ILE A 1 318 ? 19.103 -12.457 -14.297 1.00 79.94 318 ILE A O 1
ATOM 2434 N N . THR A 1 319 ? 19.554 -14.458 -13.423 1.00 79.75 319 THR A N 1
ATOM 2435 C CA . THR A 1 319 ? 19.275 -14.031 -12.043 1.00 79.75 319 THR A CA 1
ATOM 2436 C C . THR A 1 319 ? 20.308 -13.022 -11.550 1.00 79.75 319 THR A C 1
ATOM 2438 O O . THR A 1 319 ? 21.482 -13.079 -11.932 1.00 79.75 319 THR A O 1
ATOM 2441 N N . ILE A 1 320 ? 19.914 -12.135 -10.630 1.00 81.50 320 ILE A N 1
ATOM 2442 C CA . ILE A 1 320 ? 20.836 -11.120 -10.111 1.00 81.50 320 ILE A CA 1
ATOM 2443 C C . ILE A 1 320 ? 22.058 -11.740 -9.432 1.00 81.50 320 ILE A C 1
ATOM 2445 O O . ILE A 1 320 ? 23.161 -11.224 -9.570 1.00 81.50 320 ILE A O 1
ATOM 2449 N N . HIS A 1 321 ? 21.895 -12.892 -8.774 1.00 79.00 321 HIS A N 1
ATOM 2450 C CA . HIS A 1 321 ? 22.998 -13.628 -8.167 1.00 79.00 321 HIS A CA 1
ATOM 2451 C C . HIS A 1 321 ? 24.070 -13.982 -9.206 1.00 79.00 321 HIS A C 1
ATOM 2453 O O . HIS A 1 321 ? 25.266 -13.793 -8.968 1.00 79.00 321 HIS A O 1
ATOM 2459 N N . ASN A 1 322 ? 23.644 -14.455 -10.378 1.00 80.25 322 ASN A N 1
ATOM 2460 C CA . ASN A 1 322 ? 24.548 -14.805 -11.465 1.00 80.25 322 ASN A CA 1
ATOM 2461 C C . ASN A 1 322 ? 25.163 -13.556 -12.092 1.00 80.25 322 ASN A C 1
ATOM 2463 O O . ASN A 1 322 ? 26.353 -13.563 -12.383 1.00 80.25 322 ASN A O 1
ATOM 2467 N N . VAL A 1 323 ? 24.404 -12.471 -12.238 1.00 81.56 323 VAL A N 1
ATOM 2468 C CA . VAL A 1 323 ? 24.929 -11.198 -12.747 1.00 81.56 323 VAL A CA 1
ATOM 2469 C C . VAL A 1 323 ? 25.982 -10.613 -11.802 1.00 81.56 323 VAL A C 1
ATOM 2471 O O . VAL A 1 323 ? 27.098 -10.330 -12.233 1.00 81.56 323 VAL A O 1
ATOM 2474 N N . VAL A 1 324 ? 25.683 -10.511 -10.506 1.00 80.69 324 VAL A N 1
ATOM 2475 C CA . VAL A 1 324 ? 26.602 -10.009 -9.470 1.00 80.69 324 VAL A CA 1
ATOM 2476 C C . VAL A 1 324 ? 27.871 -10.861 -9.404 1.00 80.69 324 VAL A C 1
ATOM 2478 O O . VAL A 1 324 ? 28.974 -10.310 -9.384 1.00 80.69 324 VAL A O 1
ATOM 2481 N N . SER A 1 325 ? 27.731 -12.191 -9.441 1.00 76.62 325 SER A N 1
ATOM 2482 C CA . SER A 1 325 ? 28.864 -13.124 -9.385 1.00 76.62 325 SER A CA 1
ATOM 2483 C C . SER A 1 325 ? 29.711 -13.095 -10.662 1.00 76.62 325 SER A C 1
ATOM 2485 O O . SER A 1 325 ? 30.930 -12.936 -10.587 1.00 76.62 325 SER A O 1
ATOM 2487 N N . ASN A 1 326 ? 29.087 -13.195 -11.841 1.00 78.81 326 ASN A N 1
ATOM 2488 C CA . ASN A 1 326 ? 29.785 -13.276 -13.131 1.00 78.81 326 ASN A CA 1
ATOM 2489 C C . ASN A 1 326 ? 30.441 -11.949 -13.523 1.00 78.81 326 ASN A C 1
ATOM 2491 O O . ASN A 1 326 ? 31.513 -11.943 -14.127 1.00 78.81 326 ASN A O 1
ATOM 2495 N N . ARG A 1 327 ? 29.813 -10.820 -13.175 1.00 77.12 327 ARG A N 1
ATOM 2496 C CA . ARG A 1 327 ? 30.321 -9.475 -13.484 1.00 77.12 327 ARG A CA 1
ATOM 2497 C C . ARG A 1 327 ? 31.215 -8.908 -12.379 1.00 77.12 327 ARG A C 1
ATOM 2499 O O . ARG A 1 327 ? 31.686 -7.785 -12.518 1.00 77.12 327 ARG A O 1
ATOM 2506 N N . GLN A 1 328 ? 31.469 -9.671 -11.310 1.00 78.44 328 GLN A N 1
ATOM 2507 C CA . GLN A 1 328 ? 32.248 -9.246 -10.142 1.00 78.44 328 GLN A CA 1
ATOM 2508 C C . GLN A 1 328 ? 31.785 -7.890 -9.579 1.00 78.44 328 GLN A C 1
ATOM 2510 O O . GLN A 1 328 ? 32.610 -7.019 -9.290 1.00 78.44 328 GLN A O 1
ATOM 2515 N N . VAL A 1 329 ? 30.471 -7.697 -9.418 1.00 81.75 329 VAL A N 1
ATOM 2516 C CA . VAL A 1 329 ? 29.924 -6.471 -8.816 1.00 81.75 329 VAL A CA 1
ATOM 2517 C C . VAL A 1 329 ? 30.270 -6.473 -7.325 1.00 81.75 329 VAL A C 1
ATOM 2519 O O . VAL A 1 329 ? 29.600 -7.110 -6.516 1.00 81.75 329 VAL A O 1
ATOM 2522 N N . LYS A 1 330 ? 31.380 -5.816 -6.973 1.00 82.56 330 LYS A N 1
ATOM 2523 C CA . LYS A 1 330 ? 31.904 -5.759 -5.597 1.00 82.56 330 LYS A CA 1
ATOM 2524 C C . LYS A 1 330 ? 31.343 -4.591 -4.790 1.00 82.56 330 LYS A C 1
ATOM 2526 O O . LYS A 1 330 ? 31.352 -4.658 -3.564 1.00 82.56 330 LYS A O 1
ATOM 2531 N N . ASP A 1 331 ? 30.895 -3.531 -5.458 1.00 86.94 331 ASP A N 1
ATOM 2532 C CA . ASP A 1 331 ? 30.371 -2.341 -4.793 1.00 86.94 331 ASP A CA 1
ATOM 2533 C C . ASP A 1 331 ? 28.929 -2.581 -4.310 1.00 86.94 331 ASP A C 1
ATOM 2535 O O . ASP A 1 331 ? 28.049 -2.990 -5.074 1.00 86.94 331 ASP A O 1
ATOM 2539 N N . ALA A 1 332 ? 28.684 -2.331 -3.022 1.00 87.31 332 ALA A N 1
ATOM 2540 C CA . ALA A 1 332 ? 27.368 -2.476 -2.405 1.00 87.31 332 ALA A CA 1
ATOM 2541 C C . ALA A 1 332 ? 26.332 -1.501 -2.992 1.00 87.31 332 ALA A C 1
ATOM 2543 O O . ALA A 1 332 ? 25.155 -1.845 -3.099 1.00 87.31 332 ALA A O 1
ATOM 2544 N N . ARG A 1 333 ? 26.759 -0.303 -3.411 1.00 86.56 333 ARG A N 1
ATOM 2545 C CA . ARG A 1 333 ? 25.908 0.681 -4.088 1.00 86.56 333 ARG A CA 1
ATOM 2546 C C . ARG A 1 333 ? 25.433 0.151 -5.436 1.00 86.56 333 ARG A C 1
ATOM 2548 O O . ARG A 1 333 ? 24.246 0.243 -5.733 1.00 86.56 333 ARG A O 1
ATOM 2555 N N . ASP A 1 334 ? 26.338 -0.426 -6.218 1.00 84.25 334 ASP A N 1
ATOM 2556 C CA . ASP A 1 334 ? 26.028 -0.980 -7.539 1.00 84.25 334 ASP A CA 1
ATOM 2557 C C . ASP A 1 334 ? 25.086 -2.175 -7.431 1.00 84.25 334 ASP A C 1
ATOM 2559 O O . ASP A 1 334 ? 24.101 -2.264 -8.164 1.00 84.25 334 ASP A O 1
ATOM 2563 N N . ARG A 1 335 ? 25.336 -3.057 -6.456 1.00 88.00 335 ARG A N 1
ATOM 2564 C CA . ARG A 1 335 ? 24.424 -4.156 -6.135 1.00 88.00 335 ARG A CA 1
ATOM 2565 C C . ARG A 1 335 ? 23.032 -3.639 -5.779 1.00 88.00 335 ARG A C 1
ATOM 2567 O O . ARG A 1 335 ? 22.059 -4.140 -6.326 1.00 88.00 335 ARG A O 1
ATOM 2574 N N . ARG A 1 336 ? 22.928 -2.615 -4.929 1.00 88.44 336 ARG A N 1
ATOM 2575 C CA . ARG A 1 336 ? 21.640 -2.010 -4.562 1.00 88.44 336 ARG A CA 1
ATOM 2576 C C . ARG A 1 336 ? 20.910 -1.404 -5.761 1.00 88.44 336 ARG A C 1
ATOM 2578 O O . ARG A 1 336 ? 19.695 -1.530 -5.858 1.00 88.44 336 ARG A O 1
ATOM 2585 N N . ILE A 1 337 ? 21.625 -0.766 -6.690 1.00 85.56 337 ILE A N 1
ATOM 2586 C CA . ILE A 1 337 ? 21.034 -0.251 -7.937 1.00 85.56 337 ILE A CA 1
ATOM 2587 C C . ILE A 1 337 ? 20.458 -1.401 -8.776 1.00 85.56 337 ILE A C 1
ATOM 2589 O O . ILE A 1 337 ? 19.329 -1.294 -9.254 1.00 85.56 337 ILE A O 1
ATOM 2593 N N . LEU A 1 338 ? 21.200 -2.504 -8.922 1.00 86.50 338 LEU A N 1
ATOM 2594 C CA . LEU A 1 338 ? 20.714 -3.692 -9.630 1.00 86.50 338 LEU A CA 1
ATOM 2595 C C . LEU A 1 338 ? 19.512 -4.320 -8.919 1.00 86.50 338 LEU A C 1
ATOM 2597 O O . LEU A 1 338 ? 18.538 -4.665 -9.575 1.00 86.50 338 LEU A O 1
ATOM 2601 N N . GLU A 1 339 ? 19.543 -4.440 -7.593 1.00 91.31 339 GLU A N 1
ATOM 2602 C CA . GLU A 1 339 ? 18.434 -5.009 -6.823 1.00 91.31 339 GLU A CA 1
ATOM 2603 C C . GLU A 1 339 ? 17.176 -4.143 -6.894 1.00 91.31 339 GLU A C 1
ATOM 2605 O O . GLU A 1 339 ? 16.097 -4.692 -7.086 1.00 91.31 339 GLU A O 1
ATOM 2610 N N . ASN A 1 340 ? 17.300 -2.811 -6.851 1.00 87.81 340 ASN A N 1
ATOM 2611 C CA . ASN A 1 340 ? 16.177 -1.900 -7.102 1.00 87.81 340 ASN A CA 1
ATOM 2612 C C . ASN A 1 340 ? 15.563 -2.133 -8.488 1.00 87.81 340 ASN A C 1
ATOM 2614 O O . ASN A 1 340 ? 14.347 -2.257 -8.600 1.00 87.81 340 ASN A O 1
ATOM 2618 N N . TYR A 1 341 ? 16.393 -2.245 -9.532 1.00 86.31 341 TYR A N 1
ATOM 2619 C CA . TYR A 1 341 ? 15.913 -2.532 -10.887 1.00 86.31 341 TYR A CA 1
ATOM 2620 C C . TYR A 1 341 ? 15.190 -3.881 -10.954 1.00 86.31 341 TYR A C 1
ATOM 2622 O O . TYR A 1 341 ? 14.091 -3.988 -11.492 1.00 86.31 341 TYR A O 1
ATOM 2630 N N . VAL A 1 342 ? 15.789 -4.923 -10.380 1.00 87.50 342 VAL A N 1
ATOM 2631 C CA . VAL A 1 342 ? 15.193 -6.261 -10.348 1.00 87.50 342 VAL A CA 1
ATOM 2632 C C . VAL A 1 342 ? 13.881 -6.250 -9.565 1.00 87.50 342 VAL A C 1
ATOM 2634 O O . VAL A 1 342 ? 12.911 -6.853 -10.017 1.00 87.50 342 VAL A O 1
ATOM 2637 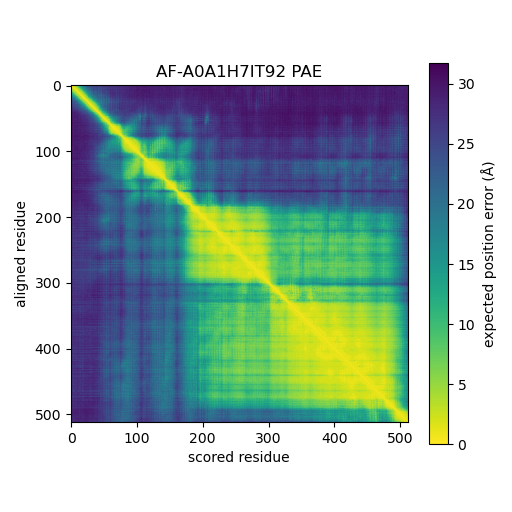N N . GLY A 1 343 ? 13.818 -5.541 -8.440 1.00 89.44 343 GLY A N 1
ATOM 2638 C CA . GLY A 1 343 ? 12.597 -5.348 -7.667 1.00 89.44 343 GLY A CA 1
ATOM 2639 C C . GLY A 1 343 ? 11.498 -4.687 -8.496 1.00 89.44 343 GLY A C 1
ATOM 2640 O O . GLY A 1 343 ? 10.427 -5.264 -8.676 1.00 89.44 343 GLY A O 1
ATOM 2641 N N . GLU A 1 344 ? 11.783 -3.510 -9.048 1.00 86.25 344 GLU A N 1
ATOM 2642 C CA . GLU A 1 344 ? 10.803 -2.672 -9.746 1.00 86.25 344 GLU A CA 1
ATOM 2643 C C . GLU A 1 344 ? 10.326 -3.272 -11.076 1.00 86.25 344 GLU A C 1
ATOM 2645 O O . GLU A 1 344 ? 9.138 -3.199 -11.390 1.00 86.25 344 GLU A O 1
ATOM 2650 N N . PHE A 1 345 ? 11.223 -3.883 -11.854 1.00 83.00 345 PHE A N 1
ATOM 2651 C CA . PHE A 1 345 ? 10.917 -4.290 -13.230 1.00 83.00 345 PHE A CA 1
ATOM 2652 C C . PHE A 1 345 ? 10.750 -5.797 -13.429 1.00 83.00 345 PHE A C 1
ATOM 2654 O O . PHE A 1 345 ? 10.163 -6.193 -14.435 1.00 83.00 345 PHE A O 1
ATOM 2661 N N . LEU A 1 346 ? 11.254 -6.642 -12.520 1.00 86.44 346 LEU A N 1
ATOM 2662 C CA . LEU A 1 346 ? 11.202 -8.103 -12.675 1.00 86.44 346 LEU A CA 1
ATOM 2663 C C . LEU A 1 346 ? 10.391 -8.789 -11.571 1.00 86.44 346 LEU A C 1
ATOM 2665 O O . LEU A 1 346 ? 9.533 -9.606 -11.886 1.00 86.44 346 LEU A O 1
ATOM 2669 N N . ALA A 1 347 ? 10.622 -8.454 -10.300 1.00 90.62 347 ALA A N 1
ATOM 2670 C CA . ALA A 1 347 ? 9.893 -9.045 -9.178 1.00 90.62 347 ALA A CA 1
ATOM 2671 C C . ALA A 1 347 ? 8.463 -8.500 -9.081 1.00 90.62 347 ALA A C 1
ATOM 2673 O O . ALA A 1 347 ? 7.529 -9.260 -8.841 1.00 90.62 347 ALA A O 1
ATOM 2674 N N . TRP A 1 348 ? 8.274 -7.195 -9.302 1.00 88.31 348 TRP A N 1
ATOM 2675 C CA . TRP A 1 348 ? 6.958 -6.562 -9.222 1.00 88.31 348 TRP A CA 1
ATOM 2676 C C . TRP A 1 348 ? 5.907 -7.194 -10.157 1.00 88.31 348 TRP A C 1
ATOM 2678 O O . TRP A 1 348 ? 4.824 -7.523 -9.671 1.00 88.31 348 TRP A O 1
ATOM 2688 N N . PRO A 1 349 ? 6.184 -7.452 -11.453 1.00 86.50 349 PRO A N 1
ATOM 2689 C CA . PRO A 1 349 ? 5.251 -8.192 -12.302 1.00 86.50 349 PRO A CA 1
ATOM 2690 C C . PRO A 1 349 ? 4.906 -9.592 -11.777 1.00 86.50 349 PRO A C 1
ATOM 2692 O O . PRO A 1 349 ? 3.743 -9.983 -11.836 1.00 86.50 349 PRO A O 1
ATOM 2695 N N . ASP A 1 350 ? 5.874 -10.346 -11.243 1.00 89.69 350 ASP A N 1
ATOM 2696 C CA . ASP A 1 350 ? 5.611 -11.679 -10.678 1.00 89.69 350 ASP A CA 1
ATOM 2697 C C . ASP A 1 350 ? 4.635 -11.583 -9.493 1.00 89.69 350 ASP A C 1
ATOM 2699 O O . ASP A 1 350 ? 3.672 -12.347 -9.398 1.00 89.69 350 ASP A O 1
ATOM 2703 N N . ILE A 1 351 ? 4.849 -10.589 -8.629 1.00 92.25 351 ILE A N 1
ATOM 2704 C CA . ILE A 1 351 ? 4.010 -10.314 -7.461 1.00 92.25 351 ILE A CA 1
ATOM 2705 C C . ILE A 1 351 ? 2.589 -9.921 -7.875 1.00 92.25 351 ILE A C 1
ATOM 2707 O O . ILE A 1 351 ? 1.611 -10.429 -7.325 1.00 92.25 351 ILE A O 1
ATOM 2711 N N . MET A 1 352 ? 2.456 -9.055 -8.881 1.00 84.81 352 MET A N 1
ATOM 2712 C CA . MET A 1 352 ? 1.150 -8.653 -9.414 1.00 84.81 352 MET A CA 1
ATOM 2713 C C . MET A 1 352 ? 0.391 -9.815 -10.060 1.00 84.81 352 MET A C 1
ATOM 2715 O O . MET A 1 352 ? -0.838 -9.823 -10.046 1.00 84.81 352 MET A O 1
ATOM 2719 N N . ASN A 1 353 ? 1.109 -10.827 -10.549 1.00 87.50 353 ASN A N 1
ATOM 2720 C CA . ASN A 1 353 ? 0.538 -12.081 -11.039 1.00 87.50 353 ASN A CA 1
ATOM 2721 C C . ASN A 1 353 ? 0.240 -13.101 -9.921 1.00 87.50 353 ASN A C 1
ATOM 2723 O O . ASN A 1 353 ? -0.108 -14.247 -10.206 1.00 87.50 353 ASN A O 1
ATOM 2727 N N . GLY A 1 354 ? 0.338 -12.692 -8.653 1.00 89.88 354 GLY A N 1
ATOM 2728 C CA . GLY A 1 354 ? -0.054 -13.487 -7.492 1.00 89.88 354 GLY A CA 1
ATOM 2729 C C . GLY A 1 354 ? 1.073 -14.293 -6.849 1.00 89.88 354 GLY A C 1
ATOM 2730 O O . GLY A 1 354 ? 0.786 -15.095 -5.962 1.00 89.88 354 GLY A O 1
ATOM 2731 N N . LEU A 1 355 ? 2.333 -14.103 -7.257 1.00 94.06 355 LEU A N 1
ATOM 2732 C CA . LEU A 1 355 ? 3.459 -14.726 -6.564 1.00 94.06 355 LEU A CA 1
ATOM 2733 C C . LEU A 1 355 ? 3.681 -14.038 -5.199 1.00 94.06 355 LEU A C 1
ATOM 2735 O O . LEU A 1 355 ? 3.773 -12.809 -5.156 1.00 94.06 355 LEU A O 1
ATOM 2739 N N . PRO A 1 356 ? 3.799 -14.776 -4.079 1.00 96.31 356 PRO A N 1
ATOM 2740 C CA . PRO A 1 356 ? 4.136 -14.174 -2.790 1.00 96.31 356 PRO A CA 1
ATOM 2741 C C . PRO A 1 356 ? 5.471 -13.420 -2.850 1.00 96.31 356 PRO A C 1
ATOM 2743 O O . PRO A 1 356 ? 6.409 -13.852 -3.525 1.00 96.31 356 PRO A O 1
ATOM 2746 N N . ILE A 1 357 ? 5.595 -12.315 -2.108 1.00 96.56 357 ILE A N 1
ATOM 2747 C CA . ILE A 1 357 ? 6.784 -11.445 -2.140 1.00 96.56 357 ILE A CA 1
ATOM 2748 C C . ILE A 1 357 ? 8.046 -12.230 -1.801 1.00 96.56 357 ILE A C 1
ATOM 2750 O O . ILE A 1 357 ? 9.051 -12.094 -2.493 1.00 96.56 357 ILE A O 1
ATOM 2754 N N . GLY A 1 358 ? 7.994 -13.074 -0.767 1.00 94.06 358 GLY A N 1
ATOM 2755 C CA . GLY A 1 358 ? 9.125 -13.914 -0.377 1.00 94.06 358 GLY A CA 1
ATOM 2756 C C . GLY A 1 358 ? 9.618 -14.797 -1.524 1.00 94.06 358 GLY A C 1
ATOM 2757 O O . GLY A 1 358 ? 10.822 -14.885 -1.755 1.00 94.06 358 GLY A O 1
ATOM 2758 N N . ASP A 1 359 ? 8.699 -15.381 -2.291 1.00 95.56 359 ASP A N 1
ATOM 2759 C CA . ASP A 1 359 ? 9.031 -16.239 -3.427 1.00 95.56 359 ASP A CA 1
ATOM 2760 C C . ASP A 1 359 ? 9.596 -15.424 -4.595 1.00 95.56 359 ASP A C 1
ATOM 2762 O O . ASP A 1 359 ? 10.609 -15.818 -5.173 1.00 95.56 359 ASP A O 1
ATOM 2766 N N . ALA A 1 360 ? 9.018 -14.256 -4.897 1.00 94.94 360 ALA A N 1
ATOM 2767 C CA . ALA A 1 360 ? 9.522 -13.351 -5.930 1.00 94.94 360 ALA A CA 1
ATOM 2768 C C . ALA A 1 360 ? 10.931 -12.825 -5.596 1.00 94.94 360 ALA A C 1
ATOM 2770 O O . ALA A 1 360 ? 11.841 -12.893 -6.422 1.00 94.94 360 ALA A O 1
ATOM 2771 N N . VAL A 1 361 ? 11.143 -12.361 -4.362 1.00 94.69 361 VAL A N 1
ATOM 2772 C CA . VAL A 1 361 ? 12.439 -11.888 -3.847 1.00 94.69 361 VAL A CA 1
ATOM 2773 C C . VAL A 1 361 ? 13.490 -12.994 -3.939 1.00 94.69 361 VAL A C 1
ATOM 2775 O O . VAL A 1 361 ? 14.574 -12.764 -4.480 1.00 94.69 361 VAL A O 1
ATOM 2778 N N . ASN A 1 362 ? 13.155 -14.210 -3.496 1.00 93.06 362 ASN A N 1
ATOM 2779 C CA . ASN A 1 362 ? 14.060 -15.358 -3.541 1.00 93.06 362 ASN A CA 1
ATOM 2780 C C . ASN A 1 362 ? 14.378 -15.789 -4.980 1.00 93.06 362 ASN A C 1
ATOM 2782 O O . ASN A 1 362 ? 15.546 -15.982 -5.318 1.00 93.06 362 ASN A O 1
ATOM 2786 N N . ALA A 1 363 ? 13.364 -15.900 -5.843 1.00 91.12 363 ALA A N 1
ATOM 2787 C CA . ALA A 1 363 ? 13.532 -16.289 -7.243 1.00 91.12 363 ALA A CA 1
ATOM 2788 C C . ALA A 1 363 ? 14.401 -15.289 -8.018 1.00 91.12 363 ALA A C 1
ATOM 2790 O O . ALA A 1 363 ? 15.177 -15.671 -8.898 1.00 91.12 363 ALA A O 1
ATOM 2791 N N . ARG A 1 364 ? 14.296 -14.003 -7.671 1.00 91.31 364 ARG A N 1
ATOM 2792 C CA . ARG A 1 364 ? 15.061 -12.926 -8.299 1.00 91.31 364 ARG A CA 1
ATOM 2793 C C . ARG A 1 364 ? 16.401 -12.647 -7.620 1.00 91.31 364 ARG A C 1
ATOM 2795 O O . ARG A 1 364 ? 17.211 -11.934 -8.205 1.00 91.31 364 ARG A O 1
ATOM 2802 N N . GLY A 1 365 ? 16.669 -13.256 -6.462 1.00 91.31 365 GLY A N 1
ATOM 2803 C CA . GLY A 1 365 ? 17.918 -13.137 -5.707 1.00 91.31 365 GLY A CA 1
ATOM 2804 C C . GLY A 1 365 ? 18.124 -11.775 -5.038 1.00 91.31 365 GLY A C 1
ATOM 2805 O O . GLY A 1 365 ? 19.268 -11.366 -4.853 1.00 91.31 365 GLY A O 1
ATOM 2806 N N . ILE A 1 366 ? 17.040 -11.067 -4.713 1.00 92.69 366 ILE A N 1
ATOM 2807 C CA . ILE A 1 366 ? 17.086 -9.788 -3.992 1.00 92.69 366 ILE A CA 1
ATOM 2808 C C . ILE A 1 366 ? 17.468 -10.069 -2.532 1.00 92.69 366 ILE A C 1
ATOM 2810 O O . ILE A 1 366 ? 16.925 -10.975 -1.903 1.00 92.69 366 ILE A O 1
ATOM 2814 N N . THR A 1 367 ? 18.414 -9.306 -1.990 1.00 94.69 367 THR A N 1
ATOM 2815 C CA . THR A 1 367 ? 18.962 -9.515 -0.637 1.00 94.69 367 THR A CA 1
ATOM 2816 C C . THR A 1 367 ? 19.000 -8.256 0.221 1.00 94.69 367 THR A C 1
ATOM 2818 O O . THR A 1 367 ? 19.127 -8.356 1.439 1.00 94.69 367 THR A O 1
ATOM 2821 N N . ASP A 1 368 ? 18.905 -7.082 -0.394 1.00 94.50 368 ASP A N 1
ATOM 2822 C CA . ASP A 1 368 ? 18.846 -5.792 0.263 1.00 94.50 368 ASP A CA 1
ATOM 2823 C C . ASP A 1 368 ? 17.462 -5.637 0.915 1.00 94.50 368 ASP A C 1
ATOM 2825 O O . ASP A 1 368 ? 16.443 -5.616 0.209 1.00 94.50 368 ASP A O 1
ATOM 2829 N N . PRO A 1 369 ? 17.402 -5.518 2.254 1.00 95.19 369 PRO A N 1
ATOM 2830 C CA . PRO A 1 369 ? 16.141 -5.369 2.964 1.00 95.19 369 PRO A CA 1
ATOM 2831 C C . PRO A 1 369 ? 15.366 -4.127 2.512 1.00 95.19 369 PRO A C 1
ATOM 2833 O O . PRO A 1 369 ? 14.152 -4.199 2.401 1.00 95.19 369 PRO A O 1
ATOM 2836 N N . ALA A 1 370 ? 16.028 -3.031 2.124 1.00 94.06 370 ALA A N 1
ATOM 2837 C CA . ALA A 1 370 ? 15.327 -1.818 1.698 1.00 94.06 370 ALA A CA 1
ATOM 2838 C C . ALA A 1 370 ? 14.552 -2.007 0.380 1.00 94.06 370 ALA A C 1
ATOM 2840 O O . ALA A 1 370 ? 13.527 -1.357 0.157 1.00 94.06 370 ALA A O 1
ATOM 2841 N N . VAL A 1 371 ? 15.040 -2.884 -0.504 1.00 93.69 371 VAL A N 1
ATOM 2842 C CA . VAL A 1 371 ? 14.341 -3.241 -1.749 1.00 93.69 371 VAL A CA 1
ATOM 2843 C C . VAL A 1 371 ? 13.123 -4.096 -1.424 1.00 93.69 371 VAL A C 1
ATOM 2845 O O . VAL A 1 371 ? 12.041 -3.848 -1.954 1.00 93.69 371 VAL A O 1
ATOM 2848 N N . ARG A 1 372 ? 13.280 -5.064 -0.514 1.00 96.12 372 ARG A N 1
ATOM 2849 C CA . ARG A 1 372 ? 12.170 -5.879 -0.015 1.00 96.12 372 ARG A CA 1
ATOM 2850 C C . ARG A 1 372 ? 11.098 -5.018 0.652 1.00 96.12 372 ARG A C 1
ATOM 2852 O O . ARG A 1 372 ? 9.943 -5.132 0.264 1.00 96.12 372 ARG A O 1
ATOM 2859 N N . ASP A 1 373 ? 11.473 -4.128 1.567 1.00 95.50 373 ASP A N 1
ATOM 2860 C CA . ASP A 1 373 ? 10.547 -3.221 2.257 1.00 95.50 373 ASP A CA 1
ATOM 2861 C C . ASP A 1 373 ? 9.765 -2.366 1.252 1.00 95.50 373 ASP A C 1
ATOM 2863 O O . ASP A 1 373 ? 8.556 -2.180 1.375 1.00 95.50 373 ASP A O 1
ATOM 2867 N N . SER A 1 374 ? 10.443 -1.892 0.201 1.00 94.19 374 SER A N 1
ATOM 2868 C CA . SER A 1 374 ? 9.793 -1.140 -0.875 1.00 94.19 374 SER A CA 1
ATOM 2869 C C . SER A 1 374 ? 8.776 -1.995 -1.636 1.00 94.19 374 SER A C 1
ATOM 2871 O O . SER A 1 374 ? 7.690 -1.510 -1.935 1.00 94.19 374 SER A O 1
ATOM 2873 N N . LEU A 1 375 ? 9.082 -3.264 -1.930 1.00 95.56 375 LEU A N 1
ATOM 2874 C CA . LEU A 1 375 ? 8.125 -4.183 -2.558 1.00 95.56 375 LEU A CA 1
ATOM 2875 C C . LEU A 1 375 ? 6.930 -4.471 -1.642 1.00 95.56 375 LEU A C 1
ATOM 2877 O O . LEU A 1 375 ? 5.794 -4.435 -2.107 1.00 95.56 375 LEU A O 1
ATOM 2881 N N . GLU A 1 376 ? 7.172 -4.711 -0.352 1.00 97.50 376 GLU A N 1
ATOM 2882 C CA . GLU A 1 376 ? 6.120 -4.937 0.644 1.00 97.50 376 GLU A CA 1
ATOM 2883 C C . GLU A 1 376 ? 5.164 -3.753 0.746 1.00 97.50 376 GLU A C 1
ATOM 2885 O O . GLU A 1 376 ? 3.952 -3.966 0.696 1.00 97.50 376 GLU A O 1
ATOM 2890 N N . ARG A 1 377 ? 5.683 -2.520 0.752 1.00 95.25 377 ARG A N 1
ATOM 2891 C CA . ARG A 1 377 ? 4.857 -1.308 0.719 1.00 95.25 377 ARG A CA 1
ATOM 2892 C C . ARG A 1 377 ? 3.948 -1.246 -0.494 1.00 95.25 377 ARG A C 1
ATOM 2894 O O . ARG A 1 377 ? 2.746 -1.050 -0.361 1.00 95.25 377 ARG A O 1
ATOM 2901 N N . VAL A 1 378 ? 4.496 -1.441 -1.694 1.00 89.06 378 VAL A N 1
ATOM 2902 C CA . VAL A 1 378 ? 3.687 -1.336 -2.918 1.00 89.06 378 VAL A CA 1
ATOM 2903 C C . VAL A 1 378 ? 2.626 -2.448 -2.966 1.00 89.06 378 VAL A C 1
ATOM 2905 O O . VAL A 1 378 ? 1.514 -2.226 -3.446 1.00 89.06 378 VAL A O 1
ATOM 2908 N N . VAL A 1 379 ? 2.918 -3.638 -2.429 1.00 94.69 379 VAL A N 1
ATOM 2909 C CA . VAL A 1 379 ? 1.918 -4.709 -2.294 1.00 94.69 379 VAL A CA 1
ATOM 2910 C C . VAL A 1 379 ? 0.837 -4.354 -1.283 1.00 94.69 379 VAL A C 1
ATOM 2912 O O . VAL A 1 379 ? -0.345 -4.543 -1.585 1.00 94.69 379 VAL A O 1
ATOM 2915 N N . ALA A 1 380 ? 1.231 -3.838 -0.117 1.00 95.00 380 ALA A N 1
ATOM 2916 C CA . ALA A 1 380 ? 0.325 -3.401 0.933 1.00 95.00 380 ALA A CA 1
ATOM 2917 C C . ALA A 1 380 ? -0.614 -2.306 0.422 1.00 95.00 380 ALA A C 1
ATOM 2919 O O . ALA A 1 380 ? -1.822 -2.453 0.556 1.00 95.00 380 ALA A O 1
ATOM 2920 N N . GLU A 1 381 ? -0.096 -1.285 -0.262 1.00 88.19 381 GLU A N 1
ATOM 2921 C CA . GLU A 1 381 ? -0.872 -0.184 -0.854 1.00 88.19 381 GLU A CA 1
ATOM 2922 C C . GLU A 1 381 ? -1.716 -0.602 -2.075 1.00 88.19 381 GLU A C 1
ATOM 2924 O O . GLU A 1 381 ? -2.655 0.100 -2.457 1.00 88.19 381 GLU A O 1
ATOM 2929 N N . GLY A 1 382 ? -1.388 -1.730 -2.710 1.00 89.56 382 GLY A N 1
ATOM 2930 C CA . GLY A 1 382 ? -2.034 -2.210 -3.929 1.00 89.56 382 GLY A CA 1
ATOM 2931 C C . GLY A 1 382 ? -2.880 -3.471 -3.707 1.00 89.56 382 GLY A C 1
ATOM 2932 O O . GLY A 1 382 ? -3.952 -3.403 -3.097 1.00 89.56 382 GLY A O 1
ATOM 2933 N N . PRO A 1 383 ? -2.461 -4.631 -4.248 1.00 88.81 383 PRO A N 1
ATOM 2934 C CA . PRO A 1 383 ? -3.283 -5.840 -4.282 1.00 88.81 383 PRO A CA 1
ATOM 2935 C C . PRO A 1 383 ? -3.706 -6.349 -2.896 1.00 88.81 383 PRO A C 1
ATOM 2937 O O . PRO A 1 383 ? -4.836 -6.820 -2.759 1.00 88.81 383 PRO A O 1
ATOM 2940 N N . ALA A 1 384 ? -2.864 -6.225 -1.865 1.00 94.50 384 ALA A N 1
ATOM 2941 C CA . ALA A 1 384 ? -3.221 -6.666 -0.517 1.00 94.50 384 ALA A CA 1
ATOM 2942 C C . ALA A 1 384 ? -4.323 -5.783 0.094 1.00 94.50 384 ALA A C 1
ATOM 2944 O O . ALA A 1 384 ? -5.308 -6.309 0.617 1.00 94.50 384 ALA A O 1
ATOM 2945 N N . SER A 1 385 ? -4.223 -4.455 -0.050 1.00 92.88 385 SER A N 1
ATOM 2946 C CA . SER A 1 385 ? -5.284 -3.527 0.371 1.00 92.88 385 SER A CA 1
ATOM 2947 C C . SER A 1 385 ? -6.621 -3.841 -0.292 1.00 92.88 385 SER A C 1
ATOM 2949 O O . SER A 1 385 ? -7.648 -3.834 0.382 1.00 92.88 385 SER A O 1
ATOM 2951 N N . ILE A 1 386 ? -6.630 -4.177 -1.588 1.00 89.75 386 ILE A N 1
ATOM 2952 C CA . ILE A 1 386 ? -7.862 -4.561 -2.299 1.00 89.75 386 ILE A CA 1
ATOM 2953 C C . ILE A 1 386 ? -8.512 -5.785 -1.639 1.00 89.75 386 ILE A C 1
ATOM 2955 O O . ILE A 1 386 ? -9.712 -5.776 -1.381 1.00 89.75 386 ILE A O 1
ATOM 2959 N N . LYS A 1 387 ? -7.730 -6.811 -1.278 1.00 94.12 387 LYS A N 1
ATOM 2960 C CA . LYS A 1 387 ? -8.262 -7.999 -0.586 1.00 94.12 387 LYS A CA 1
ATOM 2961 C C . LYS A 1 387 ? -8.849 -7.673 0.786 1.00 94.12 387 LYS A C 1
ATOM 2963 O O . LYS A 1 387 ? -9.891 -8.217 1.145 1.00 94.12 387 LYS A O 1
ATOM 2968 N N . VAL A 1 388 ? -8.212 -6.778 1.539 1.00 95.69 388 VAL A N 1
ATOM 2969 C CA . VAL A 1 388 ? -8.747 -6.307 2.826 1.00 95.69 388 VAL A CA 1
ATOM 2970 C C . VAL A 1 388 ? -10.053 -5.532 2.625 1.00 95.69 388 VAL A C 1
ATOM 2972 O O . VAL A 1 388 ? -11.007 -5.733 3.376 1.00 95.69 388 VAL A O 1
ATOM 2975 N N . LEU A 1 389 ? -10.133 -4.692 1.588 1.00 90.31 389 LEU A N 1
ATOM 2976 C CA . LEU A 1 389 ? -11.359 -3.976 1.217 1.00 90.31 389 LEU A CA 1
ATOM 2977 C C . LEU A 1 389 ? -12.499 -4.927 0.829 1.00 90.31 389 LEU A C 1
ATOM 2979 O O . LEU A 1 389 ? -13.653 -4.650 1.157 1.00 90.31 389 LEU A O 1
ATOM 2983 N N . ASP A 1 390 ? -12.174 -6.065 0.215 1.00 91.50 390 ASP A N 1
ATOM 2984 C CA . ASP A 1 390 ? -13.119 -7.145 -0.095 1.00 91.50 390 ASP A CA 1
ATOM 2985 C C . ASP A 1 390 ? -13.534 -7.965 1.146 1.00 91.50 390 ASP A C 1
ATOM 2987 O O . ASP A 1 390 ? -14.346 -8.889 1.051 1.00 91.50 390 ASP A O 1
ATOM 2991 N N . GLY A 1 391 ? -13.003 -7.635 2.328 1.00 94.12 391 GLY A N 1
ATOM 2992 C CA . GLY A 1 391 ? -13.348 -8.264 3.602 1.00 94.12 391 GLY A CA 1
ATOM 2993 C C . GLY A 1 391 ? -12.555 -9.528 3.931 1.00 94.12 391 GLY A C 1
ATOM 2994 O O . GLY A 1 391 ? -12.919 -10.234 4.874 1.00 94.12 391 GLY A O 1
ATOM 2995 N N . VAL A 1 392 ? -11.481 -9.830 3.193 1.00 97.81 392 VAL A N 1
ATOM 2996 C CA . VAL A 1 392 ? -10.545 -10.902 3.567 1.00 97.81 392 VAL A CA 1
ATOM 2997 C C . VAL A 1 392 ? -9.799 -10.492 4.839 1.00 97.81 392 VAL A C 1
ATOM 2999 O O . VAL A 1 392 ? -9.438 -9.326 5.009 1.00 97.81 392 VAL A O 1
ATOM 3002 N N . LYS A 1 393 ? -9.566 -11.443 5.751 1.00 98.31 393 LYS A N 1
ATOM 3003 C CA . LYS A 1 393 ? -8.887 -11.156 7.020 1.00 98.31 393 LYS A CA 1
ATOM 3004 C C . LYS A 1 393 ? -7.449 -10.712 6.794 1.00 98.31 393 LYS A C 1
ATOM 3006 O O . LYS A 1 393 ? -6.745 -11.289 5.968 1.00 98.31 393 LYS A O 1
ATOM 3011 N N . VAL A 1 394 ? -6.987 -9.748 7.585 1.00 98.31 394 VAL A N 1
ATOM 3012 C CA . VAL A 1 394 ? -5.656 -9.153 7.415 1.00 98.31 394 VAL A CA 1
ATOM 3013 C C . VAL A 1 394 ? -4.556 -10.203 7.551 1.00 98.31 394 VAL A C 1
ATOM 3015 O O . VAL A 1 394 ? -3.693 -10.285 6.686 1.00 98.31 394 VAL A O 1
ATOM 3018 N N . ASN A 1 395 ? -4.614 -11.073 8.561 1.00 98.31 395 ASN A N 1
ATOM 3019 C CA . ASN A 1 395 ? -3.640 -12.158 8.714 1.00 98.31 395 ASN A CA 1
ATOM 3020 C C . ASN A 1 395 ? -3.608 -13.136 7.521 1.00 98.31 395 ASN A C 1
ATOM 3022 O O . ASN A 1 395 ? -2.535 -13.603 7.147 1.00 98.31 395 ASN A O 1
ATOM 3026 N N . GLU A 1 396 ? -4.755 -13.432 6.903 1.00 98.12 396 GLU A N 1
ATOM 3027 C CA . GLU A 1 396 ? -4.831 -14.269 5.699 1.00 98.12 396 GLU A CA 1
ATOM 3028 C C . GLU A 1 396 ? -4.195 -13.552 4.496 1.00 98.12 396 GLU A C 1
ATOM 3030 O O . GLU A 1 396 ? -3.423 -14.166 3.760 1.00 98.12 396 GLU A O 1
ATOM 3035 N N . VAL A 1 397 ? -4.444 -12.246 4.335 1.00 97.81 397 VAL A N 1
ATOM 3036 C CA . VAL A 1 397 ? -3.831 -11.407 3.288 1.00 97.81 397 VAL A CA 1
ATOM 3037 C C . VAL A 1 397 ? -2.312 -11.315 3.461 1.00 97.81 397 VAL A C 1
ATOM 3039 O O . VAL A 1 397 ? -1.573 -11.523 2.500 1.00 97.81 397 VAL A O 1
ATOM 3042 N N . VAL A 1 398 ? -1.836 -11.052 4.680 1.00 97.94 398 VAL A N 1
ATOM 3043 C CA . VAL A 1 398 ? -0.405 -10.946 5.013 1.00 97.94 398 VAL A CA 1
ATOM 3044 C C . VAL A 1 398 ? 0.328 -12.242 4.670 1.00 97.94 398 VAL A C 1
ATOM 3046 O O . VAL A 1 398 ? 1.359 -12.201 3.999 1.00 97.94 398 VAL A O 1
ATOM 3049 N N . VAL A 1 399 ? -0.231 -13.397 5.053 1.00 97.25 399 VAL A N 1
ATOM 3050 C CA . VAL A 1 399 ? 0.343 -14.713 4.728 1.00 97.25 399 VAL A CA 1
ATOM 3051 C C . VAL A 1 399 ? 0.312 -14.979 3.223 1.00 97.25 399 VAL A C 1
ATOM 3053 O O . VAL A 1 399 ? 1.321 -15.408 2.669 1.00 97.25 399 VAL A O 1
ATOM 3056 N N . ALA A 1 400 ? -0.811 -14.706 2.551 1.00 96.75 400 ALA A N 1
ATOM 3057 C CA . ALA A 1 400 ? -0.962 -14.965 1.119 1.00 96.75 400 ALA A CA 1
ATOM 3058 C C . ALA A 1 400 ? 0.018 -14.151 0.261 1.00 96.75 400 ALA A C 1
ATOM 3060 O O . ALA A 1 400 ? 0.533 -14.658 -0.733 1.00 96.75 400 ALA A O 1
ATOM 3061 N N . HIS A 1 401 ? 0.295 -12.906 0.652 1.00 96.38 401 HIS A N 1
ATOM 3062 C CA . HIS A 1 401 ? 1.227 -12.035 -0.062 1.00 96.38 401 HIS A CA 1
ATOM 3063 C C . HIS A 1 401 ? 2.667 -12.111 0.466 1.00 96.38 401 HIS A C 1
ATOM 3065 O O . HIS A 1 401 ? 3.574 -11.599 -0.186 1.00 96.38 401 HIS A O 1
ATOM 3071 N N . GLY A 1 402 ? 2.913 -12.768 1.602 1.00 96.81 402 GLY A N 1
ATOM 3072 C CA . GLY A 1 402 ? 4.244 -12.872 2.202 1.00 96.81 402 GLY A CA 1
ATOM 3073 C C . GLY A 1 402 ? 4.784 -11.541 2.734 1.00 96.81 402 GLY A C 1
ATOM 3074 O O . GLY A 1 402 ? 5.984 -11.294 2.617 1.00 96.81 402 GLY A O 1
ATOM 3075 N N . ILE A 1 403 ? 3.911 -10.689 3.281 1.00 97.31 403 ILE A N 1
ATOM 3076 C CA . ILE A 1 403 ? 4.286 -9.408 3.904 1.00 97.31 403 ILE A CA 1
ATOM 3077 C C . ILE A 1 403 ? 4.863 -9.695 5.293 1.00 97.31 403 ILE A C 1
ATOM 3079 O O . ILE A 1 403 ? 4.296 -10.478 6.055 1.00 97.31 403 ILE A O 1
ATOM 3083 N N . THR A 1 404 ? 6.000 -9.086 5.620 1.00 97.06 404 THR A N 1
ATOM 3084 C CA . THR A 1 404 ? 6.709 -9.317 6.890 1.00 97.06 404 THR A CA 1
ATOM 3085 C C . THR A 1 404 ? 7.043 -8.044 7.660 1.00 97.06 404 THR A C 1
ATOM 3087 O O . THR A 1 404 ? 7.375 -8.128 8.837 1.00 97.06 404 THR A O 1
ATOM 3090 N N . SER A 1 405 ? 6.941 -6.882 7.024 1.00 96.81 405 SER A N 1
ATOM 3091 C CA . SER A 1 405 ? 7.135 -5.569 7.621 1.00 96.81 405 SER A CA 1
ATOM 3092 C C . SER A 1 405 ? 5.987 -5.230 8.567 1.00 96.81 405 SER A C 1
ATOM 3094 O O . SER A 1 405 ? 4.827 -5.167 8.153 1.00 96.81 405 SER A O 1
ATOM 3096 N N . ASP A 1 406 ? 6.321 -4.953 9.828 1.00 96.75 406 ASP A N 1
ATOM 3097 C CA . ASP A 1 406 ? 5.359 -4.529 10.851 1.00 96.75 406 ASP A CA 1
ATOM 3098 C C . ASP A 1 406 ? 4.626 -3.235 10.453 1.00 96.75 406 ASP A C 1
ATOM 3100 O O . ASP A 1 406 ? 3.439 -3.085 10.739 1.00 96.75 406 ASP A O 1
ATOM 3104 N N . GLU A 1 407 ? 5.312 -2.313 9.763 1.00 96.06 407 GLU A N 1
ATOM 3105 C CA . GLU A 1 407 ? 4.728 -1.051 9.284 1.00 96.06 407 GLU A CA 1
ATOM 3106 C C . GLU A 1 407 ? 3.609 -1.316 8.268 1.00 96.06 407 GLU A C 1
ATOM 3108 O O . GLU A 1 407 ? 2.500 -0.791 8.393 1.00 96.06 407 GLU A O 1
ATOM 3113 N N . GLU A 1 408 ? 3.877 -2.187 7.297 1.00 97.06 408 GLU A N 1
ATOM 3114 C CA . GLU A 1 408 ? 2.945 -2.482 6.207 1.00 97.06 408 GLU A CA 1
ATOM 3115 C C . GLU A 1 408 ? 1.791 -3.387 6.672 1.00 97.06 408 GLU A C 1
ATOM 3117 O O . GLU A 1 408 ? 0.648 -3.235 6.234 1.00 97.06 408 GLU A O 1
ATOM 3122 N N . ILE A 1 409 ? 2.045 -4.279 7.635 1.00 98.19 409 ILE A N 1
ATOM 3123 C CA . ILE A 1 409 ? 0.990 -5.011 8.348 1.00 98.19 409 ILE A CA 1
ATOM 3124 C C . ILE A 1 409 ? 0.078 -4.025 9.088 1.00 98.19 409 ILE A C 1
ATOM 3126 O O . ILE A 1 409 ? -1.143 -4.085 8.929 1.00 98.19 409 ILE A O 1
ATOM 3130 N N . GLY A 1 410 ? 0.656 -3.088 9.847 1.00 97.06 410 GLY A N 1
ATOM 3131 C CA . GLY A 1 410 ? -0.097 -2.059 10.563 1.00 97.06 410 GLY A CA 1
ATOM 3132 C C . GLY A 1 410 ? -0.962 -1.211 9.627 1.00 97.06 410 GLY A C 1
ATOM 3133 O O . GLY A 1 410 ? -2.113 -0.912 9.951 1.00 97.06 410 GLY A O 1
ATOM 3134 N N . HIS A 1 411 ? -0.462 -0.892 8.428 1.00 96.12 411 HIS A N 1
ATOM 3135 C CA . HIS A 1 411 ? -1.240 -0.211 7.392 1.00 96.12 411 HIS A CA 1
ATOM 3136 C C . HIS A 1 411 ? -2.502 -0.999 6.991 1.00 96.12 411 HIS A C 1
ATOM 3138 O O . HIS A 1 411 ? -3.608 -0.446 6.986 1.00 96.12 411 HIS A O 1
ATOM 3144 N N . LEU A 1 412 ? -2.366 -2.300 6.711 1.00 97.75 412 LEU A N 1
ATOM 3145 C CA . LEU A 1 412 ? -3.496 -3.168 6.352 1.00 97.75 412 LEU A CA 1
ATOM 3146 C C . LEU A 1 412 ? -4.499 -3.332 7.505 1.00 97.75 412 LEU A C 1
ATOM 3148 O O . LEU A 1 412 ? -5.712 -3.339 7.281 1.00 97.75 412 LEU A O 1
ATOM 3152 N N . GLU A 1 413 ? -4.020 -3.418 8.747 1.00 98.19 413 GLU A N 1
ATOM 3153 C CA . GLU A 1 413 ? -4.884 -3.478 9.929 1.00 98.19 413 GLU A CA 1
ATOM 3154 C C . GLU A 1 413 ? -5.691 -2.193 10.123 1.00 98.19 413 GLU A C 1
ATOM 3156 O O . GLU A 1 413 ? -6.905 -2.245 10.351 1.00 98.19 413 GLU A O 1
ATOM 3161 N N . GLN A 1 414 ? -5.050 -1.030 9.981 1.00 96.19 414 GLN A N 1
ATOM 3162 C CA . GLN A 1 414 ? -5.741 0.258 10.027 1.00 96.19 414 GLN A CA 1
ATOM 3163 C C . GLN A 1 414 ? -6.818 0.343 8.941 1.00 96.19 414 GLN A C 1
ATOM 3165 O O . GLN A 1 414 ? -7.936 0.785 9.219 1.00 96.19 414 GLN A O 1
ATOM 3170 N N . LEU A 1 415 ? -6.526 -0.126 7.725 1.00 94.50 415 LEU A N 1
ATOM 3171 C CA . LEU A 1 415 ? -7.501 -0.170 6.638 1.00 94.50 415 LEU A CA 1
ATOM 3172 C C . LEU A 1 415 ? -8.731 -1.017 7.007 1.00 94.50 415 LEU A C 1
ATOM 3174 O O . LEU A 1 415 ? -9.863 -0.548 6.867 1.00 94.50 415 LEU A O 1
ATOM 3178 N N . ALA A 1 416 ? -8.527 -2.220 7.551 1.00 96.69 416 ALA A N 1
ATOM 3179 C CA . ALA A 1 416 ? -9.613 -3.096 8.001 1.00 96.69 416 ALA A CA 1
ATOM 3180 C C . ALA A 1 416 ? -10.478 -2.452 9.103 1.00 96.69 416 ALA A C 1
ATOM 3182 O O . ALA A 1 416 ? -11.712 -2.578 9.099 1.00 96.69 416 ALA A O 1
ATOM 3183 N N . ILE A 1 417 ? -9.852 -1.712 10.026 1.00 96.62 417 ILE A N 1
ATOM 3184 C CA . ILE A 1 417 ? -10.558 -0.933 11.051 1.00 96.62 417 ILE A CA 1
ATOM 3185 C C . ILE A 1 417 ? -11.424 0.147 10.404 1.00 96.62 417 ILE A C 1
ATOM 3187 O O . ILE A 1 417 ? -12.609 0.246 10.727 1.00 96.62 417 ILE A O 1
ATOM 3191 N N . TYR A 1 418 ? -10.872 0.946 9.490 1.00 91.94 418 TYR A N 1
ATOM 3192 C CA . TYR A 1 418 ? -11.613 2.050 8.876 1.00 91.94 418 TYR A CA 1
ATOM 3193 C C . TYR A 1 418 ? -12.801 1.578 8.038 1.00 91.94 418 TYR A C 1
ATOM 3195 O O . TYR A 1 418 ? -13.837 2.243 8.016 1.00 91.94 418 TYR A O 1
ATOM 3203 N N . VAL A 1 419 ? -12.661 0.440 7.363 1.00 87.94 419 VAL A N 1
ATOM 3204 C CA . VAL A 1 419 ? -13.677 -0.081 6.441 1.00 87.94 419 VAL A CA 1
ATOM 3205 C C . VAL A 1 419 ? -14.803 -0.792 7.190 1.00 87.94 419 VAL A C 1
ATOM 3207 O O . VAL A 1 419 ? -15.973 -0.622 6.848 1.00 87.94 419 VAL A O 1
ATOM 3210 N N . SER A 1 420 ? -14.470 -1.575 8.220 1.00 94.44 420 SER A N 1
ATOM 3211 C CA . SER A 1 420 ? -15.433 -2.458 8.890 1.00 94.44 420 SER A CA 1
ATOM 3212 C C . SER A 1 420 ? -15.331 -2.416 10.414 1.00 94.44 420 SER A C 1
ATOM 3214 O O . SER A 1 420 ? -16.342 -2.218 11.095 1.00 94.44 420 SER A O 1
ATOM 3216 N N . GLY A 1 421 ? -14.121 -2.555 10.967 1.00 95.44 421 GLY A N 1
ATOM 3217 C CA . GLY A 1 421 ? -13.928 -2.765 12.406 1.00 95.44 421 GLY A CA 1
ATOM 3218 C C . GLY A 1 421 ? -14.483 -1.641 13.280 1.00 95.44 421 GLY A C 1
ATOM 3219 O O . GLY A 1 421 ? -15.215 -1.898 14.233 1.00 95.44 421 GLY A O 1
ATOM 3220 N N . GLY A 1 422 ? -14.219 -0.386 12.918 1.00 94.31 422 GLY A N 1
ATOM 3221 C CA . GLY A 1 422 ? -14.671 0.777 13.676 1.00 94.31 422 GLY A CA 1
ATOM 3222 C C . GLY A 1 422 ? -16.192 0.932 13.697 1.00 94.31 422 GLY A C 1
ATOM 3223 O O . GLY A 1 422 ? -16.751 1.378 14.697 1.00 94.31 422 GLY A O 1
ATOM 3224 N N . LYS A 1 423 ? -16.891 0.534 12.626 1.00 95.25 423 LYS A N 1
ATOM 3225 C CA . LYS A 1 423 ? -18.359 0.527 12.610 1.00 95.25 423 LYS A CA 1
ATOM 3226 C C . LYS A 1 423 ? -18.903 -0.557 13.540 1.00 95.25 423 LYS A C 1
ATOM 3228 O O . LYS A 1 423 ? -19.744 -0.258 14.375 1.00 95.25 423 LYS A O 1
ATOM 3233 N N . ARG A 1 424 ? -18.383 -1.780 13.433 1.00 98.06 424 ARG A N 1
ATOM 3234 C CA . ARG A 1 424 ? -18.820 -2.928 14.244 1.00 98.06 424 ARG A CA 1
ATOM 3235 C C . ARG A 1 424 ? -18.648 -2.687 15.741 1.00 98.06 424 ARG A C 1
ATOM 3237 O O . ARG A 1 424 ? -19.573 -2.923 16.513 1.00 98.06 424 ARG A O 1
ATOM 3244 N N . VAL A 1 425 ? -17.506 -2.124 16.136 1.00 97.62 425 VAL A N 1
ATOM 3245 C CA . VAL A 1 425 ? -17.272 -1.713 17.526 1.00 97.62 425 VAL A CA 1
ATOM 3246 C C . VAL A 1 425 ? -18.245 -0.615 17.961 1.00 97.62 425 VAL A C 1
ATOM 3248 O O . VAL A 1 425 ? -18.800 -0.697 19.052 1.00 97.62 425 VAL A O 1
ATOM 3251 N N . ASN A 1 426 ? -18.509 0.391 17.121 1.00 95.62 426 ASN A N 1
ATOM 3252 C CA . ASN A 1 426 ? -19.507 1.425 17.432 1.00 95.62 426 ASN A CA 1
ATOM 3253 C C . ASN A 1 426 ? -20.935 0.869 17.553 1.00 95.62 426 ASN A C 1
ATOM 3255 O O . ASN A 1 426 ? -21.716 1.381 18.353 1.00 95.62 426 ASN A O 1
ATOM 3259 N N . ASP A 1 427 ? -21.257 -0.185 16.802 1.00 96.81 427 ASP A N 1
ATOM 3260 C CA . ASP A 1 427 ? -22.532 -0.905 16.875 1.00 96.81 427 ASP A CA 1
ATOM 3261 C C . ASP A 1 427 ? -22.622 -1.811 18.128 1.00 96.81 427 ASP A C 1
ATOM 3263 O O . ASP A 1 427 ? -23.664 -2.415 18.389 1.00 96.81 427 ASP A O 1
ATOM 3267 N N . GLY A 1 428 ? -21.564 -1.861 18.947 1.00 96.81 428 GLY A N 1
ATOM 3268 C CA . GLY A 1 428 ? -21.541 -2.518 20.254 1.00 96.81 428 GLY A CA 1
ATOM 3269 C C . GLY A 1 428 ? -20.927 -3.915 20.272 1.00 96.81 428 GLY A C 1
ATOM 3270 O O . GLY A 1 428 ? -21.004 -4.575 21.309 1.00 96.81 428 GLY A O 1
ATOM 3271 N N . GLU A 1 429 ? -20.330 -4.373 19.170 1.00 98.38 429 GLU A N 1
ATOM 3272 C CA . GLU A 1 429 ? -19.568 -5.625 19.147 1.00 98.38 429 GLU A CA 1
ATOM 3273 C C . GLU A 1 429 ? -18.284 -5.498 19.984 1.00 98.38 429 GLU A C 1
ATOM 3275 O O . GLU A 1 429 ? -17.682 -4.421 20.059 1.00 98.38 429 GLU A O 1
ATOM 3280 N N . SER A 1 430 ? -17.854 -6.585 20.635 1.00 98.19 430 SER A N 1
ATOM 3281 C CA . SER A 1 430 ? -16.654 -6.532 21.471 1.00 98.19 430 SER A CA 1
ATOM 3282 C C . SER A 1 430 ? -15.389 -6.372 20.622 1.00 98.19 430 SER A C 1
ATOM 3284 O O . SER A 1 430 ? -15.259 -6.943 19.536 1.00 98.19 430 SER A O 1
ATOM 3286 N N . VAL A 1 431 ? -14.406 -5.624 21.132 1.00 98.00 431 VAL A N 1
ATOM 3287 C CA . VAL A 1 431 ? -13.135 -5.391 20.428 1.00 98.00 431 VAL A CA 1
ATOM 3288 C C . VAL A 1 431 ? -12.426 -6.711 20.114 1.00 98.00 431 VAL A C 1
ATOM 3290 O O . VAL A 1 431 ? -11.932 -6.895 19.005 1.00 98.00 431 VAL A O 1
ATOM 3293 N N . SER A 1 432 ? -12.432 -7.666 21.048 1.00 97.69 432 SER A N 1
ATOM 3294 C CA . SER A 1 432 ? -11.820 -8.987 20.860 1.00 97.69 432 SER A CA 1
ATOM 3295 C C . SER A 1 432 ? -12.454 -9.789 19.714 1.00 97.69 432 SER A C 1
ATOM 3297 O O . SER A 1 432 ? -11.733 -10.423 18.936 1.00 97.69 432 SER A O 1
ATOM 3299 N N . GLU A 1 433 ? -13.784 -9.760 19.578 1.00 98.06 433 GLU A N 1
ATOM 3300 C CA . GLU A 1 433 ? -14.499 -10.425 18.476 1.00 98.06 433 GLU A CA 1
ATOM 3301 C C . GLU A 1 433 ? -14.203 -9.747 17.133 1.00 98.06 433 GLU A C 1
ATOM 3303 O O . GLU A 1 433 ? -13.928 -10.422 16.133 1.00 98.06 433 GLU A O 1
ATOM 3308 N N . VAL A 1 434 ? -14.171 -8.411 17.108 1.00 98.25 434 VAL A N 1
ATOM 3309 C CA . VAL A 1 434 ? -13.819 -7.647 15.905 1.00 98.25 434 VAL A CA 1
ATOM 3310 C C . VAL A 1 434 ? -12.378 -7.933 15.472 1.00 98.25 434 VAL A C 1
ATOM 3312 O O . VAL A 1 434 ? -12.168 -8.262 14.304 1.00 98.25 434 VAL A O 1
ATOM 3315 N N . CYS A 1 435 ? -11.402 -7.919 16.387 1.00 98.19 435 CYS A N 1
ATOM 3316 C CA . CYS A 1 435 ? -10.015 -8.281 16.073 1.00 98.19 435 CYS A CA 1
ATOM 3317 C C . CYS A 1 435 ? -9.913 -9.703 15.510 1.00 98.19 435 CYS A C 1
ATOM 3319 O O . CYS A 1 435 ? -9.324 -9.907 14.452 1.00 98.19 435 CYS A O 1
ATOM 3321 N N . THR A 1 436 ? -10.541 -10.682 16.168 1.00 98.12 436 THR A N 1
ATOM 3322 C CA . THR A 1 436 ? -10.493 -12.091 15.740 1.00 98.12 436 THR A CA 1
ATOM 3323 C C . THR A 1 436 ? -11.112 -12.285 14.355 1.00 98.12 436 THR A C 1
ATOM 3325 O O . THR A 1 436 ? -10.563 -12.984 13.504 1.00 98.12 436 THR A O 1
ATOM 3328 N N . SER A 1 437 ? -12.265 -11.663 14.112 1.00 98.19 437 SER A N 1
ATOM 3329 C CA . SER A 1 437 ? -13.002 -11.821 12.856 1.00 98.19 437 SER A CA 1
ATOM 3330 C C . SER A 1 437 ? -12.345 -11.120 11.669 1.00 98.19 437 SER A C 1
ATOM 3332 O O . SER A 1 437 ? -12.441 -11.640 10.563 1.00 98.19 437 SER A O 1
ATOM 3334 N N . LEU A 1 438 ? -11.665 -9.990 11.889 1.00 98.00 438 LEU A N 1
ATOM 3335 C CA . LEU A 1 438 ? -10.905 -9.272 10.858 1.00 98.00 438 LEU A CA 1
ATOM 3336 C C . LEU A 1 438 ? -9.445 -9.742 10.749 1.00 98.00 438 LEU A C 1
ATOM 3338 O O . LEU A 1 438 ? -8.734 -9.311 9.845 1.00 98.00 438 LEU A O 1
ATOM 3342 N N . GLY A 1 439 ? -9.000 -10.631 11.643 1.00 98.25 439 GLY A N 1
ATOM 3343 C CA . GLY A 1 439 ? -7.626 -11.127 11.679 1.00 98.25 439 GLY A CA 1
ATOM 3344 C C . GLY A 1 439 ? -6.605 -10.055 12.057 1.00 98.25 439 GLY A C 1
ATOM 3345 O O . GLY A 1 439 ? -5.529 -10.037 11.470 1.00 98.25 439 GLY A O 1
ATOM 3346 N N . LEU A 1 440 ? -6.955 -9.168 12.993 1.00 98.12 440 LEU A N 1
ATOM 3347 C CA . LEU A 1 440 ? -6.069 -8.138 13.546 1.00 98.12 440 LEU A CA 1
ATOM 3348 C C . LEU A 1 440 ? -5.280 -8.724 14.720 1.00 98.12 440 LEU A C 1
ATOM 3350 O O . LEU A 1 440 ? -5.864 -9.331 15.622 1.00 98.12 440 LEU A O 1
ATOM 3354 N N . PHE A 1 441 ? -3.970 -8.525 14.725 1.00 95.62 441 PHE A N 1
ATOM 3355 C CA . PHE A 1 441 ? -3.047 -9.046 15.733 1.00 95.62 441 PHE A CA 1
ATOM 3356 C C . PHE A 1 441 ? -2.075 -7.986 16.269 1.00 95.62 441 PHE A C 1
ATOM 3358 O O . PHE A 1 441 ? -1.478 -8.205 17.324 1.00 95.62 441 PHE A O 1
ATOM 3365 N N . GLY A 1 442 ? -1.943 -6.834 15.610 1.00 94.75 442 GLY A N 1
ATOM 3366 C CA . GLY A 1 442 ? -1.149 -5.710 16.082 1.00 94.75 442 GLY A CA 1
ATOM 3367 C C . GLY A 1 442 ? -1.757 -5.026 17.307 1.00 94.75 442 GLY A C 1
ATOM 3368 O O . GLY A 1 442 ? -2.961 -4.760 17.398 1.00 94.75 442 GLY A O 1
ATOM 3369 N N . THR A 1 443 ? -0.894 -4.691 18.267 1.00 95.31 443 THR A N 1
ATOM 3370 C CA . THR A 1 443 ? -1.286 -3.970 19.487 1.00 95.31 443 THR A CA 1
ATOM 3371 C C . THR A 1 443 ? -1.885 -2.600 19.164 1.00 95.31 443 THR A C 1
ATOM 3373 O O . THR A 1 443 ? -2.849 -2.186 19.802 1.00 95.31 443 THR A O 1
ATOM 3376 N N . GLU A 1 444 ? -1.363 -1.905 18.149 1.00 94.44 444 GLU A N 1
ATOM 3377 C CA . GLU A 1 444 ? -1.868 -0.590 17.739 1.00 94.44 444 GLU A CA 1
ATOM 3378 C C . GLU A 1 444 ? -3.300 -0.667 17.194 1.00 94.44 444 GLU A C 1
ATOM 3380 O O . GLU A 1 444 ? -4.161 0.109 17.611 1.00 94.44 444 GLU A O 1
ATOM 3385 N N . ALA A 1 445 ? -3.590 -1.648 16.336 1.00 95.38 445 ALA A N 1
ATOM 3386 C CA . ALA A 1 445 ? -4.929 -1.886 15.805 1.00 95.38 445 ALA A CA 1
ATOM 3387 C C . ALA A 1 445 ? -5.951 -2.128 16.927 1.00 95.38 445 ALA A C 1
ATOM 3389 O O . ALA A 1 445 ? -7.040 -1.543 16.937 1.00 95.38 445 ALA A O 1
ATOM 3390 N N . ARG A 1 446 ? -5.568 -2.931 17.927 1.00 96.69 446 ARG A N 1
ATOM 3391 C CA . ARG A 1 446 ? -6.380 -3.156 19.125 1.00 96.69 446 ARG A CA 1
ATOM 3392 C C . ARG A 1 446 ? -6.623 -1.859 19.896 1.00 96.69 446 ARG A C 1
ATOM 3394 O O . ARG A 1 446 ? -7.775 -1.561 20.194 1.00 96.69 446 ARG A O 1
ATOM 3401 N N . ILE A 1 447 ? -5.581 -1.072 20.172 1.00 93.62 447 ILE A N 1
ATOM 3402 C CA . ILE A 1 447 ? -5.702 0.212 20.884 1.00 93.62 447 ILE A CA 1
ATOM 3403 C C . ILE A 1 447 ? -6.669 1.156 20.155 1.00 93.62 447 ILE A C 1
ATOM 3405 O O . ILE A 1 447 ? -7.511 1.781 20.798 1.00 93.62 447 ILE A O 1
ATOM 3409 N N . ILE A 1 448 ? -6.600 1.240 18.822 1.00 93.06 448 ILE A N 1
ATOM 3410 C CA . ILE A 1 448 ? -7.513 2.076 18.028 1.00 93.06 448 ILE A CA 1
ATOM 3411 C C . ILE A 1 448 ? -8.970 1.623 18.216 1.00 93.06 448 ILE A C 1
ATOM 3413 O O . ILE A 1 448 ? -9.849 2.454 18.451 1.00 93.06 448 ILE A O 1
ATOM 3417 N N . LEU A 1 449 ? -9.249 0.318 18.152 1.00 96.25 449 LEU A N 1
ATOM 3418 C CA . LEU A 1 449 ? -10.601 -0.209 18.373 1.00 96.25 449 LEU A CA 1
ATOM 3419 C C . LEU A 1 449 ? -11.081 -0.007 19.816 1.00 96.25 449 LEU A C 1
ATOM 3421 O O . LEU A 1 449 ? -12.238 0.356 20.026 1.00 96.25 449 LEU A O 1
ATOM 3425 N N . GLU A 1 450 ? -10.207 -0.185 20.805 1.00 95.69 450 GLU A N 1
ATOM 3426 C CA . GLU A 1 450 ? -10.515 0.088 22.212 1.00 95.69 450 GLU A CA 1
ATOM 3427 C C . GLU A 1 450 ? -10.870 1.561 22.437 1.00 95.69 450 GLU A C 1
ATOM 3429 O O . GLU A 1 450 ? -11.859 1.857 23.110 1.00 95.69 450 GLU A O 1
ATOM 3434 N N . GLN A 1 451 ? -10.148 2.485 21.800 1.00 91.38 451 GLN A N 1
ATOM 3435 C CA . GLN A 1 451 ? -10.481 3.909 21.820 1.00 91.38 451 GLN A CA 1
ATOM 3436 C C . GLN A 1 451 ? -11.840 4.186 21.171 1.00 91.38 451 GLN A C 1
ATOM 3438 O O . GLN A 1 451 ? -12.651 4.907 21.752 1.00 91.38 451 GLN A O 1
ATOM 3443 N N . ILE A 1 452 ? -12.128 3.599 20.005 1.00 92.44 452 ILE A N 1
ATOM 3444 C CA . ILE A 1 452 ? -13.436 3.743 19.343 1.00 92.44 452 ILE A CA 1
ATOM 3445 C C . ILE A 1 452 ? -14.559 3.245 20.263 1.00 92.44 452 ILE A C 1
ATOM 3447 O O . ILE A 1 452 ? -15.551 3.945 20.454 1.00 92.44 452 ILE A O 1
ATOM 3451 N N . SER A 1 453 ? -14.382 2.077 20.882 1.00 94.69 453 SER A N 1
ATOM 3452 C CA . SER A 1 453 ? -15.353 1.498 21.815 1.00 94.69 453 SER A CA 1
ATOM 3453 C C . SER A 1 453 ? -15.570 2.385 23.041 1.00 94.69 453 SER A C 1
ATOM 3455 O O . SER A 1 453 ? -16.707 2.668 23.432 1.00 94.69 453 SER A O 1
ATOM 3457 N N . PHE A 1 454 ? -14.475 2.884 23.618 1.00 92.19 454 PHE A N 1
ATOM 3458 C CA . PHE A 1 454 ? -14.489 3.785 24.762 1.00 92.19 454 PHE A CA 1
ATOM 3459 C C . PHE A 1 454 ? -15.223 5.092 24.460 1.00 92.19 454 PHE A C 1
ATOM 3461 O O . PHE A 1 454 ? -16.080 5.505 25.235 1.00 92.19 454 PHE A O 1
ATOM 3468 N N . PHE A 1 455 ? -14.935 5.732 23.326 1.00 86.81 455 PHE A N 1
ATOM 3469 C CA . PHE A 1 455 ? -15.628 6.955 22.914 1.00 86.81 455 PHE A CA 1
ATOM 3470 C C . PHE A 1 455 ? -17.042 6.703 22.364 1.00 86.81 455 PHE A C 1
ATOM 3472 O O . PHE A 1 455 ? -17.777 7.661 22.120 1.00 86.81 455 PHE A O 1
ATOM 3479 N N . GLY A 1 456 ? -17.431 5.440 22.193 1.00 93.25 456 GLY A N 1
ATOM 3480 C CA . GLY A 1 456 ? -18.753 5.013 21.760 1.00 93.25 456 GLY A CA 1
ATOM 3481 C C . GLY A 1 456 ? -19.497 4.235 22.856 1.00 93.25 456 GLY A C 1
ATOM 3482 O O . GLY A 1 456 ? -19.769 4.784 23.931 1.00 93.25 456 GLY A O 1
ATOM 3483 N N . PRO A 1 457 ? -19.899 2.979 22.597 1.00 94.12 457 PRO A N 1
ATOM 3484 C CA . PRO A 1 457 ? -20.850 2.259 23.441 1.00 94.12 457 PRO A CA 1
ATOM 3485 C C . PRO A 1 457 ? -20.334 1.956 24.855 1.00 94.12 457 PRO A C 1
ATOM 3487 O O . PRO A 1 457 ? -21.127 1.989 25.800 1.00 94.12 457 PRO A O 1
ATOM 3490 N N . ALA A 1 458 ? -19.033 1.716 25.045 1.00 93.19 458 ALA A N 1
ATOM 3491 C CA . ALA A 1 458 ? -18.492 1.402 26.366 1.00 93.19 458 ALA A CA 1
ATOM 3492 C C . ALA A 1 458 ? -18.482 2.625 27.290 1.00 93.19 458 ALA A C 1
ATOM 3494 O O . ALA A 1 458 ? -18.946 2.545 28.429 1.00 93.19 458 ALA A O 1
ATOM 3495 N N . GLY A 1 459 ? -18.020 3.777 26.793 1.00 89.62 459 GLY A N 1
ATOM 3496 C CA . GLY A 1 459 ? -18.069 5.025 27.553 1.00 89.62 459 GLY A CA 1
ATOM 3497 C C . GLY A 1 459 ? -19.501 5.453 27.847 1.00 89.62 459 GLY A C 1
ATOM 3498 O O . GLY A 1 459 ? -19.795 5.841 28.975 1.00 89.62 459 GLY A O 1
ATOM 3499 N N . LEU A 1 460 ? -20.414 5.314 26.878 1.00 89.44 460 LEU A N 1
ATOM 3500 C CA . LEU A 1 460 ? -21.842 5.563 27.100 1.00 89.44 460 LEU A CA 1
ATOM 3501 C C . LEU A 1 460 ? -22.422 4.660 28.189 1.00 89.44 460 LEU A C 1
ATOM 3503 O O . LEU A 1 460 ? -23.196 5.142 29.010 1.00 89.44 460 LEU A O 1
ATOM 3507 N N . SER A 1 461 ? -22.026 3.388 28.233 1.00 92.94 461 SER A N 1
ATOM 3508 C CA . SER A 1 461 ? -22.525 2.456 29.246 1.00 92.94 461 SER A CA 1
ATOM 3509 C C . SER A 1 461 ? -22.062 2.836 30.657 1.00 92.94 461 SER A C 1
ATOM 3511 O O . SER A 1 461 ? -22.861 2.828 31.591 1.00 92.94 461 SER A O 1
ATOM 3513 N N . VAL A 1 462 ? -20.806 3.271 30.810 1.00 90.06 462 VAL A N 1
ATOM 3514 C CA . VAL A 1 462 ? -20.314 3.810 32.092 1.00 90.06 462 VAL A CA 1
ATOM 3515 C C . VAL A 1 462 ? -21.031 5.100 32.475 1.00 90.06 462 VAL A C 1
ATOM 3517 O O . VAL A 1 462 ? -21.352 5.311 33.642 1.00 90.06 462 VAL A O 1
ATOM 3520 N N . LEU A 1 463 ? -21.317 5.960 31.498 1.00 84.44 463 LEU A N 1
ATOM 3521 C CA . LEU A 1 463 ? -22.034 7.211 31.737 1.00 84.44 463 LEU A CA 1
ATOM 3522 C C . LEU A 1 463 ? -23.471 6.998 32.224 1.00 84.44 463 LEU A C 1
ATOM 3524 O O . LEU A 1 463 ? -23.955 7.849 32.954 1.00 84.44 463 LEU A O 1
ATOM 3528 N N . VAL A 1 464 ? -24.132 5.894 31.859 1.00 90.12 464 VAL A N 1
ATOM 3529 C CA . VAL A 1 464 ? -25.480 5.538 32.354 1.00 90.12 464 VAL A CA 1
ATOM 3530 C C . VAL A 1 464 ? -25.450 4.664 33.617 1.00 90.12 464 VAL A C 1
ATOM 3532 O O . VAL A 1 464 ? -26.437 4.007 33.946 1.00 90.12 464 VAL A O 1
ATOM 3535 N N . GLY A 1 465 ? -24.304 4.612 34.302 1.00 91.44 465 GLY A N 1
ATOM 3536 C CA . GLY A 1 465 ? -24.164 3.982 35.614 1.00 91.44 465 GLY A CA 1
ATOM 3537 C C . GLY A 1 465 ? -23.629 2.549 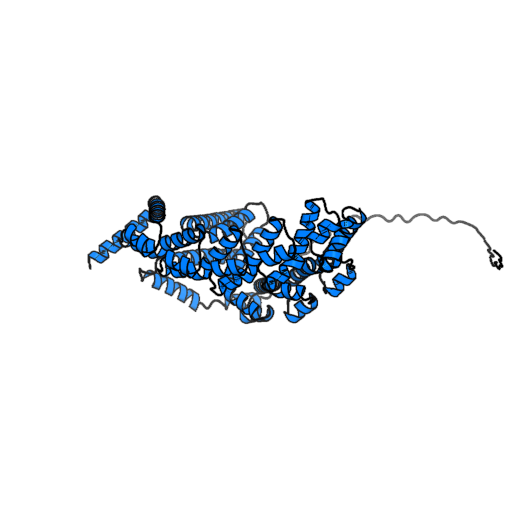35.619 1.00 91.44 465 GLY A C 1
ATOM 3538 O O . GLY A 1 465 ? -23.519 1.966 36.698 1.00 91.44 465 GLY A O 1
ATOM 3539 N N . GLN A 1 466 ? -23.260 1.966 34.471 1.00 94.12 466 GLN A N 1
ATOM 3540 C CA . GLN A 1 466 ? -22.576 0.668 34.461 1.00 94.12 466 GLN A CA 1
ATOM 3541 C C . GLN A 1 466 ? -21.173 0.802 35.083 1.00 94.12 466 GLN A C 1
ATOM 3543 O O . GLN A 1 466 ? -20.475 1.796 34.868 1.00 94.12 466 GLN A O 1
ATOM 3548 N N . SER A 1 467 ? -20.725 -0.203 35.844 1.00 94.31 467 SER A N 1
ATOM 3549 C CA . SER A 1 467 ? -19.349 -0.198 36.362 1.00 94.31 467 SER A CA 1
ATOM 3550 C C . SER A 1 467 ? -18.330 -0.292 35.219 1.00 94.31 467 SER A C 1
ATOM 3552 O O . SER A 1 467 ? -18.589 -0.922 34.191 1.00 94.31 467 SER A O 1
ATOM 3554 N N . SER A 1 468 ? -17.156 0.327 35.385 1.00 92.25 468 SER A N 1
ATOM 3555 C CA . SER A 1 468 ? -16.099 0.282 34.366 1.00 92.25 468 SER A CA 1
ATOM 3556 C C . SER A 1 468 ? -15.613 -1.144 34.114 1.00 92.25 468 SER A C 1
ATOM 3558 O O . SER A 1 468 ? -15.352 -1.501 32.975 1.00 92.25 468 SER A O 1
ATOM 3560 N N . GLU A 1 469 ? -15.551 -1.982 35.147 1.00 95.25 469 GLU A N 1
ATOM 3561 C CA . GLU A 1 469 ? -15.205 -3.399 35.036 1.00 95.25 469 GLU A CA 1
ATOM 3562 C C . GLU A 1 469 ? -16.203 -4.173 34.160 1.00 95.25 469 GLU A C 1
ATOM 3564 O O . GLU A 1 469 ? -15.799 -4.940 33.285 1.00 95.25 469 GLU A O 1
ATOM 3569 N N . GLU A 1 470 ? -17.503 -3.952 34.357 1.00 95.50 470 GLU A N 1
ATOM 3570 C CA . GLU A 1 470 ? -18.551 -4.628 33.590 1.00 95.50 470 GLU A CA 1
ATOM 3571 C C . GLU A 1 470 ? -18.595 -4.139 32.134 1.00 95.50 470 GLU A C 1
ATOM 3573 O O . GLU A 1 470 ? -18.703 -4.949 31.211 1.00 95.50 470 GLU A O 1
ATOM 3578 N N . ALA A 1 471 ? -18.439 -2.831 31.910 1.00 94.69 471 ALA A N 1
ATOM 3579 C CA . ALA A 1 471 ? -18.347 -2.262 30.570 1.00 94.69 471 ALA A CA 1
ATOM 3580 C C . ALA A 1 471 ? -17.082 -2.746 29.833 1.00 94.69 471 ALA A C 1
ATOM 3582 O O . ALA A 1 471 ? -17.175 -3.202 28.693 1.00 94.69 471 ALA A O 1
ATOM 3583 N N . ALA A 1 472 ? -15.913 -2.724 30.482 1.00 94.56 472 ALA A N 1
ATOM 3584 C CA . ALA A 1 472 ? -14.665 -3.233 29.913 1.00 94.56 472 ALA A CA 1
ATOM 3585 C C . ALA A 1 472 ? -14.791 -4.710 29.515 1.00 94.56 472 ALA A C 1
ATOM 3587 O O . ALA A 1 472 ? -14.460 -5.074 28.386 1.00 94.56 472 ALA A O 1
ATOM 3588 N N . GLY A 1 473 ? -15.347 -5.542 30.405 1.00 96.50 473 GLY A N 1
ATOM 3589 C CA . GLY A 1 473 ? -15.585 -6.959 30.138 1.00 96.50 473 GLY A CA 1
ATOM 3590 C C . GLY A 1 473 ? -16.541 -7.191 28.968 1.00 96.50 473 GLY A C 1
ATOM 3591 O O . GLY A 1 473 ? -16.255 -8.008 28.096 1.00 96.50 473 GLY A O 1
ATOM 3592 N N . ARG A 1 474 ? -17.646 -6.438 28.904 1.00 97.12 474 ARG A N 1
ATOM 3593 C CA . ARG A 1 474 ? -18.64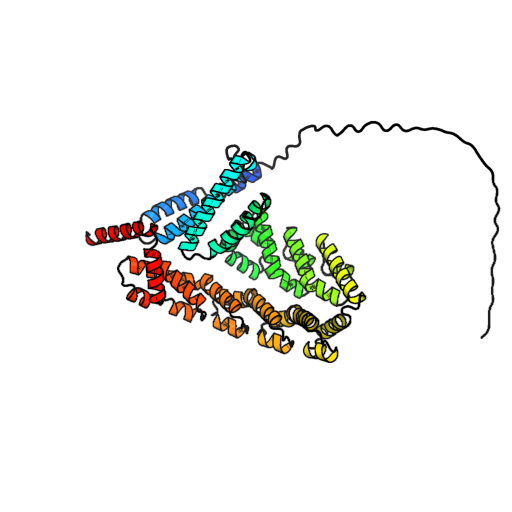0 -6.554 27.828 1.00 97.12 474 ARG A CA 1
ATOM 3594 C C . ARG A 1 474 ? -18.084 -6.151 26.463 1.00 97.12 474 ARG A C 1
ATOM 3596 O O . ARG A 1 474 ? -18.342 -6.833 25.478 1.00 97.12 474 ARG A O 1
ATOM 3603 N N . PHE A 1 475 ? -17.362 -5.036 26.394 1.00 97.06 475 PHE A N 1
ATOM 3604 C CA . PHE A 1 475 ? -16.890 -4.476 25.126 1.00 97.06 475 PHE A CA 1
ATOM 3605 C C . PHE A 1 475 ? -15.465 -4.912 24.761 1.00 97.06 475 PHE A C 1
ATOM 3607 O O . PHE A 1 475 ? -14.946 -4.496 23.726 1.00 97.06 475 PHE A O 1
ATOM 3614 N N . GLY A 1 476 ? -14.837 -5.771 25.569 1.00 96.19 476 GLY A N 1
ATOM 3615 C CA . GLY A 1 476 ? -13.510 -6.326 25.305 1.00 96.19 476 GLY A CA 1
ATOM 3616 C C . GLY A 1 476 ? -12.372 -5.305 25.389 1.00 96.19 476 GLY A C 1
ATOM 3617 O O . GLY A 1 476 ? -11.368 -5.474 24.701 1.00 96.19 476 GLY A O 1
ATOM 3618 N N . ILE A 1 477 ? -12.532 -4.255 26.199 1.00 94.81 477 ILE A N 1
ATOM 3619 C CA . ILE A 1 477 ? -11.525 -3.204 26.408 1.00 94.81 477 ILE A CA 1
ATOM 3620 C C . ILE A 1 477 ? -10.617 -3.598 27.577 1.00 94.81 477 ILE A C 1
ATOM 3622 O O . ILE A 1 477 ? -11.081 -4.169 28.566 1.00 94.81 477 ILE A O 1
ATOM 3626 N N . SER A 1 478 ? -9.331 -3.263 27.498 1.00 93.69 478 SER A N 1
ATOM 3627 C CA . SER A 1 478 ? -8.421 -3.341 28.640 1.00 93.69 478 SER A CA 1
ATOM 3628 C C . SER A 1 478 ? -8.898 -2.440 29.789 1.00 93.69 478 SER A C 1
ATOM 3630 O O . SER A 1 478 ? -9.159 -1.247 29.615 1.00 93.69 478 SER A O 1
ATOM 3632 N N . LEU A 1 479 ? -9.024 -3.001 30.997 1.00 88.50 479 LEU A N 1
ATOM 3633 C CA . LEU A 1 479 ? -9.493 -2.245 32.165 1.00 88.50 479 LEU A CA 1
ATOM 3634 C C . LEU A 1 479 ? -8.561 -1.067 32.496 1.00 88.50 479 LEU A C 1
ATOM 3636 O O . LEU A 1 479 ? -9.038 -0.006 32.904 1.00 88.50 479 LEU A O 1
ATOM 3640 N N . ASP A 1 480 ? -7.254 -1.242 32.302 1.00 89.12 480 ASP A N 1
ATOM 3641 C CA . ASP A 1 480 ? -6.254 -0.203 32.553 1.00 89.12 480 ASP A CA 1
ATOM 3642 C C . ASP A 1 480 ? -6.362 0.936 31.533 1.00 89.12 480 ASP A C 1
ATOM 3644 O O . ASP A 1 480 ? -6.287 2.111 31.909 1.00 89.12 480 ASP A O 1
ATOM 3648 N N . ASP A 1 481 ? -6.631 0.611 30.267 1.00 82.81 481 ASP A N 1
ATOM 3649 C CA . ASP A 1 481 ? -6.845 1.603 29.210 1.00 82.81 481 ASP A CA 1
ATOM 3650 C C . ASP A 1 481 ? -8.154 2.364 29.424 1.00 82.81 481 ASP A C 1
ATOM 3652 O O . ASP A 1 481 ? -8.187 3.595 29.342 1.00 82.81 481 ASP A O 1
ATOM 3656 N N . MET A 1 482 ? -9.220 1.662 29.823 1.00 81.69 482 MET A N 1
ATOM 3657 C CA . MET A 1 482 ? -10.488 2.290 30.185 1.00 81.69 482 MET A CA 1
ATOM 3658 C C . MET A 1 482 ? -10.328 3.247 31.373 1.00 81.69 482 MET A C 1
ATOM 3660 O O . MET A 1 482 ? -10.806 4.383 31.322 1.00 81.69 482 MET A O 1
ATOM 3664 N N . LYS A 1 483 ? -9.630 2.826 32.436 1.00 84.19 483 LYS A N 1
ATOM 3665 C CA . LYS A 1 483 ? -9.359 3.672 33.610 1.00 84.19 483 LYS A CA 1
ATOM 3666 C C . LYS A 1 483 ? -8.513 4.885 33.234 1.00 84.19 483 LYS A C 1
ATOM 3668 O O . LYS A 1 483 ? -8.868 6.006 33.595 1.00 84.19 483 LYS A O 1
ATOM 3673 N N . SER A 1 484 ? -7.446 4.691 32.464 1.00 85.12 484 SER A N 1
ATOM 3674 C CA . SER A 1 484 ? -6.568 5.773 31.997 1.00 85.12 484 SER A CA 1
ATOM 3675 C C . SER A 1 484 ? -7.317 6.800 31.142 1.00 85.12 484 SER A C 1
ATOM 3677 O O . SER A 1 484 ? -7.159 8.016 31.323 1.00 85.12 484 SER A O 1
ATOM 3679 N N . ALA A 1 485 ? -8.195 6.333 30.253 1.00 80.00 485 ALA A N 1
ATOM 3680 C CA . ALA A 1 485 ? -9.029 7.197 29.431 1.00 80.00 485 ALA A CA 1
ATOM 3681 C C . ALA A 1 485 ? -10.077 7.950 30.273 1.00 80.00 485 ALA A C 1
ATOM 3683 O O . ALA A 1 485 ? -10.253 9.159 30.100 1.00 80.00 485 ALA A O 1
ATOM 3684 N N . LEU A 1 486 ? -10.707 7.294 31.257 1.00 79.88 486 LEU A N 1
ATOM 3685 C CA . LEU A 1 486 ? -11.618 7.947 32.205 1.00 79.88 486 LEU A CA 1
ATOM 3686 C C . LEU A 1 486 ? -10.918 9.017 33.043 1.00 79.88 486 LEU A C 1
ATOM 3688 O O . LEU A 1 486 ? -11.471 10.105 33.187 1.00 79.88 486 LEU A O 1
ATOM 3692 N N . TYR A 1 487 ? -9.710 8.764 33.552 1.00 83.00 487 TYR A N 1
ATOM 3693 C CA . TYR A 1 487 ? -8.937 9.775 34.283 1.00 83.00 487 TYR A CA 1
ATOM 3694 C C . TYR A 1 487 ? -8.624 10.993 33.410 1.00 83.00 487 TYR A C 1
ATOM 3696 O O . TYR A 1 487 ? -8.774 12.135 33.852 1.00 83.00 487 TYR A O 1
ATOM 3704 N N . SER A 1 488 ? -8.279 10.763 32.144 1.00 80.56 488 SER A N 1
ATOM 3705 C CA . SER A 1 488 ? -8.043 11.835 31.172 1.00 80.56 488 SER A CA 1
ATOM 3706 C C . SER A 1 488 ? -9.311 12.662 30.914 1.00 80.56 488 SER A C 1
ATOM 3708 O O . SER A 1 488 ? -9.255 13.893 30.880 1.00 80.56 488 SER A O 1
ATOM 3710 N N . LEU A 1 489 ? -10.481 12.016 30.823 1.00 76.31 489 LEU A N 1
ATOM 3711 C CA . LEU A 1 489 ? -11.777 12.702 30.744 1.00 76.31 489 LEU A CA 1
ATOM 3712 C C . LEU A 1 489 ? -12.167 13.393 32.064 1.00 76.31 489 LEU A C 1
ATOM 3714 O O . LEU A 1 489 ? -12.858 14.411 32.063 1.00 76.31 489 LEU A O 1
ATOM 3718 N N . GLN A 1 490 ? -11.753 12.866 33.216 1.00 75.31 490 GLN A N 1
ATOM 3719 C CA . GLN A 1 490 ? -11.956 13.485 34.531 1.00 75.31 490 GLN A CA 1
ATOM 3720 C C . GLN A 1 490 ? -11.172 14.771 34.711 1.00 75.31 490 GLN A C 1
ATOM 3722 O O . GLN A 1 490 ? -11.715 15.715 35.283 1.00 75.31 490 GLN A O 1
ATOM 3727 N N . ALA A 1 491 ? -9.976 14.837 34.141 1.00 78.19 491 ALA A N 1
ATOM 3728 C CA . ALA A 1 491 ? -9.161 16.039 34.130 1.00 78.19 491 ALA A CA 1
ATOM 3729 C C . ALA A 1 491 ? -9.662 17.120 33.150 1.00 78.19 491 ALA A C 1
ATOM 3731 O O . ALA A 1 491 ? -9.238 18.271 33.256 1.00 78.19 491 ALA A O 1
ATOM 3732 N N . ALA A 1 492 ? -10.554 16.793 32.204 1.00 76.56 492 ALA A N 1
ATOM 3733 C CA . ALA A 1 492 ? -11.051 17.745 31.212 1.00 76.56 492 ALA A CA 1
ATOM 3734 C C . ALA A 1 492 ? -12.169 18.647 31.794 1.00 76.56 492 ALA A C 1
ATOM 3736 O O . ALA A 1 492 ? -13.265 18.153 32.081 1.00 76.56 492 ALA A O 1
ATOM 3737 N N . PRO A 1 493 ? -11.960 19.977 31.915 1.00 73.00 493 PRO A N 1
ATOM 3738 C CA . PRO A 1 493 ? -12.942 20.895 32.508 1.00 73.00 493 PRO A CA 1
ATOM 3739 C C . PRO A 1 493 ? -14.275 20.909 31.753 1.00 73.00 493 PRO A C 1
ATOM 3741 O O . PRO A 1 493 ? -15.338 21.045 32.355 1.00 73.00 493 PRO A O 1
ATOM 3744 N N . GLU A 1 494 ? -14.215 20.710 30.435 1.00 66.88 494 GLU A N 1
ATOM 3745 C CA . GLU A 1 494 ? -15.360 20.744 29.520 1.00 66.88 494 GLU A CA 1
ATOM 3746 C C . GLU A 1 494 ? -16.356 19.593 29.769 1.00 66.88 494 GLU A C 1
ATOM 3748 O O . GLU A 1 494 ? -17.519 19.678 29.384 1.00 66.88 494 GLU A O 1
ATOM 3753 N N . LEU A 1 495 ? -15.927 18.519 30.442 1.00 62.41 495 LEU A N 1
ATOM 3754 C CA . LEU A 1 495 ? -16.780 17.369 30.753 1.00 62.41 495 LEU A CA 1
ATOM 3755 C C . LEU A 1 495 ? -17.485 17.480 32.105 1.00 62.41 495 LEU A C 1
ATOM 3757 O O . LEU A 1 495 ? -18.376 16.678 32.384 1.00 62.41 495 LEU A O 1
ATOM 3761 N N . SER A 1 496 ? -17.148 18.482 32.923 1.00 65.25 496 SER A N 1
ATOM 3762 C CA . SER A 1 496 ? -17.901 18.778 34.147 1.00 65.25 496 SER A CA 1
ATOM 3763 C C . SER A 1 496 ? -19.357 19.154 33.832 1.00 65.25 496 SER A C 1
ATOM 3765 O O . SER A 1 496 ? -20.276 18.648 34.474 1.00 65.25 496 SER A O 1
ATOM 3767 N N . GLU A 1 497 ? -19.588 19.933 32.769 1.00 63.38 497 GLU A N 1
ATOM 3768 C CA . GLU A 1 497 ? -20.932 20.267 32.280 1.00 63.38 497 GLU A CA 1
ATOM 3769 C C . GLU A 1 497 ? -21.682 19.037 31.761 1.00 63.38 497 GLU A C 1
ATOM 3771 O O . GLU A 1 497 ? -22.869 18.870 32.038 1.00 63.38 497 GLU A O 1
ATOM 3776 N N . PHE A 1 498 ? -20.988 18.138 31.058 1.00 60.78 498 PHE A N 1
ATOM 3777 C CA . PHE A 1 498 ? -21.591 16.907 30.553 1.00 60.78 498 PHE A CA 1
ATOM 3778 C C . PHE A 1 498 ? -21.979 15.945 31.687 1.00 60.78 498 PHE A C 1
ATOM 3780 O O . PHE A 1 498 ? -23.074 15.390 31.662 1.00 60.78 498 PHE A O 1
ATOM 3787 N N . ARG A 1 499 ? -21.147 15.803 32.730 1.00 65.44 499 ARG A N 1
ATOM 3788 C CA . ARG A 1 499 ? -21.506 15.024 33.933 1.00 65.44 499 ARG A CA 1
ATOM 3789 C C . ARG A 1 499 ? -22.729 15.593 34.636 1.00 65.44 499 ARG A C 1
ATOM 3791 O O . ARG A 1 499 ? -23.625 14.837 34.989 1.00 65.44 499 ARG A O 1
ATOM 3798 N N . ASN A 1 500 ? -22.790 16.915 34.789 1.00 70.81 500 ASN A N 1
ATOM 3799 C CA . ASN A 1 500 ? -23.948 17.577 35.387 1.00 70.81 500 ASN A CA 1
ATOM 3800 C C . ASN A 1 500 ? -25.216 17.358 34.548 1.00 70.81 500 ASN A C 1
ATOM 3802 O O . ASN A 1 500 ? -26.294 17.162 35.103 1.00 70.81 500 ASN A O 1
ATOM 3806 N N . PHE A 1 501 ? -25.092 17.348 33.217 1.00 65.25 501 PHE A N 1
ATOM 3807 C CA . PHE A 1 501 ? -26.199 17.048 32.311 1.00 65.25 501 PHE A CA 1
ATOM 3808 C C . PHE A 1 501 ? -26.697 15.601 32.449 1.00 65.25 501 PHE A C 1
ATOM 3810 O O . PHE A 1 501 ? -27.904 15.388 32.549 1.00 65.25 501 PHE A O 1
ATOM 3817 N N . VAL A 1 502 ? -25.790 14.621 32.490 1.00 58.31 502 VAL A N 1
ATOM 3818 C CA . VAL A 1 502 ? -26.143 13.201 32.649 1.00 58.31 502 VAL A CA 1
ATOM 3819 C C . VAL A 1 502 ? -26.776 12.940 34.018 1.00 58.31 502 VAL A C 1
ATOM 3821 O O . VAL A 1 502 ? -27.878 12.402 34.075 1.00 58.31 502 VAL A O 1
ATOM 3824 N N . ALA A 1 503 ? -26.176 13.439 35.104 1.00 66.94 503 ALA A N 1
ATOM 3825 C CA . ALA A 1 503 ? -26.743 13.325 36.450 1.00 66.94 503 ALA A CA 1
ATOM 3826 C C . ALA A 1 503 ? -28.146 13.963 36.545 1.00 66.94 503 ALA A C 1
ATOM 3828 O O . ALA A 1 503 ? -29.056 13.428 37.185 1.00 66.94 503 ALA A O 1
ATOM 3829 N N . ALA A 1 504 ? -28.366 15.092 35.860 1.00 66.19 504 ALA A N 1
ATOM 3830 C CA . ALA A 1 504 ? -29.681 15.725 35.785 1.00 66.19 504 ALA A CA 1
ATOM 3831 C C . ALA A 1 504 ? -30.702 14.902 34.977 1.00 66.19 504 ALA A C 1
ATOM 3833 O O . ALA A 1 504 ? -31.894 14.946 35.288 1.00 66.19 504 ALA A O 1
ATOM 3834 N N . ALA A 1 505 ? -30.269 14.164 33.951 1.00 55.59 505 ALA A N 1
ATOM 3835 C CA . ALA A 1 505 ? -31.133 13.275 33.177 1.00 55.59 505 ALA A CA 1
ATOM 3836 C C . ALA A 1 505 ? -31.561 12.044 33.996 1.00 55.59 505 ALA A C 1
ATOM 3838 O O . ALA A 1 505 ? -32.748 11.722 34.014 1.00 55.59 505 ALA A O 1
ATOM 3839 N N . GLU A 1 506 ? -30.644 11.431 34.747 1.00 57.06 506 GLU A N 1
ATOM 3840 C CA . GLU A 1 506 ? -30.939 10.306 35.651 1.00 57.06 506 GLU A CA 1
ATOM 3841 C C . GLU A 1 506 ? -31.897 10.710 36.774 1.00 57.06 506 GLU A C 1
ATOM 3843 O O . GLU A 1 506 ? -32.875 10.014 37.054 1.00 57.06 506 GLU A O 1
ATOM 3848 N N . THR A 1 507 ? -31.687 11.895 37.360 1.00 70.00 507 THR A N 1
ATOM 3849 C CA . THR A 1 507 ? -32.587 12.424 38.396 1.00 70.00 507 THR A CA 1
ATOM 3850 C C . THR A 1 507 ? -34.017 12.552 37.861 1.00 70.00 507 THR A C 1
ATOM 3852 O O . THR A 1 507 ? -34.965 12.177 38.546 1.00 70.00 507 THR A O 1
ATOM 3855 N N . ARG A 1 508 ? -34.191 13.006 36.610 1.00 65.31 508 ARG A N 1
ATOM 3856 C CA . ARG A 1 508 ? -35.517 13.087 35.970 1.00 65.31 508 ARG A CA 1
ATOM 3857 C C . ARG A 1 508 ? -36.118 11.717 35.681 1.00 65.31 508 ARG A C 1
ATOM 3859 O O . ARG A 1 508 ? -37.329 11.580 35.763 1.00 65.31 508 ARG A O 1
ATOM 3866 N N . GLN A 1 509 ? -35.300 10.725 35.345 1.00 49.03 509 GLN A N 1
ATOM 3867 C CA . GLN A 1 509 ? -35.769 9.379 35.024 1.00 49.03 509 GLN A CA 1
ATOM 3868 C C . GLN A 1 509 ? -36.189 8.594 36.275 1.00 49.03 509 GLN A C 1
ATOM 3870 O O . GLN A 1 509 ? -37.101 7.789 36.196 1.00 49.03 509 GLN A O 1
ATOM 3875 N N . SE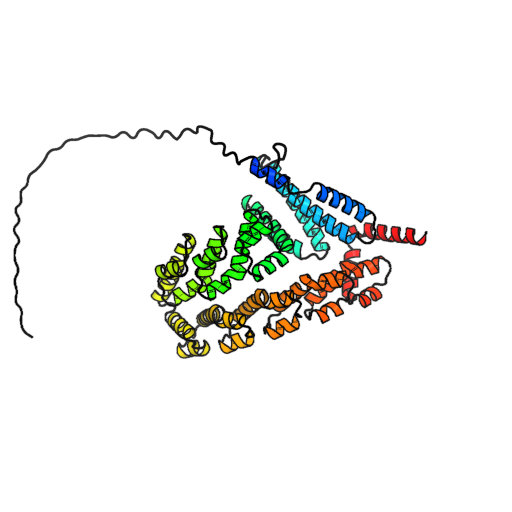R A 1 510 ? -35.580 8.877 37.432 1.00 57.88 510 SER A N 1
ATOM 3876 C CA . SER A 1 510 ? -35.978 8.314 38.735 1.00 57.88 510 SER A CA 1
ATOM 3877 C C . SER A 1 510 ? -37.237 8.947 39.351 1.00 57.88 510 SER A C 1
ATOM 3879 O O . SER A 1 510 ? -37.767 8.437 40.336 1.00 57.88 510 SER A O 1
ATOM 3881 N N . GLN A 1 511 ? -37.694 10.079 38.804 1.00 62.19 511 GLN A N 1
ATOM 3882 C CA . GLN A 1 511 ? -38.889 10.808 39.251 1.00 62.19 511 GLN A CA 1
ATOM 3883 C C . GLN A 1 511 ? -40.145 10.485 38.426 1.00 62.19 511 GLN A C 1
ATOM 3885 O O . GLN A 1 511 ? -41.222 10.992 38.744 1.00 62.19 511 GLN A O 1
ATOM 3890 N N . VAL A 1 512 ? -40.001 9.671 37.378 1.00 49.34 512 VAL A N 1
ATOM 3891 C CA . VAL A 1 512 ? -41.086 9.104 36.563 1.00 49.34 512 VAL A CA 1
ATOM 3892 C C . VAL A 1 512 ? -41.242 7.644 36.949 1.00 49.34 512 VAL A C 1
ATOM 3894 O O . VAL A 1 512 ? -42.407 7.210 37.086 1.00 49.34 512 VAL A O 1
#